Protein 7RT0 (pdb70)

Radius of gyration: 21.45 Å; Cα contacts (8 Å, |Δi|>4): 878; chains: 1; bounding box: 62×48×56 Å

InterPro domains:
  IPR002937 Amine oxidase [PF01593] (11-404)
  IPR036188 FAD/NAD(P)-binding domain superfamily [G3DSA:3.50.50.60] (3-414)
  IPR036188 FAD/NAD(P)-binding domain superfamily [SSF51905] (3-407)
  IPR050281 Flavin monoamine oxidase and related enzymes [PTHR10742] (3-412)

Sequence (385 aa):
GRIGILGAGLAGLAAATKLAEAGENVTVFEARNRPGGRVWSETLDTPKGSYVIERGAEFVLDGYTSMRRLLSQFGLSLVDTGMPGDTTGITCDDIIRTLQGTAEELLAKLPDEPELVDALRARIEISTAVSASSEVTARSLQHPSWRVAGGNQRLPDAMAAALGSAVRYGETVRAVENISDGGVLVTTDTDTSVFDTTVVVALPLAVIRDSQLNLPTTEARDAALKHVLQGHAAKLHLPLETQPATSAVMSVEGRYWWTWTATDESGAVAPVLNAFMGSPSAITRANLKQRPAEWVAKARALRTDLAIPQDAAALTTVWSEDQLAGGAYAAHAPGVTAAGTALLEKPVGDVFWAGEYSEPEFVVGLMEGAIRSGERAAGRVMQRLETKS

Solvent-accessible surface area: 16302 Å² total; per-residue (Å²): 66,101,0,0,0,0,7,0,17,9,7,0,0,1,0,0,29,82,0,42,151,46,65,56,82,11,17,0,6,14,29,42,135,40,14,2,15,52,6,56,22,65,88,25,112,18,84,110,34,74,41,64,1,6,29,9,31,9,54,0,61,100,22,5,73,16,1,127,97,5,4,88,122,56,65,20,68,54,24,86,1,38,85,144,67,87,49,32,35,104,8,42,58,66,0,67,93,95,98,97,22,18,0,42,100,26,4,80,146,15,102,137,64,82,142,59,12,40,17,5,51,0,47,11,16,2,73,19,0,2,40,0,65,91,2,8,5,92,28,18,113,126,125,12,76,27,6,13,31,2,0,19,110,0,1,57,30,0,5,77,81,23,44,112,24,13,116,83,52,32,31,11,96,22,3,91,47,69,124,149,34,8,0,49,0,44,9,88,115,85,66,29,89,4,48,0,0,0,0,12,22,22,2,31,16,18,99,56,103,131,26,98,17,19,91,54,157,55,9,75,45,15,15,132,51,8,28,31,0,38,3,0,9,0,0,0,18,0,83,66,77,21,80,46,22,57,50,43,5,52,120,11,12,2,89,0,12,0,1,22,35,120,88,56,42,21,9,0,2,0,5,0,40,1,0,3,55,66,3,19,109,149,21,72,10,86,77,39,60,75,71,8,10,59,54,0,76,74,58,3,116,106,14,43,10,24,173,104,21,83,20,52,43,9,28,12,38,131,35,110,61,2,16,0,18,46,7,9,38,12,45,33,24,80,88,78,17,12,52,56,3,6,104,42,29,48,14,0,3,2,0,5,16,4,2,2,86,124,27,40,11,75,14,0,0,12,0,57,0,0,26,76,0,0,31,54,0,67,64,64,21,99,108,84,128

B-factor: mean 23.17, std 11.64, range [8.95, 96.48]

Structure (mmCIF, N/CA/C/O backbone):
data_7RT0
#
_entry.id   7RT0
#
_cell.length_a   203.302
_cell.length_b   51.740
_cell.length_c   45.739
_cell.angle_alpha   90.000
_cell.angle_beta   92.570
_cell.angle_gamma   90.000
#
_symmetry.space_group_name_H-M   'C 1 2 1'
#
loop_
_entity.id
_entity.type
_entity.pdbx_description
1 polymer '4-methylaminobutanoate oxidase (methylamine-forming)'
2 non-polymer 'FLAVIN-ADENINE DINUCLEOTIDE'
3 non-polymer 'TETRAETHYLENE GLYCOL'
4 water water
#
loop_
_atom_site.group_PDB
_atom_site.id
_atom_site.type_symbol
_atom_site.label_atom_id
_atom_site.label_alt_id
_atom_site.label_comp_id
_atom_site.label_asym_id
_atom_site.label_entity_id
_atom_site.label_seq_id
_atom_site.pdbx_PDB_ins_code
_atom_site.Cartn_x
_atom_site.Cartn_y
_atom_site.Cartn_z
_atom_site.occupancy
_atom_site.B_iso_or_equiv
_atom_site.auth_seq_id
_atom_site.auth_comp_id
_atom_site.auth_asym_id
_atom_site.auth_atom_id
_atom_site.pdbx_PDB_model_num
ATOM 1 N N . GLY A 1 2 ? 51.722 -5.692 38.737 1.00 48.70 2 GLY A N 1
ATOM 2 C CA . GLY A 1 2 ? 52.579 -4.618 38.260 1.00 41.63 2 GLY A CA 1
A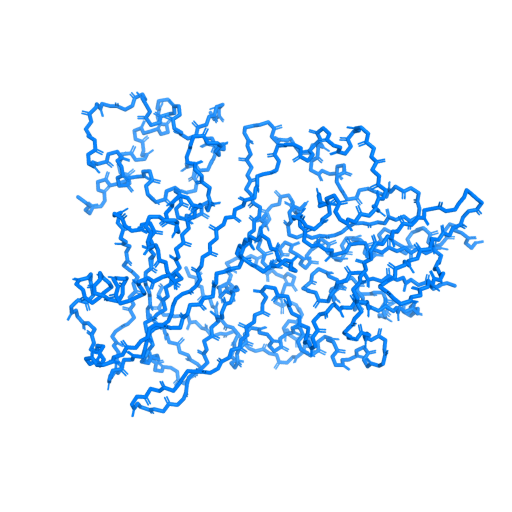TOM 3 C C . GLY A 1 2 ? 53.606 -5.107 37.262 1.00 34.85 2 GLY A C 1
ATOM 4 O O . GLY A 1 2 ? 54.675 -4.527 37.116 1.00 33.97 2 GLY A O 1
ATOM 5 N N . ARG A 1 3 ? 53.264 -6.176 36.548 1.00 30.09 3 ARG A N 1
ATOM 6 C CA . ARG A 1 3 ? 54.239 -6.899 35.748 1.00 18.57 3 ARG A CA 1
ATOM 7 C C . ARG A 1 3 ? 54.508 -6.142 34.442 1.00 20.38 3 ARG A C 1
ATOM 8 O O . ARG A 1 3 ? 53.583 -5.720 33.752 1.00 20.91 3 ARG A O 1
ATOM 16 N N . ILE A 1 4 ? 55.780 -5.939 34.130 1.00 15.35 4 ILE A N 1
ATOM 17 C CA . ILE A 1 4 ? 56.210 -5.270 32.912 1.00 14.32 4 ILE A CA 1
ATOM 18 C C . ILE A 1 4 ? 56.940 -6.294 32.064 1.00 16.75 4 ILE A C 1
ATOM 19 O O . ILE A 1 4 ? 57.834 -6.997 32.555 1.00 15.48 4 ILE A O 1
ATOM 24 N N . GLY A 1 5 ? 56.580 -6.357 30.789 1.00 13.35 5 GLY A N 1
ATOM 25 C CA . GLY A 1 5 ? 57.277 -7.179 29.817 1.00 15.43 5 GLY A CA 1
ATOM 26 C C . GLY A 1 5 ? 58.084 -6.295 28.881 1.00 15.20 5 GLY A C 1
ATOM 27 O O . GLY A 1 5 ? 57.573 -5.311 28.360 1.00 14.31 5 GLY A O 1
ATOM 28 N N . ILE A 1 6 ? 59.338 -6.671 28.662 1.00 13.65 6 ILE A N 1
ATOM 29 C CA . ILE A 1 6 ? 60.230 -5.923 27.792 1.00 14.00 6 ILE A CA 1
ATOM 30 C C . ILE A 1 6 ? 60.647 -6.859 26.665 1.00 14.30 6 ILE A C 1
ATOM 31 O O . ILE A 1 6 ? 61.133 -7.966 26.922 1.00 12.71 6 ILE A O 1
ATOM 36 N N . LEU A 1 7 ? 60.426 -6.438 25.430 1.00 11.19 7 LEU A N 1
ATOM 37 C CA . LEU A 1 7 ? 60.631 -7.295 24.258 1.00 12.87 7 LEU A CA 1
ATOM 38 C C . LEU A 1 7 ? 61.919 -6.867 23.559 1.00 14.49 7 LEU A C 1
ATOM 39 O O . LEU A 1 7 ? 61.981 -5.813 22.898 1.00 13.30 7 LEU A O 1
ATOM 44 N N . GLY A 1 8 ? 62.956 -7.693 23.718 1.00 10.48 8 GLY A N 1
ATOM 45 C CA . GLY A 1 8 ? 64.264 -7.429 23.162 1.00 11.37 8 GLY A CA 1
ATOM 46 C C . GLY A 1 8 ? 65.296 -7.064 24.198 1.00 14.24 8 GLY A C 1
ATOM 47 O O . GLY A 1 8 ? 65.074 -6.148 24.994 1.00 12.61 8 GLY A O 1
ATOM 48 N N . ALA A 1 9 ? 66.451 -7.727 24.182 1.00 12.91 9 ALA A N 1
ATOM 49 C CA . ALA A 1 9 ? 67.523 -7.416 25.111 1.00 12.03 9 ALA A CA 1
ATOM 50 C C . ALA A 1 9 ? 68.708 -6.761 24.416 1.00 11.26 9 ALA A C 1
ATOM 51 O O . ALA A 1 9 ? 69.861 -7.102 24.674 1.00 12.73 9 ALA A O 1
ATOM 53 N N . GLY A 1 10 ? 68.428 -5.825 23.512 1.00 12.13 10 GLY A N 1
ATOM 54 C CA . GLY A 1 10 ? 69.421 -4.889 23.027 1.00 11.10 10 GLY A CA 1
ATOM 55 C C . GLY A 1 10 ? 69.624 -3.798 24.058 1.00 11.84 10 GLY A C 1
ATOM 56 O O . GLY A 1 10 ? 69.059 -3.826 25.155 1.00 11.65 10 GLY A O 1
ATOM 57 N N . LEU A 1 11 ? 70.396 -2.781 23.664 1.00 11.92 11 LEU A N 1
ATOM 58 C CA . LEU A 1 11 ? 70.603 -1.617 24.519 1.00 10.54 11 LEU A CA 1
ATOM 59 C C . LEU A 1 11 ? 69.289 -0.940 24.885 1.00 11.08 11 LEU A C 1
ATOM 60 O O . LEU A 1 11 ? 69.113 -0.492 26.021 1.00 10.72 11 LEU A O 1
ATOM 65 N N . ALA A 1 12 ? 68.353 -0.833 23.950 1.00 10.39 12 ALA A N 1
ATOM 66 C CA . ALA A 1 12 ? 67.112 -0.161 24.299 1.00 10.13 12 ALA A CA 1
ATOM 67 C C . ALA A 1 12 ? 66.339 -0.941 25.349 1.00 12.20 12 ALA A C 1
ATOM 68 O O . ALA A 1 12 ? 65.910 -0.374 26.352 1.00 10.99 12 ALA A O 1
ATOM 70 N N . GLY A 1 13 ? 66.146 -2.246 25.127 1.00 9.35 13 GLY A N 1
ATOM 71 C CA . GLY A 1 13 ? 65.382 -3.040 26.077 1.00 13.28 13 GLY A CA 1
ATOM 72 C C . GLY A 1 13 ? 66.087 -3.179 27.420 1.00 12.08 13 GLY A C 1
ATOM 73 O O . GLY A 1 13 ? 65.452 -3.122 28.479 1.00 12.32 13 GLY A O 1
ATOM 74 N N . LEU A 1 14 ? 67.405 -3.392 27.397 1.00 11.92 14 LEU A N 1
ATOM 75 C CA . LEU A 1 14 ? 68.133 -3.502 28.652 1.00 11.35 14 LEU A CA 1
ATOM 76 C C . LEU A 1 14 ? 68.169 -2.178 29.400 1.00 15.11 14 LEU A C 1
ATOM 77 O O . LEU A 1 14 ? 68.092 -2.161 30.632 1.00 11.68 14 LEU A O 1
ATOM 82 N N . ALA A 1 15 ? 68.210 -1.057 28.694 1.00 11.48 15 ALA A N 1
ATOM 83 C CA . ALA A 1 15 ? 68.204 0.225 29.398 1.00 12.95 15 ALA A CA 1
ATOM 84 C C . ALA A 1 15 ? 66.850 0.473 30.051 1.00 12.87 15 ALA A C 1
ATOM 85 O O . ALA A 1 15 ? 66.777 0.936 31.192 1.00 11.93 15 ALA A O 1
ATOM 87 N N . ALA A 1 16 ? 65.776 0.120 29.354 1.00 13.12 16 ALA A N 1
ATOM 88 C CA . ALA A 1 16 ? 64.443 0.239 29.930 1.00 12.16 16 ALA A CA 1
ATOM 89 C C . ALA A 1 16 ? 64.312 -0.651 31.161 1.00 12.43 16 ALA A C 1
ATOM 90 O O . ALA A 1 16 ? 63.817 -0.229 32.210 1.00 11.37 16 ALA A O 1
ATOM 92 N N . ALA A 1 17 ? 64.753 -1.905 31.035 1.00 12.67 17 ALA A N 1
ATOM 93 C CA . ALA A 1 17 ? 64.604 -2.884 32.102 1.00 15.67 17 ALA A CA 1
ATOM 94 C C . ALA A 1 17 ? 65.425 -2.497 33.323 1.00 13.24 17 ALA A C 1
ATOM 95 O O . ALA A 1 17 ? 64.990 -2.669 34.468 1.00 14.08 17 ALA A O 1
ATOM 97 N N . THR A 1 18 ? 66.628 -1.986 33.097 1.00 13.17 18 THR A N 1
ATOM 98 C CA . THR A 1 18 ? 67.493 -1.597 34.200 1.00 13.43 18 THR A CA 1
ATOM 99 C C . THR A 1 18 ? 66.902 -0.435 34.989 1.00 19.31 18 THR A C 1
ATOM 100 O O . THR A 1 18 ? 66.928 -0.432 36.227 1.00 14.82 18 THR A O 1
ATOM 104 N N . LYS A 1 19 ? 66.377 0.570 34.297 1.00 14.61 19 LYS A N 1
ATOM 105 C CA . LYS A 1 19 ? 65.747 1.696 34.988 1.00 13.50 19 LYS A CA 1
ATOM 106 C C . LYS A 1 19 ? 64.493 1.252 35.743 1.00 13.11 19 LYS A C 1
ATOM 107 O O . LYS A 1 19 ? 64.272 1.664 36.894 1.00 16.06 19 LYS A O 1
ATOM 113 N N . LEU A 1 20 ? 63.698 0.358 35.150 1.00 12.03 20 LEU A N 1
ATOM 114 C CA . LEU A 1 20 ? 62.495 -0.111 35.838 1.00 11.25 20 LEU A CA 1
ATOM 115 C C . LEU A 1 20 ? 62.856 -0.965 37.052 1.00 16.00 20 LEU A C 1
ATOM 116 O O . LEU A 1 20 ? 62.241 -0.829 38.111 1.00 15.78 20 LEU A O 1
ATOM 121 N N . ALA A 1 21 ? 63.895 -1.797 36.926 1.00 15.17 21 ALA A N 1
ATOM 122 C CA . ALA A 1 21 ? 64.356 -2.608 38.046 1.00 16.90 21 ALA A CA 1
ATOM 123 C C . ALA A 1 21 ? 64.815 -1.718 39.180 1.00 17.94 21 ALA A C 1
ATOM 124 O O . ALA A 1 21 ? 64.494 -1.973 40.349 1.00 19.11 21 ALA A O 1
ATOM 126 N N . GLU A 1 22 ? 65.549 -0.648 38.852 1.00 16.51 22 GLU A N 1
ATOM 127 C CA . GLU A 1 22 ? 66.018 0.255 39.897 1.00 14.53 22 GLU A CA 1
ATOM 128 C C . GLU A 1 22 ? 64.858 0.939 40.595 1.00 18.68 22 GLU A C 1
ATOM 129 O O . GLU A 1 22 ? 64.940 1.233 41.799 1.00 20.14 22 GLU A O 1
ATOM 135 N N . ALA A 1 23 ? 63.773 1.200 39.868 1.00 15.09 23 ALA A N 1
ATOM 136 C CA . ALA A 1 23 ? 62.576 1.762 40.464 1.00 20.63 23 ALA A CA 1
ATOM 137 C C . ALA A 1 23 ? 61.804 0.744 41.282 1.00 20.01 23 ALA A C 1
ATOM 138 O O . ALA A 1 23 ? 60.740 1.076 41.808 1.00 22.47 23 ALA A O 1
ATOM 140 N N . GLY A 1 24 ? 62.308 -0.483 41.388 1.00 18.95 24 GLY A N 1
ATOM 141 C CA . GLY A 1 24 ? 61.638 -1.514 42.143 1.00 22.97 24 GLY A CA 1
ATOM 142 C C . GLY A 1 24 ? 60.528 -2.233 41.435 1.00 24.77 24 GLY A C 1
ATOM 143 O O . GLY A 1 24 ? 59.740 -2.916 42.089 1.00 22.93 24 GLY A O 1
ATOM 144 N N . GLU A 1 25 ? 60.446 -2.129 40.107 1.00 19.69 25 GLU A N 1
ATOM 145 C CA . GLU A 1 25 ? 59.399 -2.825 39.385 1.00 24.61 25 GLU A CA 1
ATOM 146 C C . GLU A 1 25 ? 59.842 -4.244 39.058 1.00 20.69 25 GLU A C 1
ATOM 147 O O . GLU A 1 25 ? 61.025 -4.562 39.047 1.00 26.20 25 GLU A O 1
ATOM 153 N N . ASN A 1 26 ? 58.858 -5.095 38.754 1.00 27.00 26 ASN A N 1
ATOM 154 C CA . ASN A 1 26 ? 59.108 -6.481 38.372 1.00 28.13 26 ASN A CA 1
ATOM 155 C C . ASN A 1 26 ? 59.089 -6.564 36.846 1.00 22.04 26 ASN A C 1
ATOM 156 O O . ASN A 1 26 ? 58.046 -6.325 36.223 1.00 25.50 26 ASN A O 1
ATOM 161 N N . VAL A 1 27 ? 60.248 -6.873 36.234 1.00 17.70 27 VAL A N 1
ATOM 162 C CA . VAL A 1 27 ? 60.343 -6.915 34.776 1.00 16.70 27 VAL A CA 1
ATOM 163 C C . VAL A 1 27 ? 60.665 -8.332 34.311 1.00 19.90 27 VAL A C 1
ATOM 164 O O . VAL A 1 27 ? 61.293 -9.130 35.019 1.00 19.52 27 VAL A O 1
ATOM 168 N N . THR A 1 28 ? 60.198 -8.640 33.110 1.00 15.42 28 THR A N 1
ATOM 169 C CA . THR A 1 28 ? 60.577 -9.818 32.340 1.00 18.72 28 THR A CA 1
ATOM 170 C C . THR A 1 28 ? 61.068 -9.335 30.982 1.00 16.30 28 THR A C 1
ATOM 171 O O . THR A 1 28 ? 60.377 -8.539 30.328 1.00 17.18 28 THR A O 1
ATOM 175 N N . VAL A 1 29 ? 62.232 -9.825 30.545 1.00 13.52 29 VAL A N 1
ATOM 176 C CA . VAL A 1 29 ? 62.829 -9.449 29.262 1.00 13.43 29 VAL A CA 1
ATOM 177 C C . VAL A 1 29 ? 62.830 -10.672 28.358 1.00 17.79 29 VAL A C 1
ATOM 178 O O . VAL A 1 29 ? 63.390 -11.708 28.714 1.00 18.87 29 VAL A O 1
ATOM 182 N N . PHE A 1 30 ? 62.226 -10.550 27.187 1.00 12.18 30 PHE A N 1
ATOM 183 C CA . PHE A 1 30 ? 62.163 -11.625 26.204 1.00 14.62 30 PHE A CA 1
ATOM 184 C C . PHE A 1 30 ? 63.227 -11.363 25.146 1.00 16.19 30 PHE A C 1
ATOM 185 O O . PHE A 1 30 ? 63.261 -10.277 24.570 1.00 14.23 30 PHE A O 1
ATOM 193 N N . GLU A 1 31 ? 64.098 -12.339 24.896 1.00 13.92 31 GLU A N 1
ATOM 194 C CA . GLU A 1 31 ? 65.139 -12.208 23.886 1.00 13.53 31 GLU A CA 1
ATOM 195 C C . GLU A 1 31 ? 65.213 -13.466 23.033 1.00 12.45 31 GLU A C 1
ATOM 196 O O . GLU A 1 31 ? 65.292 -14.578 23.568 1.00 16.03 31 GLU A O 1
ATOM 202 N N . ALA A 1 32 ? 65.202 -13.274 21.707 1.00 10.24 32 ALA A N 1
ATOM 203 C CA . ALA A 1 32 ? 65.177 -14.405 20.781 1.00 13.17 32 ALA A CA 1
ATOM 204 C C . ALA A 1 32 ? 66.523 -15.112 20.726 1.00 17.34 32 ALA A C 1
ATOM 205 O O . ALA A 1 32 ? 66.587 -16.332 20.504 1.00 15.67 32 ALA A O 1
ATOM 207 N N . ARG A 1 33 ? 67.607 -14.356 20.819 1.00 15.52 33 ARG A N 1
ATOM 208 C CA . ARG A 1 33 ? 68.943 -14.928 20.760 1.00 12.99 33 ARG A CA 1
ATOM 209 C C . ARG A 1 33 ? 69.278 -15.632 22.082 1.00 16.07 33 ARG A C 1
ATOM 210 O O . ARG A 1 33 ? 68.521 -15.588 23.057 1.00 15.58 33 ARG A O 1
ATOM 218 N N . ASN A 1 34 ? 70.457 -16.262 22.128 1.00 16.45 34 ASN A N 1
ATOM 219 C CA . ASN A 1 34 ? 71.001 -16.804 23.362 1.00 18.36 34 ASN A CA 1
ATOM 220 C C . ASN A 1 34 ? 72.022 -15.877 24.010 1.00 18.31 34 ASN A C 1
ATOM 221 O O . ASN A 1 34 ? 72.787 -16.314 24.869 1.00 18.52 34 ASN A O 1
ATOM 226 N N . ARG A 1 35 ? 72.053 -14.619 23.610 1.00 17.04 35 ARG A N 1
ATOM 227 C CA . ARG A 1 35 ? 72.936 -13.623 24.183 1.00 15.49 35 ARG A CA 1
ATOM 228 C C . ARG A 1 35 ? 72.193 -12.300 24.215 1.00 15.88 35 ARG A C 1
ATOM 229 O O . ARG A 1 35 ? 71.289 -12.065 23.400 1.00 14.70 35 ARG A O 1
ATOM 237 N N . PRO A 1 36 ? 72.588 -11.402 25.101 1.00 14.13 36 PRO A N 1
ATOM 238 C CA . PRO A 1 36 ? 72.092 -10.024 25.066 1.00 13.72 36 PRO A CA 1
ATOM 239 C C . PRO A 1 36 ? 72.938 -9.163 24.129 1.00 14.98 36 PRO A C 1
ATOM 240 O O . PRO A 1 36 ? 73.986 -9.580 23.642 1.00 15.89 36 PRO A O 1
ATOM 244 N N . GLY A 1 37 ? 72.492 -7.918 23.931 1.00 13.36 37 GLY A N 1
ATOM 245 C CA . GLY A 1 37 ? 73.259 -6.905 23.226 1.00 12.47 37 GLY A CA 1
ATOM 246 C C . GLY A 1 37 ? 72.785 -6.579 21.822 1.00 11.69 37 GLY A C 1
ATOM 247 O O . GLY A 1 37 ? 73.018 -5.457 21.345 1.00 12.86 37 GLY A O 1
ATOM 248 N N . GLY A 1 38 ? 72.130 -7.513 21.151 1.00 13.40 38 GLY A N 1
ATOM 249 C CA . GLY A 1 38 ? 71.578 -7.233 19.832 1.00 12.33 38 GLY A CA 1
ATOM 250 C C . GLY A 1 38 ? 72.655 -6.837 18.849 1.00 13.86 38 GLY A C 1
ATOM 251 O O . GLY A 1 38 ? 73.593 -7.588 18.589 1.00 12.73 38 GLY A O 1
ATOM 252 N N . ARG A 1 39 ? 72.539 -5.645 18.291 1.00 12.30 39 ARG A N 1
ATOM 253 C CA . ARG A 1 39 ? 73.539 -5.177 17.335 1.00 10.15 39 ARG A CA 1
ATOM 254 C C . ARG A 1 39 ? 74.817 -4.678 18.001 1.00 13.49 39 ARG A C 1
ATOM 255 O O . ARG A 1 39 ? 75.722 -4.232 17.281 1.00 13.33 39 ARG A O 1
ATOM 263 N N . VAL A 1 40 ? 74.937 -4.779 19.327 1.00 11.10 40 VAL A N 1
ATOM 264 C CA . VAL A 1 40 ? 76.235 -4.722 20.001 1.00 12.06 40 VAL A CA 1
ATOM 265 C C . VAL A 1 40 ? 76.687 -6.175 20.189 1.00 13.16 40 VAL A C 1
ATOM 266 O O . VAL A 1 40 ? 76.061 -6.940 20.920 1.00 13.28 40 VAL A O 1
ATOM 270 N N . TRP A 1 41 ? 77.753 -6.572 19.496 1.00 12.64 41 TRP A N 1
ATOM 271 C CA . TRP A 1 41 ? 78.162 -7.973 19.475 1.00 12.01 41 TRP A CA 1
ATOM 272 C C . TRP A 1 41 ? 79.677 -8.006 19.355 1.00 13.45 41 TRP A C 1
ATOM 273 O O . TRP A 1 41 ? 80.223 -7.618 18.324 1.00 15.23 41 TRP A O 1
ATOM 284 N N . SER A 1 42 ? 80.346 -8.430 20.422 1.00 16.06 42 SER A N 1
ATOM 285 C CA . SER A 1 42 ? 81.793 -8.404 20.511 1.00 16.28 42 SER A CA 1
ATOM 286 C C . SER A 1 42 ? 82.315 -9.830 20.527 1.00 16.76 42 SER A C 1
ATOM 287 O O . SER A 1 42 ? 81.802 -10.676 21.268 1.00 16.67 42 SER A O 1
ATOM 290 N N . GLU A 1 43 ? 83.358 -10.081 19.737 1.00 16.32 43 GLU A N 1
ATOM 291 C CA . GLU A 1 43 ? 84.004 -11.378 19.689 1.00 16.41 43 GLU A CA 1
ATOM 292 C C . GLU A 1 43 ? 85.514 -11.172 19.609 1.00 18.73 43 GLU A C 1
ATOM 293 O O . GLU A 1 43 ? 86.007 -10.051 19.698 1.00 19.23 43 GLU A O 1
ATOM 299 N N . THR A 1 44 ? 86.252 -12.262 19.472 1.00 26.15 44 THR A N 1
ATOM 300 C CA . THR A 1 44 ? 87.699 -12.195 19.314 1.00 26.85 44 THR A CA 1
ATOM 301 C C . THR A 1 44 ? 88.054 -12.771 17.956 1.00 21.10 44 THR A C 1
ATOM 302 O O . THR A 1 44 ? 87.355 -13.653 17.443 1.00 23.31 44 THR A O 1
ATOM 306 N N . LEU A 1 45 ? 89.136 -12.247 17.375 1.00 21.36 45 LEU A N 1
ATOM 307 C CA . LEU A 1 45 ? 89.657 -12.691 16.092 1.00 21.69 45 LEU A CA 1
ATOM 308 C C . LEU A 1 45 ? 91.070 -13.178 16.337 1.00 22.03 45 LEU A C 1
ATOM 309 O O . LEU A 1 45 ? 91.852 -12.468 16.974 1.00 24.09 45 LEU A O 1
ATOM 314 N N . ASP A 1 46 ? 91.392 -14.367 15.844 1.00 26.45 46 ASP A N 1
ATOM 315 C CA . ASP A 1 46 ? 92.767 -14.864 15.939 1.00 28.92 46 ASP A CA 1
ATOM 316 C C . ASP A 1 46 ? 93.616 -14.254 14.829 1.00 28.29 46 ASP A C 1
ATOM 317 O O . ASP A 1 46 ? 93.186 -14.162 13.678 1.00 28.39 46 ASP A O 1
ATOM 322 N N . THR A 1 47 ? 94.813 -13.803 15.195 1.00 24.75 47 THR A N 1
ATOM 323 C CA . THR A 1 47 ? 95.774 -13.189 14.289 1.00 24.56 47 THR A CA 1
ATOM 324 C C . THR A 1 47 ? 97.155 -13.784 14.569 1.00 24.06 47 THR A C 1
ATOM 325 O O . THR A 1 47 ? 97.340 -14.505 15.560 1.00 28.24 47 THR A O 1
ATOM 329 N N . PRO A 1 48 ? 98.139 -13.501 13.729 1.00 30.54 48 PRO A N 1
ATOM 330 C CA . PRO A 1 48 ? 99.491 -14.014 14.003 1.00 34.69 48 PRO A CA 1
ATOM 331 C C . PRO A 1 48 ? 100.108 -13.472 15.288 1.00 34.74 48 PRO A C 1
ATOM 332 O O . PRO A 1 48 ? 101.001 -14.120 15.843 1.00 32.52 48 PRO A O 1
ATOM 336 N N . LYS A 1 49 ? 99.670 -12.315 15.774 1.00 31.16 49 LYS A N 1
ATOM 337 C CA . LYS A 1 49 ? 100.148 -11.748 17.027 1.00 32.85 49 LYS A CA 1
ATOM 338 C C . LYS A 1 49 ? 99.345 -12.201 18.251 1.00 32.61 49 LYS A C 1
ATOM 339 O O . LYS A 1 49 ? 99.689 -11.813 19.373 1.00 31.36 49 LYS A O 1
ATOM 345 N N . GLY A 1 50 ? 98.298 -12.996 18.081 1.00 26.99 50 GLY A N 1
ATOM 346 C CA . GLY A 1 50 ? 97.425 -13.373 19.179 1.00 27.46 50 GLY A CA 1
ATOM 347 C C . GLY A 1 50 ? 95.985 -12.987 18.903 1.00 27.61 50 GLY A C 1
ATOM 348 O O . GLY A 1 50 ? 95.626 -12.569 17.798 1.00 26.05 50 GLY A O 1
ATOM 349 N N . SER A 1 51 ? 95.156 -13.120 19.941 1.00 24.98 51 SER A N 1
ATOM 350 C CA . SER A 1 51 ? 93.712 -12.879 19.842 1.00 25.30 51 SER A CA 1
ATOM 351 C C . SER A 1 51 ? 93.349 -11.456 20.234 1.00 27.70 51 SER A C 1
ATOM 352 O O . SER A 1 51 ? 93.860 -10.923 21.227 1.00 25.91 51 SER A O 1
ATOM 355 N N . TYR A 1 52 ? 92.426 -10.857 19.469 1.00 20.89 52 TYR A N 1
ATOM 356 C CA . TYR A 1 52 ? 92.026 -9.474 19.676 1.00 19.73 52 TYR A CA 1
ATOM 357 C C . TYR A 1 52 ? 90.510 -9.332 19.584 1.00 18.48 52 TYR A C 1
ATOM 358 O O . TYR A 1 52 ? 89.863 -9.998 18.766 1.00 22.17 52 TYR A O 1
ATOM 367 N N . VAL A 1 53 ? 89.962 -8.468 20.441 1.00 24.77 53 VAL A N 1
ATOM 368 C CA . VAL A 1 53 ? 88.528 -8.155 20.425 1.00 18.88 53 VAL A CA 1
ATOM 369 C C . VAL A 1 53 ? 88.167 -7.383 19.170 1.00 19.71 53 VAL A C 1
ATOM 370 O O . VAL A 1 53 ? 88.846 -6.427 18.778 1.00 19.32 53 VAL A O 1
ATOM 374 N N . ILE A 1 54 ? 87.059 -7.779 18.545 1.00 19.35 54 ILE A N 1
ATOM 375 C CA . ILE A 1 54 ? 86.535 -7.089 17.381 1.00 14.85 54 ILE A CA 1
ATOM 376 C C . ILE A 1 54 ? 85.070 -6.821 17.673 1.00 16.24 54 ILE A C 1
ATOM 377 O O . ILE A 1 54 ? 84.431 -7.556 18.435 1.00 14.91 54 ILE A O 1
ATOM 382 N N . GLU A 1 55 ? 84.544 -5.785 17.045 1.00 16.91 55 GLU A N 1
ATOM 383 C CA . GLU A 1 55 ? 83.129 -5.435 17.155 1.00 15.56 55 GLU A CA 1
ATOM 384 C C . GLU A 1 55 ? 82.446 -5.909 15.873 1.00 13.25 55 GLU A C 1
ATOM 385 O O . GLU A 1 55 ? 82.696 -5.365 14.792 1.00 17.18 55 GLU A O 1
ATOM 391 N N . ARG A 1 56 ? 81.571 -6.903 15.999 1.00 13.31 56 ARG A N 1
ATOM 392 C CA . ARG A 1 56 ? 80.833 -7.380 14.825 1.00 12.81 56 ARG A CA 1
ATOM 393 C C . ARG A 1 56 ? 79.657 -6.486 14.500 1.00 16.08 56 ARG A C 1
ATOM 394 O O . ARG A 1 56 ? 79.108 -6.562 13.387 1.00 14.51 56 ARG A O 1
ATOM 402 N N . GLY A 1 57 ? 79.258 -5.651 15.458 1.00 15.29 57 GLY A N 1
ATOM 403 C CA . GLY A 1 57 ? 78.254 -4.646 15.225 1.00 14.20 57 GLY A CA 1
ATOM 404 C C . GLY A 1 57 ? 78.756 -3.262 15.570 1.00 16.10 57 GLY A C 1
ATOM 405 O O . GLY A 1 57 ? 79.772 -2.795 15.042 1.00 14.40 57 GLY A O 1
ATOM 406 N N . ALA A 1 58 ? 78.047 -2.604 16.469 1.00 14.44 58 ALA A N 1
ATOM 407 C CA . ALA A 1 58 ? 78.377 -1.234 16.830 1.00 13.76 58 ALA A CA 1
ATOM 408 C C . ALA A 1 58 ? 79.780 -1.157 17.404 1.00 15.90 58 ALA A C 1
ATOM 409 O O . ALA A 1 58 ? 80.163 -1.966 18.245 1.00 13.91 58 ALA A O 1
ATOM 411 N N . GLU A 1 59 ? 80.531 -0.160 16.965 1.00 16.98 59 GLU A N 1
ATOM 412 C CA . GLU A 1 59 ? 81.940 -0.035 17.336 1.00 17.25 59 GLU A CA 1
ATOM 413 C C . GLU A 1 59 ? 82.265 1.215 18.135 1.00 16.08 59 GLU A C 1
ATOM 414 O O . GLU A 1 59 ? 82.888 1.109 19.199 1.00 16.66 59 GLU A O 1
ATOM 420 N N . PHE A 1 60 ? 81.899 2.404 17.653 1.00 13.51 60 PHE A N 1
ATOM 421 C CA . PHE A 1 60 ? 82.443 3.645 18.186 1.00 16.03 60 PHE A CA 1
ATOM 422 C C . PHE A 1 60 ? 81.500 4.313 19.180 1.00 19.70 60 PHE A C 1
ATOM 423 O O . PHE A 1 60 ? 80.303 4.459 18.914 1.00 15.84 60 PHE A O 1
ATOM 431 N N . VAL A 1 61 ? 82.065 4.743 20.308 1.00 15.24 61 VAL A N 1
ATOM 432 C CA . VAL A 1 61 ? 81.422 5.637 21.256 1.00 15.21 61 VAL A CA 1
ATOM 433 C C . VAL A 1 61 ? 81.944 7.014 20.930 1.00 20.11 61 VAL A C 1
ATOM 434 O O . VAL A 1 61 ? 83.166 7.220 20.812 1.00 19.28 61 VAL A O 1
ATOM 438 N N . LEU A 1 62 ? 81.041 7.934 20.731 1.00 17.57 62 LEU A N 1
ATOM 439 C CA . LEU A 1 62 ? 81.408 9.211 20.150 1.00 27.79 62 LEU A CA 1
ATOM 440 C C . LEU A 1 62 ? 81.144 10.309 21.153 1.00 26.82 62 LEU A C 1
ATOM 441 O O . LEU A 1 62 ? 80.820 10.069 22.334 1.00 23.78 62 LEU A O 1
ATOM 446 N N . ASP A 1 63 ? 81.308 11.538 20.686 1.00 32.04 63 ASP A N 1
ATOM 447 C CA . ASP A 1 63 ? 81.126 12.641 21.598 1.00 43.10 63 ASP A CA 1
ATOM 448 C C . ASP A 1 63 ? 79.653 12.741 21.943 1.00 32.89 63 ASP A C 1
ATOM 449 O O . ASP A 1 63 ? 78.770 12.516 21.104 1.00 30.19 63 ASP A O 1
ATOM 454 N N . GLY A 1 64 ? 79.394 13.036 23.193 1.00 20.78 64 GLY A N 1
ATOM 455 C CA . GLY A 1 64 ? 78.040 13.288 23.609 1.00 18.46 64 GLY A CA 1
ATOM 456 C C . GLY A 1 64 ? 77.276 12.070 24.042 1.00 12.72 64 GLY A C 1
ATOM 457 O O . GLY A 1 64 ? 76.092 12.200 24.367 1.00 16.06 64 GLY A O 1
ATOM 458 N N . TYR A 1 65 ? 77.912 10.895 24.093 1.00 14.02 65 TYR A N 1
ATOM 459 C CA . TYR A 1 65 ? 77.220 9.675 24.541 1.00 17.55 65 TYR A CA 1
ATOM 460 C C . TYR A 1 65 ? 77.155 9.643 26.077 1.00 12.84 65 TYR A C 1
ATOM 461 O O . TYR A 1 65 ? 77.733 8.781 26.752 1.00 12.45 65 TYR A O 1
ATOM 470 N N . THR A 1 66 ? 76.402 10.585 26.630 1.00 13.47 66 THR A N 1
ATOM 471 C CA . THR A 1 66 ? 76.504 10.803 28.069 1.00 17.35 66 THR A CA 1
ATOM 472 C C . THR A 1 66 ? 75.638 9.849 28.864 1.00 14.64 66 THR A C 1
ATOM 473 O O . THR A 1 66 ? 75.956 9.559 30.028 1.00 14.86 66 THR A O 1
ATOM 477 N N . SER A 1 67 ? 74.552 9.342 28.274 1.00 13.24 67 SER A N 1
ATOM 478 C CA . SER A 1 67 ? 73.825 8.281 28.959 1.00 16.99 67 SER A CA 1
ATOM 479 C C . SER A 1 67 ? 74.617 6.980 28.954 1.00 14.55 67 SER A C 1
ATOM 480 O O . SER A 1 67 ? 74.680 6.289 29.980 1.00 14.78 67 SER A O 1
ATOM 483 N N . MET A 1 68 ? 75.272 6.635 27.830 1.00 15.50 68 MET A N 1
ATOM 484 C CA . MET A 1 68 ? 76.075 5.418 27.853 1.00 14.52 68 MET A CA 1
ATOM 485 C C . MET A 1 68 ? 77.248 5.559 28.822 1.00 15.92 68 MET A C 1
ATOM 486 O O . MET A 1 68 ? 77.596 4.604 29.510 1.00 13.63 68 MET A O 1
ATOM 491 N N . ARG A 1 69 ? 77.840 6.754 28.915 1.00 14.71 69 ARG A N 1
ATOM 492 C CA . ARG A 1 69 ? 78.984 6.945 29.798 1.00 15.08 69 ARG A CA 1
ATOM 493 C C . ARG A 1 69 ? 78.580 6.783 31.255 1.00 13.81 69 ARG A C 1
ATOM 494 O O . ARG A 1 69 ? 79.354 6.237 32.060 1.00 13.77 69 ARG A O 1
ATOM 502 N N . ARG A 1 70 ? 77.378 7.252 31.607 1.00 15.16 70 ARG A N 1
ATOM 503 C CA . ARG A 1 70 ? 76.828 7.018 32.939 1.00 14.92 70 ARG A CA 1
ATOM 504 C C . ARG A 1 70 ? 76.711 5.524 33.229 1.00 15.47 70 ARG A C 1
ATOM 505 O O . ARG A 1 70 ? 77.138 5.046 34.297 1.00 16.19 70 ARG A O 1
ATOM 513 N N . LEU A 1 71 ? 76.158 4.758 32.288 1.00 13.92 71 LEU A N 1
ATOM 514 C CA . LEU A 1 71 ? 76.047 3.313 32.500 1.00 14.06 71 LEU A CA 1
ATOM 515 C C . LEU A 1 71 ? 77.412 2.627 32.573 1.00 14.74 71 LEU A C 1
ATOM 516 O O . LEU A 1 71 ? 77.603 1.694 33.367 1.00 15.16 71 LEU A O 1
ATOM 521 N N . LEU A 1 72 ? 78.371 3.050 31.751 1.00 14.01 72 LEU A N 1
ATOM 522 C CA . LEU A 1 72 ? 79.695 2.443 31.842 1.00 11.96 72 LEU A CA 1
ATOM 523 C C . LEU A 1 72 ? 80.303 2.696 33.212 1.00 13.91 72 LEU A C 1
ATOM 524 O O . LEU A 1 72 ? 80.974 1.825 33.779 1.00 15.62 72 LEU A O 1
ATOM 529 N N . SER A 1 73 ? 80.086 3.889 33.755 1.00 14.66 73 SER A N 1
ATOM 530 C CA . SER A 1 73 ? 80.607 4.192 35.095 1.00 13.66 73 SER A CA 1
ATOM 531 C C . SER A 1 73 ? 80.011 3.259 36.135 1.00 17.94 73 SER A C 1
ATOM 532 O O . SER A 1 73 ? 80.737 2.661 36.940 1.00 17.09 73 SER A O 1
ATOM 535 N N . GLN A 1 74 ? 78.692 3.070 36.088 1.00 15.17 74 GLN A N 1
ATOM 536 C CA . GLN A 1 74 ? 78.009 2.227 37.077 1.00 15.09 74 GLN A CA 1
ATOM 537 C C . GLN A 1 74 ? 78.353 0.749 36.950 1.00 19.00 74 GLN A C 1
ATOM 538 O O . GLN A 1 74 ? 78.303 0.020 37.954 1.00 18.09 74 GLN A O 1
ATOM 544 N N . PHE A 1 75 ? 78.716 0.282 35.750 1.00 17.36 75 PHE A N 1
ATOM 545 C CA . PHE A 1 75 ? 79.091 -1.113 35.549 1.00 16.97 75 PHE A CA 1
ATOM 546 C C . PHE A 1 75 ? 80.606 -1.310 35.502 1.00 16.45 75 PHE A C 1
ATOM 547 O O . PHE A 1 75 ? 81.075 -2.417 35.239 1.00 18.86 75 PHE A O 1
ATOM 555 N N . GLY A 1 76 ? 81.381 -0.284 35.820 1.00 16.26 76 GLY A N 1
ATOM 556 C CA . GLY A 1 76 ? 82.814 -0.451 35.987 1.00 20.00 76 GLY A CA 1
ATOM 557 C C . GLY A 1 76 ? 83.570 -0.686 34.699 1.00 19.56 76 GLY A C 1
ATOM 558 O O . GLY A 1 76 ? 84.581 -1.416 34.693 1.00 17.69 76 GLY A O 1
ATOM 559 N N . LEU A 1 77 ? 83.117 -0.084 33.601 1.00 17.30 77 LEU A N 1
ATOM 560 C CA . LEU A 1 77 ? 83.667 -0.341 32.272 1.00 17.38 77 LEU A CA 1
ATOM 561 C C . LEU A 1 77 ? 84.344 0.913 31.753 1.00 21.67 77 LEU A C 1
ATOM 562 O O . LEU A 1 77 ? 83.914 2.030 32.063 1.00 21.62 77 LEU A O 1
ATOM 567 N N . SER A 1 78 ? 85.436 0.731 31.016 1.00 18.88 78 SER A N 1
ATOM 568 C CA . SER A 1 78 ? 86.286 1.835 30.612 1.00 18.18 78 SER A CA 1
ATOM 569 C C . SER A 1 78 ? 86.266 2.074 29.109 1.00 17.41 78 SER A C 1
ATOM 570 O O . SER A 1 78 ? 86.207 1.131 28.315 1.00 19.71 78 SER A O 1
ATOM 573 N N . LEU A 1 79 ? 86.375 3.351 28.740 1.00 17.25 79 LEU A N 1
ATOM 574 C CA . LEU A 1 79 ? 86.494 3.783 27.347 1.00 14.17 79 LEU A CA 1
ATOM 575 C C . LEU A 1 79 ? 87.963 3.958 26.986 1.00 22.73 79 LEU A C 1
ATOM 576 O O . LEU A 1 79 ? 88.735 4.543 27.762 1.00 18.46 79 LEU A O 1
ATOM 581 N N . VAL A 1 80 ? 88.327 3.457 25.805 1.00 16.92 80 VAL A N 1
ATOM 582 C CA . VAL A 1 80 ? 89.692 3.465 25.286 1.00 15.82 80 VAL A CA 1
ATOM 583 C C . VAL A 1 80 ? 89.724 4.292 24.003 1.00 22.64 80 VAL A C 1
ATOM 584 O O . VAL A 1 80 ? 89.023 3.976 23.028 1.00 16.92 80 VAL A O 1
ATOM 588 N N . ASP A 1 81 ? 90.582 5.312 23.977 1.00 17.97 81 ASP A N 1
ATOM 589 C CA . ASP A 1 81 ? 90.770 6.129 22.775 1.00 18.57 81 ASP A CA 1
ATOM 590 C C . ASP A 1 81 ? 91.161 5.250 21.592 1.00 21.82 81 ASP A C 1
ATOM 591 O O . ASP A 1 81 ? 91.984 4.342 21.720 1.00 18.62 81 ASP A O 1
ATOM 596 N N . THR A 1 82 ? 90.536 5.499 20.425 1.00 19.54 82 THR A N 1
ATOM 597 C CA . THR A 1 82 ? 90.856 4.718 19.239 1.00 21.03 82 THR A CA 1
ATOM 598 C C . THR A 1 82 ? 92.150 5.160 18.577 1.00 21.44 82 THR A C 1
ATOM 599 O O . THR A 1 82 ? 92.682 4.427 17.738 1.00 22.92 82 THR A O 1
ATOM 603 N N . GLY A 1 83 ? 92.643 6.346 18.909 1.00 21.02 83 GLY A N 1
ATOM 604 C CA . GLY A 1 83 ? 93.870 6.821 18.300 1.00 23.72 83 GLY A CA 1
ATOM 605 C C . GLY A 1 83 ? 93.685 7.284 16.876 1.00 33.03 83 GLY A C 1
ATOM 606 O O . GLY A 1 83 ? 94.677 7.542 16.183 1.00 31.04 83 GLY A O 1
ATOM 607 N N . MET A 1 84 ? 92.444 7.392 16.424 1.00 30.93 84 MET A N 1
ATOM 608 C CA . MET A 1 84 ? 92.125 7.831 15.076 1.00 34.88 84 MET A CA 1
ATOM 609 C C . MET A 1 84 ? 91.176 9.024 15.137 1.00 39.38 84 MET A C 1
ATOM 610 O O . MET A 1 84 ? 91.616 10.177 15.180 1.00 50.48 84 MET A O 1
ATOM 615 N N . PRO A 1 91 ? 90.844 14.066 -5.207 1.00 68.35 91 PRO A N 1
ATOM 616 C CA . PRO A 1 91 ? 90.405 13.305 -4.036 1.00 72.28 91 PRO A CA 1
ATOM 617 C C . PRO A 1 91 ? 90.640 13.952 -2.659 1.00 67.77 91 PRO A C 1
ATOM 618 O O . PRO A 1 91 ? 89.681 14.072 -1.892 1.00 62.65 91 PRO A O 1
ATOM 622 N N . GLY A 1 92 ? 91.856 14.369 -2.335 1.00 70.73 92 GLY A N 1
ATOM 623 C CA . GLY A 1 92 ? 92.082 14.952 -1.025 1.00 72.37 92 GLY A CA 1
ATOM 624 C C . GLY A 1 92 ? 91.424 16.306 -0.847 1.00 71.67 92 GLY A C 1
ATOM 625 O O . GLY A 1 92 ? 91.803 17.273 -1.517 1.00 68.00 92 GLY A O 1
ATOM 626 N N . ASP A 1 93 ? 90.421 16.387 0.033 1.00 71.90 93 ASP A N 1
ATOM 627 C CA . ASP A 1 93 ? 89.733 17.641 0.324 1.00 67.77 93 ASP A CA 1
ATOM 628 C C . ASP A 1 93 ? 88.800 18.062 -0.806 1.00 67.80 93 ASP A C 1
ATOM 629 O O . ASP A 1 93 ? 87.869 18.845 -0.585 1.00 69.74 93 ASP A O 1
ATOM 631 N N . THR A 1 94 ? 89.043 17.563 -2.022 1.00 71.15 94 THR A N 1
ATOM 632 C CA . THR A 1 94 ? 88.127 17.848 -3.125 1.00 65.22 94 THR A CA 1
ATOM 633 C C . THR A 1 94 ? 86.707 17.385 -2.798 1.00 59.13 94 THR A C 1
ATOM 634 O O . THR A 1 94 ? 85.732 18.005 -3.241 1.00 50.76 94 THR A O 1
ATOM 638 N N . THR A 1 95 ? 86.565 16.328 -1.996 1.00 56.26 95 THR A N 1
ATOM 639 C CA . THR A 1 95 ? 85.233 15.910 -1.570 1.00 55.42 95 THR A CA 1
ATOM 640 C C . THR A 1 95 ? 84.605 16.941 -0.638 1.00 57.26 95 THR A C 1
ATOM 641 O O . THR A 1 95 ? 83.402 17.221 -0.732 1.00 47.55 95 THR A O 1
ATOM 645 N N . GLY A 1 96 ? 85.403 17.515 0.266 1.00 59.79 96 GLY A N 1
ATOM 646 C CA . GLY A 1 96 ? 84.884 18.548 1.148 1.00 59.79 96 GLY A CA 1
ATOM 647 C C . GLY A 1 96 ? 84.403 19.768 0.388 1.00 61.92 96 GLY A C 1
ATOM 648 O O . GLY A 1 96 ? 83.287 20.246 0.596 1.00 63.14 96 GLY A O 1
ATOM 649 N N . ILE A 1 97 ? 85.240 20.294 -0.509 1.00 57.32 97 ILE A N 1
ATOM 650 C CA . ILE A 1 97 ? 84.812 21.426 -1.330 1.00 61.27 97 ILE A CA 1
ATOM 651 C C . ILE A 1 97 ? 83.536 21.070 -2.091 1.00 58.99 97 ILE A C 1
ATOM 652 O O . ILE A 1 97 ? 82.553 21.820 -2.077 1.00 53.24 97 ILE A O 1
ATOM 657 N N . THR A 1 98 ? 83.522 19.903 -2.741 1.00 56.56 98 THR A N 1
ATOM 658 C CA . THR A 1 98 ? 82.337 19.496 -3.489 1.00 48.57 98 THR A CA 1
ATOM 659 C C . THR A 1 98 ? 81.112 19.428 -2.583 1.00 49.98 98 THR A C 1
ATOM 660 O O . THR A 1 98 ? 80.004 19.789 -2.997 1.00 50.68 98 THR A O 1
ATOM 664 N N . CYS A 1 99 ? 81.281 18.974 -1.341 1.00 50.35 99 CYS A N 1
ATOM 665 C CA . CYS A 1 99 ? 80.147 19.020 -0.421 1.00 61.93 99 CYS A CA 1
ATOM 666 C C . CYS A 1 99 ? 79.808 20.460 -0.033 1.00 57.43 99 CYS A C 1
ATOM 667 O O . CYS A 1 99 ? 78.633 20.776 0.193 1.00 53.54 99 CYS A O 1
ATOM 670 N N . ASP A 1 100 ? 80.798 21.355 -0.019 1.00 56.39 100 ASP A N 1
ATOM 671 C CA . ASP A 1 100 ? 80.515 22.762 0.256 1.00 54.50 100 ASP A CA 1
ATOM 672 C C . ASP A 1 100 ? 79.696 23.383 -0.869 1.00 57.95 100 ASP A C 1
ATOM 673 O O . ASP A 1 100 ? 78.664 24.019 -0.620 1.00 56.53 100 ASP A O 1
ATOM 675 N N . ASP A 1 101 ? 80.147 23.215 -2.119 1.00 55.76 101 ASP A N 1
ATOM 676 C CA . ASP A 1 101 ? 79.338 23.631 -3.260 1.00 53.73 101 ASP A CA 1
ATOM 677 C C . ASP A 1 101 ? 77.956 22.998 -3.190 1.00 55.43 101 ASP A C 1
ATOM 678 O O . ASP A 1 101 ? 76.942 23.649 -3.470 1.00 53.92 101 ASP A O 1
ATOM 683 N N . ILE A 1 102 ? 77.903 21.717 -2.818 1.00 57.06 102 ILE A N 1
ATOM 684 C CA . ILE A 1 102 ? 76.633 21.006 -2.698 1.00 55.03 102 ILE A CA 1
ATOM 685 C C . ILE A 1 102 ? 75.675 21.785 -1.800 1.00 50.94 102 ILE A C 1
ATOM 686 O O . ILE A 1 102 ? 74.586 22.193 -2.221 1.00 54.94 102 ILE A O 1
ATOM 688 N N . ILE A 1 103 ? 76.081 22.017 -0.550 1.00 56.46 103 ILE A N 1
ATOM 689 C CA . ILE A 1 103 ? 75.243 22.769 0.386 1.00 63.42 103 ILE A CA 1
ATOM 690 C C . ILE A 1 103 ? 74.883 24.133 -0.199 1.00 63.90 103 ILE A C 1
ATOM 691 O O . ILE A 1 103 ? 73.701 24.492 -0.297 1.00 64.00 103 ILE A O 1
ATOM 693 N N . ARG A 1 104 ? 75.898 24.905 -0.608 1.00 61.70 104 ARG A N 1
ATOM 694 C CA . ARG A 1 104 ? 75.676 26.206 -1.238 1.00 60.74 104 ARG A CA 1
ATOM 695 C C . ARG A 1 104 ? 74.467 26.219 -2.174 1.00 59.57 104 ARG A C 1
ATOM 696 O O . ARG A 1 104 ? 73.656 27.150 -2.145 1.00 66.97 104 ARG A O 1
ATOM 698 N N . THR A 1 105 ? 74.321 25.199 -3.008 1.00 56.26 105 THR A N 1
ATOM 699 C CA . THR A 1 105 ? 73.199 25.165 -3.944 1.00 60.55 105 THR A CA 1
ATOM 700 C C . THR A 1 105 ? 71.868 25.014 -3.201 1.00 59.45 105 THR A C 1
ATOM 701 O O . THR A 1 105 ? 71.840 24.757 -1.996 1.00 55.30 105 THR A O 1
ATOM 705 N N . LEU A 1 118 ? 67.666 22.506 2.296 1.00 52.76 118 LEU A N 1
ATOM 706 C CA . LEU A 1 118 ? 67.656 21.222 2.984 1.00 38.03 118 LEU A CA 1
ATOM 707 C C . LEU A 1 118 ? 66.441 20.381 2.598 1.00 44.69 118 LEU A C 1
ATOM 708 O O . LEU A 1 118 ? 66.212 19.314 3.163 1.00 51.65 118 LEU A O 1
ATOM 710 N N . GLN A 1 119 ? 65.638 20.862 1.660 1.00 45.75 119 GLN A N 1
ATOM 711 C CA . GLN A 1 119 ? 64.547 20.040 1.159 1.00 45.20 119 GLN A CA 1
ATOM 712 C C . GLN A 1 119 ? 65.097 18.932 0.252 1.00 38.79 119 GLN A C 1
ATOM 713 O O . GLN A 1 119 ? 66.249 18.966 -0.196 1.00 39.08 119 GLN A O 1
ATOM 715 N N . GLY A 1 120 ? 64.262 17.934 -0.001 1.00 31.71 120 GLY A N 1
ATOM 716 C CA . GLY A 1 120 ? 64.616 16.892 -0.942 1.00 24.13 120 GLY A CA 1
ATOM 717 C C . GLY A 1 120 ? 65.685 15.925 -0.445 1.00 23.99 120 GLY A C 1
ATOM 718 O O . GLY A 1 120 ? 66.124 15.948 0.701 1.00 25.23 120 GLY A O 1
ATOM 719 N N . THR A 1 121 ? 66.121 15.079 -1.379 1.00 24.77 121 THR A N 1
ATOM 720 C CA . THR A 1 121 ? 67.082 14.014 -1.137 1.00 22.30 121 THR A CA 1
ATOM 721 C C . THR A 1 121 ? 68.500 14.463 -1.469 1.00 26.48 121 THR A C 1
ATOM 722 O O . THR A 1 121 ? 68.722 15.419 -2.215 1.00 25.29 121 THR A O 1
ATOM 726 N N . ALA A 1 122 ? 69.472 13.758 -0.884 1.00 18.60 122 ALA A N 1
ATOM 727 C CA . ALA A 1 122 ? 70.866 14.031 -1.206 1.00 19.21 122 ALA A CA 1
ATOM 728 C C . ALA A 1 122 ? 71.122 13.953 -2.711 1.00 22.67 122 ALA A C 1
ATOM 729 O O . ALA A 1 122 ? 71.846 14.781 -3.269 1.00 26.07 122 ALA A O 1
ATOM 731 N N . GLU A 1 123 ? 70.553 12.954 -3.380 1.00 20.70 123 GLU A N 1
ATOM 732 C CA . GLU A 1 123 ? 70.805 12.788 -4.810 1.00 19.07 123 GLU A CA 1
ATOM 733 C C . GLU A 1 123 ? 70.249 13.961 -5.611 1.00 21.37 123 GLU A C 1
ATOM 734 O O . GLU A 1 123 ? 70.866 14.394 -6.595 1.00 22.46 123 GLU A O 1
ATOM 740 N N . GLU A 1 124 ? 69.090 14.492 -5.202 1.00 24.67 124 GLU A N 1
ATOM 741 C CA . GLU A 1 124 ? 68.533 15.665 -5.879 1.00 25.73 124 GLU A CA 1
ATOM 742 C C . GLU A 1 124 ? 69.485 16.843 -5.789 1.00 24.72 124 GLU A C 1
ATOM 743 O O . GLU A 1 124 ? 69.517 17.687 -6.679 1.00 26.89 124 GLU A O 1
ATOM 749 N N . LEU A 1 125 ? 70.249 16.926 -4.720 1.00 23.70 125 LEU A N 1
ATOM 750 C CA . LEU A 1 125 ? 71.230 17.989 -4.604 1.00 26.06 125 LEU A CA 1
ATOM 751 C C . LEU A 1 125 ? 72.483 17.646 -5.402 1.00 33.03 125 LEU A C 1
ATOM 752 O O . LEU A 1 125 ? 73.013 18.508 -6.107 1.00 31.61 125 LEU A O 1
ATOM 757 N N . LEU A 1 126 ? 72.932 16.381 -5.358 1.00 28.21 126 LEU A N 1
ATOM 758 C CA . LEU A 1 126 ? 74.089 15.979 -6.153 1.00 25.47 126 LEU A CA 1
ATOM 759 C C . LEU A 1 126 ? 73.849 16.195 -7.640 1.00 25.63 126 LEU A C 1
ATOM 760 O O . LEU A 1 126 ? 74.799 16.440 -8.392 1.00 27.21 126 LEU A O 1
ATOM 765 N N . ALA A 1 127 ? 72.597 16.082 -8.077 1.00 22.40 127 ALA A N 1
ATOM 766 C CA . ALA A 1 127 ? 72.249 16.295 -9.473 1.00 31.52 127 ALA A CA 1
ATOM 767 C C . ALA A 1 127 ? 72.408 17.746 -9.903 1.00 34.78 127 ALA A C 1
ATOM 768 O O . ALA A 1 127 ? 72.408 18.019 -11.108 1.00 35.98 127 ALA A O 1
ATOM 770 N N . LYS A 1 128 ? 72.510 18.676 -8.955 1.00 33.94 128 LYS A N 1
ATOM 771 C CA . LYS A 1 128 ? 72.671 20.092 -9.260 1.00 38.92 128 LYS A CA 1
ATOM 772 C C . LYS A 1 128 ? 74.129 20.508 -9.411 1.00 39.42 128 LYS A C 1
ATOM 773 O O . LYS A 1 128 ? 74.394 21.623 -9.875 1.00 40.37 128 LYS A O 1
ATOM 779 N N . LEU A 1 129 ? 75.077 19.645 -9.032 1.00 31.20 129 LEU A N 1
ATOM 780 C CA . LEU A 1 129 ? 76.494 19.937 -9.143 1.00 31.93 129 LEU A CA 1
ATOM 781 C C . LEU A 1 129 ? 76.946 19.830 -10.600 1.00 39.68 129 LEU A C 1
ATOM 782 O O . LEU A 1 129 ? 76.380 19.056 -11.376 1.00 36.41 129 LEU A O 1
ATOM 787 N N . PRO A 1 130 ? 77.982 20.576 -10.985 1.00 34.43 130 PRO A N 1
ATOM 788 C CA . PRO A 1 130 ? 78.575 20.371 -12.312 1.00 36.76 130 PRO A CA 1
ATOM 789 C C . PRO A 1 130 ? 78.815 18.885 -12.539 1.00 42.76 130 PRO A C 1
ATOM 790 O O . PRO A 1 130 ? 79.236 18.161 -11.631 1.00 38.88 130 PRO A O 1
ATOM 794 N N . ASP A 1 131 ? 78.533 18.433 -13.764 1.00 40.02 131 ASP A N 1
ATOM 795 C CA . ASP A 1 131 ? 78.457 17.004 -14.084 1.00 41.00 131 ASP A CA 1
ATOM 796 C C . ASP A 1 131 ? 79.871 16.443 -14.224 1.00 37.37 131 ASP A C 1
ATOM 797 O O . ASP A 1 131 ? 80.362 16.198 -15.329 1.00 34.86 131 ASP A O 1
ATOM 802 N N . GLU A 1 132 ? 80.520 16.224 -13.062 1.00 25.19 132 GLU A N 1
ATOM 803 C CA . GLU A 1 132 ? 81.863 15.643 -12.939 1.00 31.11 132 GLU A CA 1
ATOM 804 C C . GLU A 1 132 ? 81.763 14.307 -12.205 1.00 25.07 132 GLU A C 1
ATOM 805 O O . GLU A 1 132 ? 81.921 14.236 -10.967 1.00 21.87 132 GLU A O 1
ATOM 808 N N . PRO A 1 133 ? 81.523 13.212 -12.928 1.00 20.73 133 PRO A N 1
ATOM 809 C CA . PRO A 1 133 ? 80.884 12.057 -12.275 1.00 18.97 133 PRO A CA 1
ATOM 810 C C . PRO A 1 133 ? 81.744 11.324 -11.269 1.00 18.22 133 PRO A C 1
ATOM 811 O O . PRO A 1 133 ? 81.190 10.795 -10.300 1.00 17.59 133 PRO A O 1
ATOM 815 N N . GLU A 1 134 ? 83.051 11.195 -11.485 1.00 16.37 134 GLU A N 1
ATOM 816 C CA . GLU A 1 134 ? 83.861 10.453 -10.529 1.00 18.56 134 GLU A CA 1
ATOM 817 C C . GLU A 1 134 ? 83.932 11.197 -9.199 1.00 17.84 134 GLU A C 1
ATOM 818 O O . GLU A 1 134 ? 83.867 10.580 -8.123 1.00 20.35 134 GLU A O 1
ATOM 824 N N . LEU A 1 135 ? 84.059 12.525 -9.265 1.00 21.33 135 LEU A N 1
ATOM 825 C CA . LEU A 1 135 ? 84.087 13.347 -8.057 1.00 23.58 135 LEU A CA 1
ATOM 826 C C . LEU A 1 135 ? 82.729 13.365 -7.365 1.00 24.86 135 LEU A C 1
ATOM 827 O O . LEU A 1 135 ? 82.649 13.242 -6.142 1.00 19.41 135 LEU A O 1
ATOM 832 N N . VAL A 1 136 ? 81.648 13.526 -8.126 1.00 17.40 136 VAL A N 1
ATOM 833 C CA . VAL A 1 136 ? 80.319 13.464 -7.514 1.00 20.69 136 VAL A CA 1
ATOM 834 C C . VAL A 1 136 ? 80.089 12.094 -6.876 1.00 20.07 136 VAL A C 1
ATOM 835 O O . VAL A 1 136 ? 79.520 11.997 -5.780 1.00 18.09 136 VAL A O 1
ATOM 839 N N . ASP A 1 137 ? 80.520 11.017 -7.545 1.00 19.53 137 ASP A N 1
ATOM 840 C CA . ASP A 1 137 ? 80.312 9.694 -6.968 1.00 14.14 137 ASP A CA 1
ATOM 841 C C . ASP A 1 137 ? 81.167 9.467 -5.721 1.00 23.12 137 ASP A C 1
ATOM 842 O O . ASP A 1 137 ? 80.804 8.648 -4.869 1.00 16.51 137 ASP A O 1
ATOM 847 N N . ALA A 1 138 ? 82.312 10.140 -5.609 1.00 20.49 138 ALA A N 1
ATOM 848 C CA . ALA A 1 138 ? 83.098 10.046 -4.382 1.00 18.92 138 ALA A CA 1
ATOM 849 C C . ALA A 1 138 ? 82.345 10.662 -3.209 1.00 20.02 138 ALA A C 1
ATOM 850 O O . ALA A 1 138 ? 82.341 10.109 -2.103 1.00 20.13 138 ALA A O 1
ATOM 852 N N . LEU A 1 139 ? 81.689 11.800 -3.435 1.00 18.93 139 LEU A N 1
ATOM 853 C CA . LEU A 1 139 ? 80.840 12.378 -2.404 1.00 18.42 139 LEU A CA 1
ATOM 854 C C . LEU A 1 139 ? 79.609 11.503 -2.144 1.00 19.41 139 LEU A C 1
ATOM 855 O O . LEU A 1 139 ? 79.268 11.232 -0.984 1.00 20.18 139 LEU A O 1
ATOM 860 N N . ARG A 1 140 ? 78.965 10.997 -3.207 1.00 18.47 140 ARG A N 1
ATOM 861 C CA . ARG A 1 140 ? 77.846 10.063 -3.035 1.00 16.57 140 ARG A CA 1
ATOM 862 C C . ARG A 1 140 ? 78.235 8.878 -2.154 1.00 14.75 140 ARG A C 1
ATOM 863 O O . ARG A 1 140 ? 77.452 8.437 -1.298 1.00 17.06 140 ARG A O 1
ATOM 871 N N . ALA A 1 141 ? 79.438 8.340 -2.355 1.00 15.32 141 ALA A N 1
ATOM 872 C CA . ALA A 1 141 ? 79.872 7.176 -1.596 1.00 13.62 141 ALA A CA 1
ATOM 873 C C . ALA A 1 141 ? 80.018 7.521 -0.129 1.00 18.87 141 ALA A C 1
ATOM 874 O O . ALA A 1 141 ? 79.659 6.722 0.730 1.00 17.86 141 ALA A O 1
ATOM 876 N N . ARG A 1 142 ? 80.502 8.733 0.166 1.00 18.64 142 ARG A N 1
ATOM 877 C CA . ARG A 1 142 ? 80.673 9.155 1.561 1.00 18.85 142 ARG A CA 1
ATOM 878 C C . ARG A 1 142 ? 79.313 9.245 2.243 1.00 19.61 142 ARG A C 1
ATOM 879 O O . ARG A 1 142 ? 79.144 8.788 3.388 1.00 19.76 142 ARG A O 1
ATOM 882 N N . ILE A 1 143 ? 78.314 9.747 1.511 1.00 19.46 143 ILE A N 1
ATOM 883 C CA . ILE A 1 143 ? 76.951 9.833 2.018 1.00 20.76 143 ILE A CA 1
ATOM 884 C C . ILE A 1 143 ? 76.351 8.444 2.223 1.00 17.85 143 ILE A C 1
ATOM 885 O O . ILE A 1 143 ? 75.694 8.175 3.242 1.00 17.93 143 ILE A O 1
ATOM 890 N N . GLU A 1 144 ? 76.524 7.559 1.241 1.00 14.80 144 GLU A N 1
ATOM 891 C CA . GLU A 1 144 ? 75.909 6.242 1.296 1.00 16.95 144 GLU A CA 1
ATOM 892 C C . GLU A 1 144 ? 76.549 5.358 2.355 1.00 17.03 144 GLU A C 1
ATOM 893 O O . GLU A 1 144 ? 75.860 4.525 2.956 1.00 14.79 144 GLU A O 1
ATOM 899 N N . ILE A 1 145 ? 77.854 5.484 2.592 1.00 17.75 145 ILE A N 1
ATOM 900 C CA . ILE A 1 145 ? 78.450 4.667 3.649 1.00 16.45 145 ILE A CA 1
ATOM 901 C C . ILE A 1 145 ? 77.862 5.052 4.998 1.00 17.00 145 ILE A C 1
ATOM 902 O O . ILE A 1 145 ? 77.421 4.198 5.786 1.00 17.98 145 ILE A O 1
ATOM 907 N N . SER A 1 146 ? 77.844 6.343 5.286 1.00 17.26 146 SER A N 1
ATOM 908 C CA . SER A 1 146 ? 77.501 6.755 6.636 1.00 16.56 146 SER A CA 1
ATOM 909 C C . SER A 1 146 ? 76.000 6.684 6.908 1.00 16.42 146 SER A C 1
ATOM 910 O O . SER A 1 146 ? 75.605 6.284 8.007 1.00 17.19 146 SER A O 1
ATOM 913 N N . THR A 1 147 ? 75.154 7.046 5.941 1.00 15.83 147 THR A N 1
ATOM 914 C CA . THR A 1 147 ? 73.708 6.946 6.144 1.00 14.68 147 THR A CA 1
ATOM 915 C C . THR A 1 147 ? 73.209 5.520 5.975 1.00 12.85 147 THR A C 1
ATOM 916 O O . THR A 1 147 ? 72.117 5.200 6.465 1.00 16.02 147 THR A O 1
ATOM 920 N N . ALA A 1 148 ? 73.996 4.668 5.308 1.00 15.71 148 ALA A N 1
ATOM 921 C CA . ALA A 1 148 ? 73.691 3.263 5.031 1.00 13.92 148 ALA A CA 1
ATOM 922 C C . ALA A 1 148 ? 72.443 3.080 4.168 1.00 14.49 148 ALA A C 1
ATOM 923 O O . ALA A 1 148 ? 71.831 2.000 4.149 1.00 15.45 148 ALA A O 1
ATOM 925 N N . VAL A 1 149 ? 72.112 4.091 3.369 1.00 14.26 149 VAL A N 1
ATOM 926 C CA . VAL A 1 149 ? 71.014 4.010 2.422 1.00 15.05 149 VAL A CA 1
ATOM 927 C C . VAL A 1 149 ? 71.427 4.698 1.132 1.00 14.94 149 VAL A C 1
ATOM 928 O O . VAL A 1 149 ? 72.416 5.430 1.066 1.00 15.76 149 VAL A O 1
ATOM 932 N N . SER A 1 150 ? 70.637 4.450 0.103 1.00 15.75 150 SER A N 1
ATOM 933 C CA . SER A 1 150 ? 70.833 5.140 -1.166 1.00 15.14 150 SER A CA 1
ATOM 934 C C . SER A 1 150 ? 70.717 6.655 -0.991 1.00 16.30 150 SER A C 1
ATOM 935 O O . SER A 1 150 ? 69.805 7.166 -0.335 1.00 15.45 150 SER A O 1
ATOM 938 N N . ALA A 1 151 ? 71.630 7.383 -1.624 1.00 14.19 151 ALA A N 1
ATOM 939 C CA . ALA A 1 151 ? 71.506 8.832 -1.671 1.00 15.18 151 ALA A CA 1
ATOM 940 C C . ALA A 1 151 ? 70.201 9.290 -2.307 1.00 17.87 151 ALA A C 1
ATOM 941 O O . ALA A 1 151 ? 69.758 10.414 -2.046 1.00 17.47 151 ALA A O 1
ATOM 943 N N . SER A 1 152 ? 69.569 8.456 -3.132 1.00 14.98 152 SER A N 1
ATOM 944 C CA A SER A 1 152 ? 68.309 8.828 -3.761 0.50 19.68 152 SER A CA 1
ATOM 945 C CA B SER A 1 152 ? 68.313 8.840 -3.760 0.50 19.68 152 SER A CA 1
ATOM 946 C C . SER A 1 152 ? 67.128 8.787 -2.806 1.00 18.44 152 SER A C 1
ATOM 947 O O . SER A 1 152 ? 66.040 9.249 -3.174 1.00 17.33 152 SER A O 1
ATOM 952 N N . GLU A 1 153 ? 67.305 8.241 -1.606 1.00 16.52 153 GLU A N 1
ATOM 953 C CA . GLU A 1 153 ? 66.240 8.188 -0.619 1.00 18.52 153 GLU A CA 1
ATOM 954 C C . GLU A 1 153 ? 66.463 9.044 0.613 1.00 16.42 153 GLU A C 1
ATOM 955 O O . GLU A 1 153 ? 65.478 9.501 1.197 1.00 18.13 153 GLU A O 1
ATOM 961 N N . VAL A 1 154 ? 67.713 9.268 1.025 1.00 17.16 154 VAL A N 1
ATOM 962 C CA . VAL A 1 154 ? 68.001 9.945 2.282 1.00 18.64 154 VAL A CA 1
ATOM 963 C C . VAL A 1 154 ? 67.793 11.448 2.135 1.00 18.71 154 VAL A C 1
ATOM 964 O O . VAL A 1 154 ? 67.961 12.026 1.050 1.00 19.57 154 VAL A O 1
ATOM 968 N N . THR A 1 155 ? 67.419 12.080 3.252 1.00 17.85 155 THR A N 1
ATOM 969 C CA . THR A 1 155 ? 67.269 13.527 3.297 1.00 20.39 155 THR A CA 1
ATOM 970 C C . THR A 1 155 ? 68.579 14.227 2.954 1.00 17.18 155 THR A C 1
ATOM 971 O O . THR A 1 155 ? 69.663 13.832 3.405 1.00 19.21 155 THR A O 1
ATOM 975 N N . ALA A 1 156 ? 68.461 15.295 2.171 1.00 22.39 156 ALA A N 1
ATOM 976 C CA . ALA A 1 156 ? 69.571 16.212 1.958 1.00 22.48 156 ALA A CA 1
ATOM 977 C C . ALA A 1 156 ? 70.164 16.753 3.248 1.00 32.49 156 ALA A C 1
ATOM 978 O O . ALA A 1 156 ? 71.330 17.160 3.247 1.00 30.42 156 ALA A O 1
ATOM 980 N N . ARG A 1 157 ? 69.409 16.760 4.356 1.00 26.78 157 ARG A N 1
ATOM 981 C CA . ARG A 1 157 ? 69.962 17.291 5.599 1.00 27.98 157 ARG A CA 1
ATOM 982 C C . ARG A 1 157 ? 71.181 16.498 6.047 1.00 37.49 157 ARG A C 1
ATOM 983 O O . ARG A 1 157 ? 71.968 17.002 6.852 1.00 37.13 157 ARG A O 1
ATOM 991 N N . SER A 1 158 ? 71.375 15.283 5.515 1.00 30.89 158 SER A N 1
ATOM 992 C CA . SER A 1 158 ? 72.553 14.495 5.857 1.00 33.56 158 SER A CA 1
ATOM 993 C C . SER A 1 158 ? 73.841 15.053 5.264 1.00 40.40 158 SER A C 1
ATOM 994 O O . SER A 1 158 ? 74.922 14.709 5.750 1.00 43.88 158 SER A O 1
ATOM 997 N N . LEU A 1 159 ? 73.761 15.887 4.219 1.00 37.31 159 LEU A N 1
ATOM 998 C CA . LEU A 1 159 ? 74.963 16.543 3.708 1.00 37.79 159 LEU A CA 1
ATOM 999 C C . LEU A 1 159 ? 75.593 17.446 4.766 1.00 44.83 159 LEU A C 1
ATOM 1000 O O . LEU A 1 159 ? 76.822 17.587 4.814 1.00 47.65 159 LEU A O 1
ATOM 1005 N N . GLN A 1 160 ? 74.772 18.067 5.615 1.00 43.75 160 GLN A N 1
ATOM 1006 C CA . GLN A 1 160 ? 75.304 18.906 6.685 1.00 52.10 160 GLN A CA 1
ATOM 1007 C C . GLN A 1 160 ? 76.416 18.181 7.444 1.00 53.16 160 GLN A C 1
ATOM 1008 O O . GLN A 1 160 ? 77.500 18.733 7.667 1.00 56.96 160 GLN A O 1
ATOM 1011 N N . HIS A 1 161 ? 76.174 16.931 7.822 1.00 56.58 161 HIS A N 1
ATOM 1012 C CA . HIS A 1 161 ? 77.186 16.124 8.497 1.00 60.29 161 HIS A CA 1
ATOM 1013 C C . HIS A 1 161 ? 78.273 15.681 7.520 1.00 56.97 161 HIS A C 1
ATOM 1014 O O . HIS A 1 161 ? 79.019 16.509 6.983 1.00 64.88 161 HIS A O 1
ATOM 1016 N N . PRO A 1 169 ? 87.149 12.432 17.154 1.00 44.61 169 PRO A N 1
ATOM 1017 C CA . PRO A 1 169 ? 87.555 11.727 18.385 1.00 41.48 169 PRO A CA 1
ATOM 1018 C C . PRO A 1 169 ? 86.548 10.656 18.802 1.00 27.86 169 PRO A C 1
ATOM 1019 O O . PRO A 1 169 ? 85.350 10.890 18.759 1.00 27.98 169 PRO A O 1
ATOM 1023 N N . SER A 1 170 ? 87.042 9.492 19.203 1.00 21.29 170 SER A N 1
ATOM 1024 C CA . SER A 1 170 ? 86.195 8.317 19.342 1.00 24.14 170 SER A CA 1
ATOM 1025 C C . SER A 1 170 ? 86.846 7.351 20.312 1.00 19.55 170 SER A C 1
ATOM 1026 O O . SER A 1 170 ? 88.062 7.361 20.510 1.00 19.51 170 SER A O 1
ATOM 1029 N N . TRP A 1 171 ? 86.011 6.481 20.878 1.00 15.54 171 TRP A N 1
ATOM 1030 C CA . TRP A 1 171 ? 86.414 5.508 21.856 1.00 17.02 171 TRP A CA 1
ATOM 1031 C C . TRP A 1 171 ? 85.704 4.189 21.600 1.00 14.67 171 TRP A C 1
ATOM 1032 O O . TRP A 1 171 ? 84.703 4.119 20.876 1.00 15.36 171 TRP A O 1
ATOM 1043 N N . ARG A 1 172 ? 86.214 3.153 22.263 1.00 16.10 172 ARG A N 1
ATOM 1044 C CA . ARG A 1 172 ? 85.608 1.839 22.304 1.00 13.96 172 ARG A CA 1
ATOM 1045 C C . ARG A 1 172 ? 85.694 1.364 23.739 1.00 19.07 172 ARG A C 1
ATOM 1046 O O . ARG A 1 172 ? 86.547 1.818 24.500 1.00 15.16 172 ARG A O 1
ATOM 1054 N N . VAL A 1 173 ? 84.795 0.451 24.108 1.00 17.58 173 VAL A N 1
ATOM 1055 C CA . VAL A 1 173 ? 84.809 -0.112 25.453 1.00 14.17 173 VAL A CA 1
ATOM 1056 C C . VAL A 1 173 ? 85.934 -1.130 25.584 1.00 14.43 173 VAL A C 1
ATOM 1057 O O . VAL A 1 173 ? 86.026 -2.088 24.809 1.00 16.49 173 VAL A O 1
ATOM 1061 N N . ALA A 1 174 ? 86.770 -0.960 26.616 1.00 17.01 174 ALA A N 1
ATOM 1062 C CA . ALA A 1 174 ? 87.831 -1.924 26.854 1.00 17.95 174 ALA A CA 1
ATOM 1063 C C . ALA A 1 174 ? 87.246 -3.308 27.059 1.00 16.87 174 ALA A C 1
ATOM 1064 O O . ALA A 1 174 ? 86.448 -3.520 27.980 1.00 18.98 174 ALA A O 1
ATOM 1066 N N . GLY A 1 175 ? 87.714 -4.265 26.257 1.00 17.17 175 GLY A N 1
ATOM 1067 C CA . GLY A 1 175 ? 87.281 -5.638 26.375 1.00 21.07 175 GLY A CA 1
ATOM 1068 C C . GLY A 1 175 ? 86.065 -5.999 25.559 1.00 19.20 175 GLY A C 1
ATOM 1069 O O . GLY A 1 175 ? 85.631 -7.153 25.612 1.00 17.57 175 GLY A O 1
ATOM 1070 N N . GLY A 1 176 ? 85.492 -5.047 24.829 1.00 17.77 176 GLY A N 1
ATOM 1071 C CA . GLY A 1 176 ? 84.331 -5.289 23.980 1.00 16.10 176 GLY A CA 1
ATOM 1072 C C . GLY A 1 176 ? 83.130 -4.481 24.433 1.00 14.61 176 GLY A C 1
ATOM 1073 O O . GLY A 1 176 ? 82.745 -4.496 25.590 1.00 14.10 176 GLY A O 1
ATOM 1074 N N . ASN A 1 177 ? 82.516 -3.773 23.470 1.00 15.14 177 ASN A N 1
ATOM 1075 C CA . ASN A 1 177 ? 81.303 -3.000 23.740 1.00 14.39 177 ASN A CA 1
ATOM 1076 C C . ASN A 1 177 ? 80.177 -3.852 24.330 1.00 12.89 177 ASN A C 1
ATOM 1077 O O . ASN A 1 177 ? 79.371 -3.352 25.126 1.00 13.56 177 ASN A O 1
ATOM 1082 N N . GLN A 1 178 ? 80.096 -5.123 23.949 1.00 11.90 178 GLN A N 1
ATOM 1083 C CA . GLN A 1 178 ? 79.064 -6.007 24.460 1.00 15.54 178 GLN A CA 1
ATOM 1084 C C . GLN A 1 178 ? 79.198 -6.247 25.959 1.00 13.12 178 GLN A C 1
ATOM 1085 O O . GLN A 1 178 ? 78.246 -6.727 26.579 1.00 13.99 178 GLN A O 1
ATOM 1091 N N . ARG A 1 179 ? 80.339 -5.915 26.561 1.00 13.27 179 ARG A N 1
ATOM 1092 C CA . ARG A 1 179 ? 80.450 -6.056 28.017 1.00 14.53 179 ARG A CA 1
ATOM 1093 C C . ARG A 1 179 ? 79.383 -5.239 28.727 1.00 12.83 179 ARG A C 1
ATOM 1094 O O . ARG A 1 179 ? 78.920 -5.640 29.801 1.00 15.77 179 ARG A O 1
ATOM 1102 N N . LEU A 1 180 ? 78.939 -4.116 28.120 1.00 15.04 180 LEU A N 1
ATOM 1103 C CA . LEU A 1 180 ? 77.897 -3.310 28.752 1.00 13.52 180 LEU A CA 1
ATOM 1104 C C . LEU A 1 180 ? 76.562 -4.034 28.729 1.00 14.11 180 LEU A C 1
ATOM 1105 O O . LEU A 1 180 ? 76.015 -4.318 29.801 1.00 16.48 180 LEU A O 1
ATOM 1110 N N . PRO A 1 181 ? 76.011 -4.419 27.588 1.00 13.35 181 PRO A N 1
ATOM 1111 C CA . PRO A 1 181 ? 74.748 -5.174 27.669 1.00 11.16 181 PRO A CA 1
ATOM 1112 C C . PRO A 1 181 ? 74.900 -6.497 28.418 1.00 12.80 181 PRO A C 1
ATOM 1113 O O . PRO A 1 181 ? 73.956 -6.921 29.102 1.00 13.33 181 PRO A O 1
ATOM 1117 N N . ASP A 1 182 ? 76.066 -7.150 28.337 1.00 13.88 182 ASP A N 1
ATOM 1118 C CA . ASP A 1 182 ? 76.282 -8.371 29.107 1.00 14.44 182 ASP A CA 1
ATOM 1119 C C . ASP A 1 182 ? 76.070 -8.117 30.603 1.00 13.83 182 ASP A C 1
ATOM 1120 O O . ASP A 1 182 ? 75.405 -8.899 31.288 1.00 15.99 182 ASP A O 1
ATOM 1125 N N . ALA A 1 183 ? 76.649 -7.024 31.121 1.00 13.74 183 ALA A N 1
ATOM 1126 C CA . ALA A 1 183 ? 76.580 -6.721 32.551 1.00 15.53 183 ALA A CA 1
ATOM 1127 C C . ALA A 1 183 ? 75.178 -6.276 32.951 1.00 16.25 183 ALA A C 1
ATOM 1128 O O . ALA A 1 183 ? 74.672 -6.665 34.003 1.00 15.03 183 ALA A O 1
ATOM 1130 N N . MET A 1 184 ? 74.522 -5.485 32.104 1.00 14.75 184 MET A N 1
ATOM 1131 C CA . MET A 1 184 ? 73.131 -5.112 32.352 1.00 11.72 184 MET A CA 1
ATOM 1132 C C . MET A 1 184 ? 72.238 -6.345 32.425 1.00 12.34 184 MET A C 1
ATOM 1133 O O . MET A 1 184 ? 71.399 -6.461 33.316 1.00 16.08 184 MET A O 1
ATOM 1138 N N . ALA A 1 185 ? 72.404 -7.284 31.485 1.00 12.41 185 ALA A N 1
ATOM 1139 C CA . ALA A 1 185 ? 71.580 -8.481 31.494 1.00 15.30 185 ALA A CA 1
ATOM 1140 C C . ALA A 1 185 ? 71.889 -9.365 32.693 1.00 15.17 185 ALA A C 1
ATOM 1141 O O . ALA A 1 185 ? 70.979 -9.913 33.321 1.00 16.33 185 ALA A O 1
ATOM 1143 N N . ALA A 1 186 ? 73.169 -9.530 33.002 1.00 17.88 186 ALA A N 1
ATOM 1144 C CA . ALA A 1 186 ? 73.552 -10.347 34.151 1.00 16.04 186 ALA A CA 1
ATOM 1145 C C . ALA A 1 186 ? 72.921 -9.824 35.435 1.00 15.37 186 ALA A C 1
ATOM 1146 O O . ALA A 1 186 ? 72.485 -10.613 36.279 1.00 16.60 186 ALA A O 1
ATOM 1148 N N . ALA A 1 187 ? 72.835 -8.498 35.592 1.00 14.94 187 ALA A N 1
ATOM 1149 C CA . ALA A 1 187 ? 72.263 -7.938 36.813 1.00 14.84 187 ALA A CA 1
ATOM 1150 C C . ALA A 1 187 ? 70.763 -8.178 36.913 1.00 21.10 187 ALA A C 1
ATOM 1151 O O . ALA A 1 187 ? 70.206 -8.134 38.019 1.00 17.48 187 ALA A O 1
ATOM 1153 N N . LEU A 1 188 ? 70.092 -8.401 35.786 1.00 16.85 188 LEU A N 1
ATOM 1154 C CA . LEU A 1 188 ? 68.672 -8.704 35.815 1.00 17.27 188 LEU A CA 1
ATOM 1155 C C . LEU A 1 188 ? 68.408 -10.176 36.098 1.00 18.63 188 LEU A C 1
ATOM 1156 O O . LEU A 1 188 ? 67.262 -10.532 36.391 1.00 20.19 188 LEU A O 1
ATOM 1161 N N . GLY A 1 189 ? 69.440 -11.017 36.012 1.00 17.16 189 GLY A N 1
ATOM 1162 C CA . GLY A 1 189 ? 69.338 -12.410 36.420 1.00 17.55 189 GLY A CA 1
ATOM 1163 C C . GLY A 1 189 ? 68.287 -13.162 35.633 1.00 19.61 189 GLY A C 1
ATOM 1164 O O . GLY A 1 189 ? 68.222 -13.086 34.396 1.00 20.68 189 GLY A O 1
ATOM 1165 N N . SER A 1 190 ? 67.441 -13.883 36.368 1.00 19.63 190 SER A N 1
ATOM 1166 C CA . SER A 1 190 ? 66.453 -14.754 35.749 1.00 25.97 190 SER A CA 1
ATOM 1167 C C . SER A 1 190 ? 65.318 -13.981 35.088 1.00 22.24 190 SER A C 1
ATOM 1168 O O . SER A 1 190 ? 64.516 -14.595 34.384 1.00 21.33 190 SER A O 1
ATOM 1171 N N . ALA A 1 191 ? 65.250 -12.662 35.265 1.00 21.20 191 ALA A N 1
ATOM 1172 C CA . ALA A 1 191 ? 64.294 -11.857 34.505 1.00 19.14 191 ALA A CA 1
ATOM 1173 C C . ALA A 1 191 ? 64.531 -11.908 32.990 1.00 18.66 191 ALA A C 1
ATOM 1174 O O . ALA A 1 191 ? 63.592 -11.639 32.225 1.00 17.00 191 ALA A O 1
ATOM 1176 N N . VAL A 1 192 ? 65.751 -12.220 32.534 1.00 17.00 192 VAL A N 1
ATOM 1177 C CA . VAL A 1 192 ? 66.045 -12.271 31.110 1.00 14.82 192 VAL A CA 1
ATOM 1178 C C . VAL A 1 192 ? 65.812 -13.688 30.611 1.00 22.44 192 VAL A C 1
ATOM 1179 O O . VAL A 1 192 ? 66.472 -14.636 31.071 1.00 19.37 192 VAL A O 1
ATOM 1183 N N . ARG A 1 193 ? 64.915 -13.808 29.645 1.00 16.08 193 ARG A N 1
ATOM 1184 C CA . ARG A 1 193 ? 64.425 -15.082 29.127 1.00 17.58 193 ARG A CA 1
ATOM 1185 C C . ARG A 1 193 ? 64.964 -15.205 27.712 1.00 18.78 193 ARG A C 1
ATOM 1186 O O . ARG A 1 193 ? 64.431 -14.607 26.770 1.00 18.13 193 ARG A O 1
ATOM 1194 N N . TYR A 1 194 ? 66.007 -16.007 27.557 1.00 19.19 194 TYR A N 1
ATOM 1195 C CA . TYR A 1 194 ? 66.616 -16.197 26.250 1.00 15.29 194 TYR A CA 1
ATOM 1196 C C . TYR A 1 194 ? 65.912 -17.293 25.446 1.00 16.79 194 TYR A C 1
ATOM 1197 O O . TYR A 1 194 ? 65.212 -18.147 25.983 1.00 15.63 194 TYR A O 1
ATOM 1206 N N . GLY A 1 195 ? 66.126 -17.257 24.136 1.00 17.76 195 GLY A N 1
ATOM 1207 C CA . GLY A 1 195 ? 65.508 -18.221 23.251 1.00 18.14 195 GLY A CA 1
ATOM 1208 C C . GLY A 1 195 ? 64.023 -18.046 23.064 1.00 19.33 195 GLY A C 1
ATOM 1209 O O . GLY A 1 195 ? 63.357 -18.996 22.647 1.00 21.23 195 GLY A O 1
ATOM 1210 N N . GLU A 1 196 ? 63.485 -16.856 23.366 1.00 15.86 196 GLU A N 1
ATOM 1211 C CA . GLU A 1 196 ? 62.060 -16.545 23.285 1.00 12.53 196 GLU A CA 1
ATOM 1212 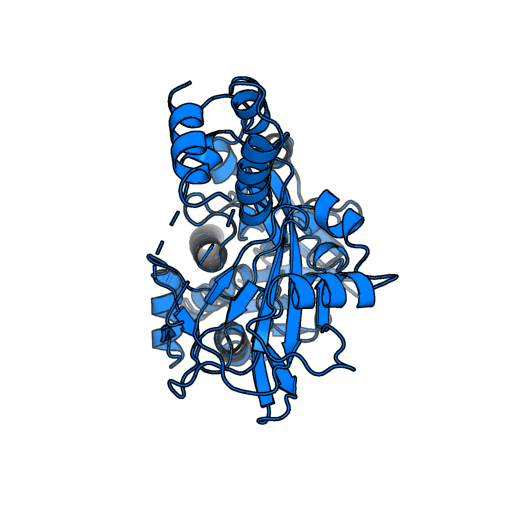C C . GLU A 1 196 ? 61.816 -15.609 22.103 1.00 15.53 196 GLU A C 1
ATOM 1213 O O . GLU A 1 196 ? 62.237 -14.445 22.126 1.00 16.01 196 GLU A O 1
ATOM 1219 N N . THR A 1 197 ? 61.113 -16.099 21.103 1.00 12.86 197 THR A N 1
ATOM 1220 C CA . THR A 1 197 ? 60.823 -15.335 19.905 1.00 11.53 197 THR A CA 1
ATOM 1221 C C . THR A 1 197 ? 59.396 -14.814 20.005 1.00 15.82 197 THR A C 1
ATOM 1222 O O . THR A 1 197 ? 58.439 -15.587 19.917 1.00 15.39 197 THR A O 1
ATOM 1226 N N . VAL A 1 198 ? 59.261 -13.499 20.185 1.00 14.75 198 VAL A N 1
ATOM 1227 C CA . VAL A 1 198 ? 57.943 -12.872 20.185 1.00 11.67 198 VAL A CA 1
ATOM 1228 C C . VAL A 1 198 ? 57.331 -12.992 18.795 1.00 12.88 198 VAL A C 1
ATOM 1229 O O . VAL A 1 198 ? 57.991 -12.717 17.785 1.00 13.94 198 VAL A O 1
ATOM 1233 N N . ARG A 1 199 ? 56.047 -13.375 18.739 1.00 14.71 199 ARG A N 1
ATOM 1234 C CA . ARG A 1 199 ? 55.289 -13.440 17.498 1.00 15.60 199 ARG A CA 1
ATOM 1235 C C . ARG A 1 199 ? 54.078 -12.519 17.472 1.00 16.42 199 ARG A C 1
ATOM 1236 O O . ARG A 1 199 ? 53.664 -12.092 16.388 1.00 17.54 199 ARG A O 1
ATOM 1244 N N . ALA A 1 200 ? 53.521 -12.182 18.622 1.00 13.62 200 ALA A N 1
ATOM 1245 C CA . ALA A 1 200 ? 52.365 -11.304 18.682 1.00 14.80 200 ALA A CA 1
ATOM 1246 C C . ALA A 1 200 ? 52.337 -10.580 20.019 1.00 15.20 200 ALA A C 1
ATOM 1247 O O . ALA A 1 200 ? 52.759 -11.109 21.057 1.00 13.77 200 ALA A O 1
ATOM 1249 N N . VAL A 1 201 ? 51.758 -9.380 19.978 1.00 13.60 201 VAL A N 1
ATOM 1250 C CA . VAL A 1 201 ? 51.514 -8.541 21.138 1.00 13.49 201 VAL A CA 1
ATOM 1251 C C . VAL A 1 201 ? 50.120 -7.964 20.967 1.00 15.39 201 VAL A C 1
ATOM 1252 O O . VAL A 1 201 ? 49.832 -7.350 19.936 1.00 16.94 201 VAL A O 1
ATOM 1256 N N . GLU A 1 202 ? 49.251 -8.183 21.948 1.00 13.19 202 GLU A N 1
ATOM 1257 C CA . GLU A 1 202 ? 47.841 -7.801 21.863 1.00 15.31 202 GLU A CA 1
ATOM 1258 C C . GLU A 1 202 ? 47.390 -7.032 23.099 1.00 16.95 202 GLU A C 1
ATOM 1259 O O . GLU A 1 202 ? 47.538 -7.504 24.236 1.00 18.40 202 GLU A O 1
ATOM 1265 N N . ASN A 1 203 ? 46.807 -5.854 22.869 1.00 14.72 203 ASN A N 1
ATOM 1266 C CA . ASN A 1 203 ? 46.181 -5.095 23.927 1.00 16.72 203 ASN A CA 1
ATOM 1267 C C . ASN A 1 203 ? 44.822 -5.680 24.254 1.00 14.87 203 ASN A C 1
ATOM 1268 O O . ASN A 1 203 ? 44.061 -6.061 23.358 1.00 17.50 203 ASN A O 1
ATOM 1273 N N . ILE A 1 204 ? 44.515 -5.697 25.525 1.00 15.33 204 ILE A N 1
ATOM 1274 C CA . ILE A 1 204 ? 43.204 -6.108 26.016 1.00 18.57 204 ILE A CA 1
ATOM 1275 C C . ILE A 1 204 ? 42.424 -4.871 26.443 1.00 19.12 204 ILE A C 1
ATOM 1276 O O . ILE A 1 204 ? 42.931 -4.035 27.196 1.00 21.24 204 ILE A O 1
ATOM 1281 N N . SER A 1 205 ? 41.139 -4.830 26.067 1.00 22.56 205 SER A N 1
ATOM 1282 C CA . SER A 1 205 ? 40.343 -3.603 26.186 1.00 24.77 205 SER A CA 1
ATOM 1283 C C . SER A 1 205 ? 40.303 -3.060 27.611 1.00 28.82 205 SER A C 1
ATOM 1284 O O . SER A 1 205 ? 40.507 -1.858 27.828 1.00 34.06 205 SER A O 1
ATOM 1287 N N . ASP A 1 206 ? 40.013 -3.912 28.591 1.00 22.53 206 ASP A N 1
ATOM 1288 C CA . ASP A 1 206 ? 39.939 -3.512 29.995 1.00 36.52 206 ASP A CA 1
ATOM 1289 C C . ASP A 1 206 ? 41.300 -3.349 30.643 1.00 34.09 206 ASP A C 1
ATOM 1290 O O . ASP A 1 206 ? 41.359 -3.198 31.868 1.00 35.04 206 ASP A O 1
ATOM 1295 N N . GLY A 1 207 ? 42.370 -3.433 29.874 1.00 22.83 207 GLY A N 1
ATOM 1296 C CA . GLY A 1 207 ? 43.706 -3.226 30.390 1.00 23.42 207 GLY A CA 1
ATOM 1297 C C . GLY A 1 207 ? 44.541 -4.486 30.318 1.00 25.12 207 GLY A C 1
ATOM 1298 O O . GLY A 1 207 ? 44.038 -5.613 30.425 1.00 21.75 207 GLY A O 1
ATOM 1299 N N . GLY A 1 208 ? 45.837 -4.296 30.115 1.00 19.94 208 GLY A N 1
ATOM 1300 C CA . GLY A 1 208 ? 46.775 -5.393 30.067 1.00 22.50 208 GLY A CA 1
ATOM 1301 C C . GLY A 1 208 ? 47.172 -5.765 28.645 1.00 20.02 208 GLY A C 1
ATOM 1302 O O . GLY A 1 208 ? 46.562 -5.355 27.646 1.00 17.44 208 GLY A O 1
ATOM 1303 N N . VAL A 1 209 ? 48.234 -6.561 28.575 1.00 15.43 209 VAL A N 1
ATOM 1304 C CA . VAL A 1 209 ? 48.825 -6.958 27.313 1.00 11.76 209 VAL A CA 1
ATOM 1305 C C . VAL A 1 209 ? 49.122 -8.449 27.326 1.00 13.40 209 VAL A C 1
ATOM 1306 O O . VAL A 1 209 ? 49.650 -8.979 28.308 1.00 15.11 209 VAL A O 1
ATOM 1310 N N . LEU A 1 210 ? 48.842 -9.104 26.206 1.00 13.57 210 LEU A N 1
ATOM 1311 C CA . LEU A 1 210 ? 49.260 -10.480 25.969 1.00 15.17 210 LEU A CA 1
ATOM 1312 C C . LEU A 1 210 ? 50.474 -10.515 25.034 1.00 12.61 210 LEU A C 1
ATOM 1313 O O . LEU A 1 210 ? 50.450 -9.945 23.942 1.00 14.08 210 LEU A O 1
ATOM 1318 N N . VAL A 1 211 ? 51.530 -11.193 25.470 1.00 13.30 211 VAL A N 1
ATOM 1319 C CA . VAL A 1 211 ? 52.736 -11.394 24.703 1.00 12.20 211 VAL A CA 1
ATOM 1320 C C . VAL A 1 211 ? 52.773 -12.861 24.316 1.00 12.16 211 VAL A C 1
ATOM 1321 O O . VAL A 1 211 ? 52.824 -13.734 25.196 1.00 12.77 211 VAL A O 1
ATOM 1325 N N . THR A 1 212 ? 52.782 -13.123 23.017 1.00 15.49 212 THR A N 1
ATOM 1326 C CA . THR A 1 212 ? 52.786 -14.477 22.475 1.00 14.36 212 THR A CA 1
ATOM 1327 C C . THR A 1 212 ? 54.121 -14.747 21.800 1.00 16.29 212 THR A C 1
ATOM 1328 O O . THR A 1 212 ? 54.520 -14.007 20.904 1.00 15.30 212 THR A O 1
ATOM 1332 N N . THR A 1 213 ? 54.801 -15.813 22.227 1.00 14.44 213 THR A N 1
ATOM 1333 C CA . THR A 1 213 ? 55.999 -16.303 21.589 1.00 14.43 213 THR A CA 1
ATOM 1334 C C . THR A 1 213 ? 55.647 -17.477 20.674 1.00 19.84 213 THR A C 1
ATOM 1335 O O . THR A 1 213 ? 54.480 -17.829 20.491 1.00 19.52 213 THR A O 1
ATOM 1339 N N . ASP A 1 214 ? 56.669 -18.129 20.134 1.00 15.17 214 ASP A N 1
ATOM 1340 C CA . ASP A 1 214 ? 56.425 -19.325 19.337 1.00 19.93 214 ASP A CA 1
ATOM 1341 C C . ASP A 1 214 ? 55.869 -20.474 20.176 1.00 18.93 214 ASP A C 1
ATOM 1342 O O . ASP A 1 214 ? 55.407 -21.458 19.594 1.00 25.50 214 ASP A O 1
ATOM 1347 N N . THR A 1 215 ? 55.929 -20.403 21.503 1.00 17.33 215 THR A N 1
ATOM 1348 C CA . THR A 1 215 ? 55.462 -21.510 22.341 1.00 17.34 215 THR A CA 1
ATOM 1349 C C . THR A 1 215 ? 54.208 -21.217 23.152 1.00 18.76 215 THR A C 1
ATOM 1350 O O . THR A 1 215 ? 53.381 -22.121 23.322 1.00 17.81 215 THR A O 1
ATOM 1354 N N . ASP A 1 216 ? 54.032 -20.005 23.684 1.00 14.42 216 ASP A N 1
ATOM 1355 C CA . ASP A 1 216 ? 52.931 -19.757 24.611 1.00 14.50 216 ASP A CA 1
ATOM 1356 C C . ASP A 1 216 ? 52.789 -18.262 24.868 1.00 17.61 216 ASP A C 1
ATOM 1357 O O . ASP A 1 216 ? 53.593 -17.452 24.398 1.00 16.89 216 ASP A O 1
ATOM 1362 N N . THR A 1 217 ? 51.735 -17.913 25.600 1.00 13.95 217 THR A N 1
ATOM 1363 C CA . THR A 1 217 ? 51.383 -16.520 25.877 1.00 14.56 217 THR A CA 1
ATOM 1364 C C . THR A 1 217 ? 51.492 -16.181 27.369 1.00 15.73 217 THR A C 1
ATOM 1365 O O . THR A 1 217 ? 51.147 -16.970 28.255 1.00 13.80 217 THR A O 1
ATOM 1369 N N . SER A 1 218 ? 52.033 -14.992 27.639 1.00 15.51 218 SER A N 1
ATOM 1370 C CA . SER A 1 218 ? 52.162 -14.411 28.956 1.00 13.88 218 SER A CA 1
ATOM 1371 C C . SER A 1 218 ? 51.380 -13.111 29.000 1.00 16.36 218 SER A C 1
ATOM 1372 O O . SER A 1 218 ? 51.147 -12.470 27.968 1.00 13.62 218 SER A O 1
ATOM 1375 N N . VAL A 1 219 ? 51.048 -12.700 30.222 1.00 16.72 219 VAL A N 1
ATOM 1376 C CA . VAL A 1 219 ? 50.202 -11.538 30.477 1.00 12.44 219 VAL A CA 1
ATOM 1377 C C . VAL A 1 219 ? 50.968 -10.525 31.311 1.00 12.78 219 VAL A C 1
ATOM 1378 O O . VAL A 1 219 ? 51.591 -10.880 32.324 1.00 14.62 219 VAL A O 1
ATOM 1382 N N . PHE A 1 220 ? 50.891 -9.256 30.904 1.00 13.91 220 PHE A N 1
ATOM 1383 C CA . PHE A 1 220 ? 51.560 -8.159 31.597 1.00 14.46 220 PHE A CA 1
ATOM 1384 C C . PHE A 1 220 ? 50.599 -6.984 31.728 1.00 13.19 220 PHE A C 1
ATOM 1385 O O . PHE A 1 220 ? 49.667 -6.837 30.946 1.00 14.44 220 PHE A O 1
ATOM 1393 N N . ASP A 1 221 ? 50.849 -6.128 32.714 1.00 13.30 221 ASP A N 1
ATOM 1394 C CA . ASP A 1 221 ? 50.086 -4.880 32.782 1.00 14.70 221 ASP A CA 1
ATOM 1395 C C . ASP A 1 221 ? 50.521 -3.903 31.699 1.00 15.86 221 ASP A C 1
ATOM 1396 O O . ASP A 1 221 ? 49.697 -3.171 31.140 1.00 13.84 221 ASP A O 1
ATOM 1401 N N . THR A 1 222 ? 51.821 -3.842 31.444 1.00 13.90 222 THR A N 1
ATOM 1402 C CA A THR A 1 222 ? 52.379 -2.986 30.414 0.50 13.60 222 THR A CA 1
ATOM 1403 C CA B THR A 1 222 ? 52.419 -2.960 30.463 0.50 13.62 222 THR A CA 1
ATOM 1404 C C . THR A 1 222 ? 53.533 -3.713 29.742 1.00 12.30 222 THR A C 1
ATOM 1405 O O . THR A 1 222 ? 54.176 -4.589 30.333 1.00 12.71 222 THR A O 1
ATOM 1412 N N . VAL A 1 223 ? 53.812 -3.314 28.501 1.00 11.99 223 VAL A N 1
ATOM 1413 C CA . VAL A 1 223 ? 54.912 -3.873 27.721 1.00 10.39 223 VAL A CA 1
ATOM 1414 C C . VAL A 1 223 ? 55.709 -2.757 27.052 1.00 11.62 223 VAL A C 1
ATOM 1415 O O . VAL A 1 223 ? 55.141 -1.755 26.617 1.00 13.79 223 VAL A O 1
ATOM 1419 N N . VAL A 1 224 ? 57.031 -2.927 26.966 1.00 11.73 224 VAL A N 1
ATOM 1420 C CA . VAL A 1 224 ? 57.884 -2.074 26.143 1.00 11.77 224 VAL A CA 1
ATOM 1421 C C . VAL A 1 224 ? 58.382 -2.917 24.982 1.00 14.18 224 VAL A C 1
ATOM 1422 O O . VAL A 1 224 ? 59.109 -3.892 25.192 1.00 12.81 224 VAL A O 1
ATOM 1426 N N . VAL A 1 225 ? 57.985 -2.564 23.771 1.00 11.96 225 VAL A N 1
ATOM 1427 C CA . VAL A 1 225 ? 58.539 -3.197 22.575 1.00 13.73 225 VAL A CA 1
ATOM 1428 C C . VAL A 1 225 ? 59.865 -2.520 22.277 1.00 10.95 225 VAL A C 1
ATOM 1429 O O . VAL A 1 225 ? 59.883 -1.360 21.862 1.00 12.61 225 VAL A O 1
ATOM 1433 N N . ALA A 1 226 ? 60.968 -3.257 22.436 1.00 10.74 226 ALA A N 1
ATOM 1434 C CA . ALA A 1 226 ? 62.313 -2.757 22.187 1.00 11.15 226 ALA A CA 1
ATOM 1435 C C . ALA A 1 226 ? 62.957 -3.568 21.067 1.00 10.31 226 ALA A C 1
ATOM 1436 O O . ALA A 1 226 ? 64.160 -3.858 21.076 1.00 13.76 226 ALA A O 1
ATOM 1438 N N . LEU A 1 227 ? 62.149 -3.951 20.084 1.00 12.42 227 LEU A N 1
ATOM 1439 C CA . LEU A 1 227 ? 62.551 -4.730 18.929 1.00 9.03 227 LEU A CA 1
ATOM 1440 C C . LEU A 1 227 ? 63.076 -3.829 17.809 1.00 10.14 227 LEU A C 1
ATOM 1441 O O . LEU A 1 227 ? 62.821 -2.613 17.794 1.00 11.20 227 LEU A O 1
ATOM 1446 N N . PRO A 1 228 ? 63.817 -4.396 16.850 1.00 11.78 228 PRO A N 1
ATOM 1447 C CA . PRO A 1 228 ? 64.296 -3.608 15.701 1.00 15.18 228 PRO A CA 1
ATOM 1448 C C . PRO A 1 228 ? 63.186 -3.033 14.834 1.00 12.09 228 PRO A C 1
ATOM 1449 O O . PRO A 1 228 ? 62.087 -3.586 14.732 1.00 11.34 228 PRO A O 1
ATOM 1453 N N . LEU A 1 229 ? 63.519 -1.913 14.192 1.00 10.88 229 LEU A N 1
ATOM 1454 C CA . LEU A 1 229 ? 62.655 -1.283 13.200 1.00 11.88 229 LEU A CA 1
ATOM 1455 C C . LEU A 1 229 ? 62.101 -2.299 12.205 1.00 13.56 229 LEU A C 1
ATOM 1456 O O . LEU A 1 229 ? 60.904 -2.300 11.903 1.00 13.14 229 LEU A O 1
ATOM 1461 N N . ALA A 1 230 ? 62.973 -3.153 11.658 1.00 10.90 230 ALA A N 1
ATOM 1462 C CA . ALA A 1 230 ? 62.536 -4.081 10.622 1.00 12.42 230 ALA A CA 1
ATOM 1463 C C . ALA A 1 230 ? 61.625 -5.154 11.189 1.00 14.24 230 ALA A C 1
ATOM 1464 O O . ALA A 1 230 ? 60.814 -5.738 10.448 1.00 14.13 230 ALA A O 1
ATOM 1466 N N . VAL A 1 231 ? 61.796 -5.471 12.470 1.00 13.40 231 VAL A N 1
ATOM 1467 C CA . VAL A 1 231 ? 60.946 -6.449 13.129 1.00 13.89 231 VAL A CA 1
ATOM 1468 C C . VAL A 1 231 ? 59.573 -5.869 13.401 1.00 15.85 231 VAL A C 1
ATOM 1469 O O . VAL A 1 231 ? 58.553 -6.543 13.196 1.00 16.55 231 VAL A O 1
ATOM 1473 N N . ILE A 1 232 ? 59.497 -4.611 13.840 1.00 12.49 232 ILE A N 1
ATOM 1474 C CA . ILE A 1 232 ? 58.178 -4.106 14.183 1.00 12.98 232 ILE A CA 1
ATOM 1475 C C . ILE A 1 232 ? 57.373 -3.843 12.919 1.00 15.79 232 ILE A C 1
ATOM 1476 O O . ILE A 1 232 ? 56.154 -3.762 12.986 1.00 17.64 232 ILE A O 1
ATOM 1481 N N . ARG A 1 233 ? 58.027 -3.738 11.764 1.00 15.43 233 ARG A N 1
ATOM 1482 C CA . ARG A 1 233 ? 57.337 -3.603 10.480 1.00 21.72 233 ARG A CA 1
ATOM 1483 C C . ARG A 1 233 ? 57.159 -4.934 9.747 1.00 23.75 233 ARG A C 1
ATOM 1484 O O . ARG A 1 233 ? 56.637 -4.934 8.628 1.00 25.00 233 ARG A O 1
ATOM 1492 N N . ASP A 1 234 ? 57.570 -6.064 10.338 1.00 22.03 234 ASP A N 1
ATOM 1493 C CA . ASP A 1 234 ? 57.501 -7.374 9.677 1.00 23.32 234 ASP A CA 1
ATOM 1494 C C . ASP A 1 234 ? 56.090 -7.971 9.721 1.00 29.48 234 ASP A C 1
ATOM 1495 O O . ASP A 1 234 ? 55.438 -7.999 10.766 1.00 26.92 234 ASP A O 1
ATOM 1500 N N . SER A 1 235 ? 55.645 -8.505 8.581 1.00 27.74 235 SER A N 1
ATOM 1501 C CA . SER A 1 235 ? 54.321 -9.119 8.512 1.00 30.98 235 SER A CA 1
ATOM 1502 C C . SER A 1 235 ? 54.247 -10.443 9.259 1.00 28.39 235 SER A C 1
ATOM 1503 O O . SER A 1 235 ? 53.143 -10.938 9.510 1.00 35.11 235 SER A O 1
ATOM 1506 N N . GLN A 1 236 ? 55.383 -11.041 9.600 1.00 24.86 236 GLN A N 1
ATOM 1507 C CA . GLN A 1 236 ? 55.385 -12.289 10.350 1.00 26.03 236 GLN A CA 1
ATOM 1508 C C . GLN A 1 236 ? 55.140 -12.065 11.841 1.00 34.39 236 GLN A C 1
ATOM 1509 O O . GLN A 1 236 ? 55.126 -13.048 12.599 1.00 31.81 236 GLN A O 1
ATOM 1515 N N . LEU A 1 237 ? 54.949 -10.808 12.269 1.00 22.18 237 LEU A N 1
ATOM 1516 C CA . LEU A 1 237 ? 54.598 -10.478 13.647 1.00 22.72 237 LEU A CA 1
ATOM 1517 C C . LEU A 1 237 ? 53.307 -9.667 13.640 1.00 23.90 237 LEU A C 1
ATOM 1518 O O . LEU A 1 237 ? 53.028 -8.910 12.699 1.00 25.32 237 LEU A O 1
ATOM 1523 N N . ASN A 1 238 ? 52.513 -9.860 14.672 1.00 16.71 238 ASN A N 1
ATOM 1524 C CA . ASN A 1 238 ? 51.251 -9.141 14.861 1.00 18.60 238 ASN A CA 1
ATOM 1525 C C . ASN A 1 238 ? 51.393 -8.237 16.089 1.00 19.35 238 ASN A C 1
ATOM 1526 O O . ASN A 1 238 ? 51.128 -8.663 17.221 1.00 19.26 238 ASN A O 1
ATOM 1531 N N . LEU A 1 239 ? 51.769 -6.970 15.848 1.00 18.00 239 LEU A N 1
ATOM 1532 C CA . LEU A 1 239 ? 51.934 -5.950 16.886 1.00 15.96 239 LEU A CA 1
ATOM 1533 C C . LEU A 1 239 ? 50.875 -4.865 16.728 1.00 17.36 239 LEU A C 1
ATOM 1534 O O . LEU A 1 239 ? 50.320 -4.680 15.642 1.00 20.96 239 LEU A O 1
ATOM 1539 N N . PRO A 1 240 ? 50.576 -4.124 17.783 1.00 16.16 240 PRO A N 1
ATOM 1540 C CA . PRO A 1 240 ? 49.617 -3.020 17.649 1.00 18.01 240 PRO A CA 1
ATOM 1541 C C . PRO A 1 240 ? 50.122 -1.975 16.670 1.00 15.68 240 PRO A C 1
ATOM 1542 O O . PRO A 1 240 ? 51.315 -1.663 16.631 1.00 18.77 240 PRO A O 1
ATOM 1546 N N . THR A 1 241 ? 49.202 -1.474 15.838 1.00 15.34 241 THR A N 1
ATOM 1547 C CA . THR A 1 241 ? 49.514 -0.468 14.840 1.00 16.48 241 THR A CA 1
ATOM 1548 C C . THR A 1 241 ? 48.404 0.579 14.850 1.00 18.86 241 THR A C 1
ATOM 1549 O O . THR A 1 241 ? 47.285 0.333 15.318 1.00 18.13 241 THR A O 1
ATOM 1553 N N . THR A 1 242 ? 48.723 1.743 14.299 1.00 17.62 242 THR A N 1
ATOM 1554 C CA . THR A 1 242 ? 47.726 2.771 14.029 1.00 12.79 242 THR A CA 1
ATOM 1555 C C . THR A 1 242 ? 48.075 3.431 12.703 1.00 15.08 242 THR A C 1
ATOM 1556 O O . THR A 1 242 ? 49.225 3.407 12.268 1.00 15.44 242 THR A O 1
ATOM 1560 N N . GLU A 1 243 ? 47.081 4.068 12.076 1.00 18.18 243 GLU A N 1
ATOM 1561 C CA . GLU A 1 243 ? 47.380 4.792 10.846 1.00 16.27 243 GLU A CA 1
ATOM 1562 C C . GLU A 1 243 ? 48.379 5.920 11.084 1.00 13.18 243 GLU A C 1
ATOM 1563 O O . GLU A 1 243 ? 49.213 6.183 10.215 1.00 17.68 243 GLU A O 1
ATOM 1569 N N . ALA A 1 244 ? 48.316 6.592 12.239 1.00 13.97 244 ALA A N 1
ATOM 1570 C CA . ALA A 1 244 ? 49.279 7.661 12.500 1.00 11.66 244 ALA A CA 1
ATOM 1571 C C . ALA A 1 244 ? 50.693 7.116 12.602 1.00 15.24 244 ALA A C 1
ATOM 1572 O O . ALA A 1 244 ? 51.655 7.724 12.101 1.00 15.08 244 ALA A O 1
ATOM 1574 N N . ARG A 1 245 ? 50.852 5.979 13.280 1.00 14.11 245 ARG A N 1
ATOM 1575 C CA . ARG A 1 245 ? 52.189 5.405 13.364 1.00 14.61 245 ARG A CA 1
ATOM 1576 C C . ARG A 1 245 ? 52.683 4.984 11.996 1.00 15.20 245 ARG A C 1
ATOM 1577 O O . ARG A 1 245 ? 53.855 5.190 11.662 1.00 13.04 245 ARG A O 1
ATOM 1585 N N . ASP A 1 246 ? 51.811 4.358 11.205 1.00 15.91 246 ASP A N 1
ATOM 1586 C CA . ASP A 1 246 ? 52.229 3.890 9.892 1.00 18.22 246 ASP A CA 1
ATOM 1587 C C . ASP A 1 246 ? 52.659 5.067 9.041 1.00 18.73 246 ASP A C 1
ATOM 1588 O O . ASP A 1 246 ? 53.633 4.966 8.282 1.00 17.96 246 ASP A O 1
ATOM 1593 N N . ALA A 1 247 ? 51.992 6.212 9.213 1.00 17.41 247 ALA A N 1
ATOM 1594 C CA . ALA A 1 247 ? 52.329 7.386 8.421 1.00 17.83 247 ALA A CA 1
ATOM 1595 C C . ALA A 1 247 ? 53.697 7.939 8.799 1.00 16.32 247 ALA A C 1
ATOM 1596 O O . ALA A 1 247 ? 54.434 8.423 7.928 1.00 20.16 247 ALA A O 1
ATOM 1598 N N . ALA A 1 248 ? 54.042 7.899 10.097 1.00 14.76 248 ALA A N 1
ATOM 1599 C CA . ALA A 1 248 ? 55.351 8.355 10.536 1.00 14.54 248 ALA A CA 1
ATOM 1600 C C . ALA A 1 248 ? 56.440 7.353 10.172 1.00 15.15 248 ALA A C 1
ATOM 1601 O O . ALA A 1 248 ? 57.543 7.741 9.759 1.00 15.54 248 ALA A O 1
ATOM 1603 N N . LEU A 1 249 ? 56.152 6.063 10.308 1.00 14.28 249 LEU A N 1
ATOM 1604 C CA . LEU A 1 249 ? 57.153 5.050 10.009 1.00 17.36 249 LEU A CA 1
ATOM 1605 C C . LEU A 1 249 ? 57.534 5.056 8.539 1.00 18.20 249 LEU A C 1
ATOM 1606 O O . LEU A 1 249 ? 58.665 4.692 8.197 1.00 18.34 249 LEU A O 1
ATOM 1611 N N . LYS A 1 250 ? 56.629 5.457 7.643 1.00 16.13 250 LYS A N 1
ATOM 1612 C CA . LYS A 1 250 ? 57.007 5.337 6.240 1.00 20.73 250 LYS A CA 1
ATOM 1613 C C . LYS A 1 250 ? 58.192 6.232 5.875 1.00 20.39 250 LYS A C 1
ATOM 1614 O O . LYS A 1 250 ? 58.849 5.972 4.864 1.00 22.38 250 LYS A O 1
ATOM 1620 N N . HIS A 1 251 ? 58.509 7.247 6.673 1.00 17.95 251 HIS A N 1
ATOM 1621 C CA . HIS A 1 251 ? 59.649 8.111 6.375 1.00 16.48 251 HIS A CA 1
ATOM 1622 C C . HIS A 1 251 ? 60.942 7.656 7.036 1.00 16.93 251 HIS A C 1
ATOM 1623 O O . HIS A 1 251 ? 61.996 8.284 6.830 1.00 18.77 251 HIS A O 1
ATOM 1630 N N . VAL A 1 252 ? 60.889 6.590 7.828 1.00 17.11 252 VAL A N 1
ATOM 1631 C CA . VAL A 1 252 ? 62.057 6.059 8.511 1.00 13.79 252 VAL A CA 1
ATOM 1632 C C . VAL A 1 252 ? 62.621 4.954 7.625 1.00 16.92 252 VAL A C 1
ATOM 1633 O O . VAL A 1 252 ? 61.971 3.933 7.377 1.00 16.80 252 VAL A O 1
ATOM 1637 N N . LEU A 1 253 ? 63.807 5.191 7.091 1.00 14.05 253 LEU A N 1
ATOM 1638 C CA . LEU A 1 253 ? 64.435 4.262 6.164 1.00 13.10 253 LEU A CA 1
ATOM 1639 C C . LEU A 1 253 ? 65.238 3.238 6.935 1.00 13.92 253 LEU A C 1
ATOM 1640 O O . LEU A 1 253 ? 65.778 3.535 7.997 1.00 14.46 253 LEU A O 1
ATOM 1645 N N . GLN A 1 254 ? 65.362 2.048 6.365 1.00 14.51 254 GLN A N 1
ATOM 1646 C CA . GLN A 1 254 ? 66.220 1.021 6.938 1.00 13.64 254 GLN A CA 1
ATOM 1647 C C . GLN A 1 254 ? 67.622 1.158 6.350 1.00 14.60 254 GLN A C 1
ATOM 1648 O O . GLN A 1 254 ? 67.831 0.864 5.169 1.00 14.91 254 GLN A O 1
ATOM 1654 N N . GLY A 1 255 ? 68.575 1.553 7.187 1.00 10.98 255 GLY A N 1
ATOM 1655 C CA . GLY A 1 255 ? 69.970 1.484 6.806 1.00 11.63 255 GLY A CA 1
ATOM 1656 C C . GLY A 1 255 ? 70.463 0.052 6.820 1.00 15.13 255 GLY A C 1
ATOM 1657 O O . GLY A 1 255 ? 70.068 -0.753 7.663 1.00 14.43 255 GLY A O 1
ATOM 1658 N N . HIS A 1 256 ? 71.345 -0.266 5.869 1.00 15.17 256 HIS A N 1
ATOM 1659 C CA . HIS A 1 256 ? 71.922 -1.592 5.739 1.00 14.87 256 HIS A CA 1
ATOM 1660 C C . HIS A 1 256 ? 73.433 -1.476 5.761 1.00 15.40 256 HIS A C 1
ATOM 1661 O O . HIS A 1 256 ? 74.003 -0.601 5.099 1.00 16.24 256 HIS A O 1
ATOM 1668 N N . ALA A 1 257 ? 74.077 -2.364 6.519 1.00 14.87 257 ALA A N 1
ATOM 1669 C CA . ALA A 1 257 ? 75.535 -2.347 6.610 1.00 16.34 257 ALA A CA 1
ATOM 1670 C C . ALA A 1 257 ? 76.038 -3.724 6.995 1.00 20.62 257 ALA A C 1
ATOM 1671 O O . ALA A 1 257 ? 75.313 -4.551 7.560 1.00 19.74 257 ALA A O 1
ATOM 1673 N N . ALA A 1 258 ? 77.308 -3.955 6.670 1.00 18.63 258 ALA A N 1
ATOM 1674 C CA . ALA A 1 258 ? 78.012 -5.175 7.005 1.00 18.25 258 ALA A CA 1
ATOM 1675 C C . ALA A 1 258 ? 79.333 -4.782 7.640 1.00 16.57 258 ALA A C 1
ATOM 1676 O O . ALA A 1 258 ? 79.951 -3.792 7.230 1.00 17.45 258 ALA A O 1
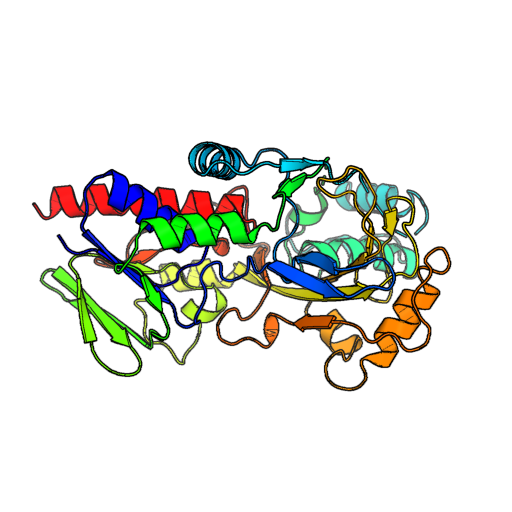ATOM 1678 N N . LYS A 1 259 ? 79.734 -5.526 8.663 1.00 15.49 259 LYS A N 1
ATOM 1679 C CA . LYS A 1 259 ? 81.061 -5.393 9.251 1.00 16.12 259 LYS A CA 1
ATOM 1680 C C . LYS A 1 259 ? 81.943 -6.472 8.649 1.00 16.65 259 LYS A C 1
ATOM 1681 O O . LYS A 1 259 ? 81.493 -7.598 8.431 1.00 17.25 259 LYS A O 1
ATOM 1687 N N . LEU A 1 260 ? 83.208 -6.134 8.423 1.00 16.95 260 LEU A N 1
ATOM 1688 C CA . LEU A 1 260 ? 84.171 -7.051 7.835 1.00 17.83 260 LEU A CA 1
ATOM 1689 C C . LEU A 1 260 ? 85.463 -6.932 8.635 1.00 17.41 260 LEU A C 1
ATOM 1690 O O . LEU A 1 260 ? 85.822 -5.836 9.054 1.00 16.16 260 LEU A O 1
ATOM 1695 N N . HIS A 1 261 ? 86.120 -8.058 8.903 1.00 19.38 261 HIS A N 1
ATOM 1696 C CA . HIS A 1 261 ? 87.385 -8.033 9.628 1.00 19.74 261 HIS A CA 1
ATOM 1697 C C . HIS A 1 261 ? 88.395 -8.968 8.975 1.00 14.78 261 HIS A C 1
ATOM 1698 O O . HIS A 1 261 ? 88.066 -10.104 8.631 1.00 19.75 261 HIS A O 1
ATOM 1705 N N . LEU A 1 262 ? 89.633 -8.500 8.890 1.00 16.39 262 LEU A N 1
ATOM 1706 C CA . LEU A 1 262 ? 90.765 -9.302 8.448 1.00 19.63 262 LEU A CA 1
ATOM 1707 C C . LEU A 1 262 ? 91.876 -9.258 9.484 1.00 22.88 262 LEU A C 1
ATOM 1708 O O . LEU A 1 262 ? 92.116 -8.200 10.079 1.00 18.19 262 LEU A O 1
ATOM 1713 N N . PRO A 1 263 ? 92.589 -10.368 9.688 1.00 22.63 263 PRO A N 1
ATOM 1714 C CA . PRO A 1 263 ? 93.773 -10.345 10.557 1.00 21.52 263 PRO A CA 1
ATOM 1715 C C . PRO A 1 263 ? 94.953 -9.685 9.856 1.00 26.57 263 PRO A C 1
ATOM 1716 O O . PRO A 1 263 ? 95.034 -9.642 8.626 1.00 23.70 263 PRO A O 1
ATOM 1720 N N . LEU A 1 264 ? 95.862 -9.127 10.661 1.00 25.14 264 LEU A N 1
ATOM 1721 C CA . LEU A 1 264 ? 97.088 -8.535 10.153 1.00 18.34 264 LEU A CA 1
ATOM 1722 C C . LEU A 1 264 ? 98.287 -9.243 10.772 1.00 28.53 264 LEU A C 1
ATOM 1723 O O . LEU A 1 264 ? 98.210 -9.768 11.890 1.00 23.67 264 LEU A O 1
ATOM 1728 N N . GLU A 1 265 ? 99.400 -9.252 10.030 1.00 30.49 265 GLU A N 1
ATOM 1729 C CA . GLU A 1 265 ? 100.600 -9.936 10.503 1.00 30.63 265 GLU A CA 1
ATOM 1730 C C . GLU A 1 265 ? 101.439 -9.091 11.452 1.00 32.71 265 GLU A C 1
ATOM 1731 O O . GLU A 1 265 ? 102.322 -9.641 12.112 1.00 38.09 265 GLU A O 1
ATOM 1737 N N . THR A 1 266 ? 101.174 -7.793 11.566 1.00 33.23 266 THR A N 1
ATOM 1738 C CA . THR A 1 266 ? 101.879 -6.964 12.531 1.00 37.33 266 THR A CA 1
ATOM 1739 C C . THR A 1 266 ? 101.046 -5.734 12.828 1.00 36.69 266 THR A C 1
ATOM 1740 O O . THR A 1 266 ? 100.138 -5.381 12.067 1.00 34.85 266 THR A O 1
ATOM 1744 N N . GLN A 1 267 ? 101.397 -5.076 13.936 1.00 30.50 267 GLN A N 1
ATOM 1745 C CA . GLN A 1 267 ? 100.742 -3.858 14.372 1.00 33.62 267 GLN A CA 1
ATOM 1746 C C . GLN A 1 267 ? 100.953 -2.790 13.311 1.00 35.69 267 GLN A C 1
ATOM 1747 O O . GLN A 1 267 ? 102.104 -2.481 12.968 1.00 26.22 267 GLN A O 1
ATOM 1753 N N . PRO A 1 268 ? 99.914 -2.232 12.770 1.00 24.16 268 PRO A N 1
ATOM 1754 C CA . PRO A 1 268 ? 100.078 -1.091 11.878 1.00 23.46 268 PRO A CA 1
ATOM 1755 C C . PRO A 1 268 ? 99.991 0.224 12.615 1.00 25.11 268 PRO A C 1
ATOM 1756 O O . PRO A 1 268 ? 99.770 0.258 13.832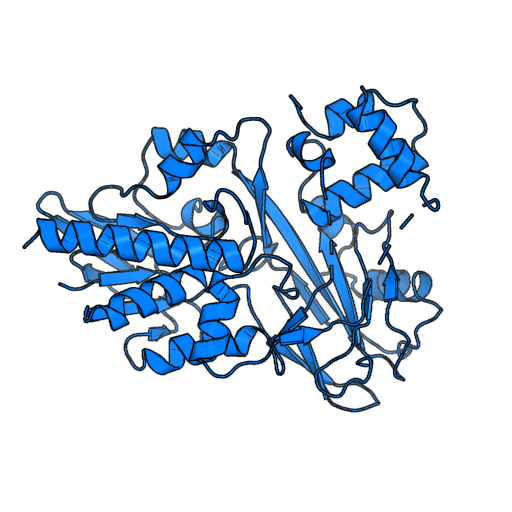 1.00 27.88 268 PRO A O 1
ATOM 1760 N N . ALA A 1 269 ? 100.178 1.312 11.882 1.00 24.67 269 ALA A N 1
ATOM 1761 C CA . ALA A 1 269 ? 99.733 2.607 12.341 1.00 21.97 269 ALA A CA 1
ATOM 1762 C C . ALA A 1 269 ? 98.207 2.639 12.429 1.00 26.08 269 ALA A C 1
ATOM 1763 O O . ALA A 1 269 ? 97.506 1.892 11.737 1.00 22.26 269 ALA A O 1
ATOM 1765 N N . THR A 1 270 ? 97.691 3.548 13.250 1.00 23.97 270 THR A N 1
ATOM 1766 C CA . THR A 1 270 ? 96.260 3.846 13.184 1.00 25.25 270 THR A CA 1
ATOM 1767 C C . THR A 1 270 ? 95.937 4.462 11.827 1.00 26.15 270 THR A C 1
ATOM 1768 O O . THR A 1 270 ? 96.786 5.077 11.179 1.00 23.46 270 THR A O 1
ATOM 1772 N N . SER A 1 271 ? 94.706 4.283 11.381 1.00 21.57 271 SER A N 1
ATOM 1773 C CA . SER A 1 271 ? 94.375 4.686 10.025 1.00 18.94 271 SER A CA 1
ATOM 1774 C C . SER A 1 271 ? 92.868 4.739 9.874 1.00 22.61 271 SER A C 1
ATOM 1775 O O . SER A 1 271 ? 92.135 4.090 10.622 1.00 17.74 271 SER A O 1
ATOM 1778 N N . ALA A 1 272 ? 92.427 5.504 8.869 1.00 21.22 272 ALA A N 1
ATOM 1779 C CA . ALA A 1 272 ? 91.044 5.446 8.393 1.00 19.87 272 ALA A CA 1
ATOM 1780 C C . ALA A 1 272 ? 91.067 5.736 6.897 1.00 19.55 272 ALA A C 1
ATOM 1781 O O . ALA A 1 272 ? 91.413 6.848 6.495 1.00 24.00 272 ALA A O 1
ATOM 1783 N N . VAL A 1 273 ? 90.693 4.751 6.087 1.00 20.24 273 VAL A N 1
ATOM 1784 C CA . VAL A 1 273 ? 90.780 4.819 4.628 1.00 15.99 273 VAL A CA 1
ATOM 1785 C C . VAL A 1 273 ? 89.470 4.308 4.015 1.00 16.89 273 VAL A C 1
ATOM 1786 O O . VAL A 1 273 ? 89.062 3.170 4.279 1.00 18.44 273 VAL A O 1
ATOM 1790 N N . MET A 1 274 ? 88.868 5.123 3.145 1.00 21.99 274 MET A N 1
ATOM 1791 C CA . MET A 1 274 ? 87.592 4.852 2.492 1.00 21.14 274 MET A CA 1
ATOM 1792 C C . MET A 1 274 ? 87.797 4.322 1.079 1.00 24.23 274 MET A C 1
ATOM 1793 O O . MET A 1 274 ? 88.784 4.656 0.414 1.00 20.32 274 MET A O 1
ATOM 1798 N N . SER A 1 275 ? 86.858 3.479 0.625 1.00 17.24 275 SER A N 1
ATOM 1799 C CA . SER A 1 275 ? 86.787 3.029 -0.770 1.00 19.37 275 SER A CA 1
ATOM 1800 C C . SER A 1 275 ? 85.530 3.573 -1.435 1.00 20.91 275 SER A C 1
ATOM 1801 O O . SER A 1 275 ? 84.415 3.191 -1.056 1.00 18.97 275 SER A O 1
ATOM 1804 N N . VAL A 1 276 ? 85.706 4.409 -2.468 1.00 19.43 276 VAL A N 1
ATOM 1805 C CA . VAL A 1 276 ? 84.543 4.926 -3.202 1.00 19.61 276 VAL A CA 1
ATOM 1806 C C . VAL A 1 276 ? 83.810 3.799 -3.913 1.00 18.17 276 VAL A C 1
ATOM 1807 O O . VAL A 1 276 ? 82.573 3.675 -3.834 1.00 21.84 276 VAL A O 1
ATOM 1811 N N . GLU A 1 277 ? 84.548 2.992 -4.673 1.00 19.55 277 GLU A N 1
ATOM 1812 C CA . GLU A 1 277 ? 83.890 1.981 -5.494 1.00 20.17 277 GLU A CA 1
ATOM 1813 C C . GLU A 1 277 ? 83.202 0.938 -4.632 1.00 21.47 277 GLU A C 1
ATOM 1814 O O . GLU A 1 277 ? 82.163 0.405 -5.022 1.00 22.93 277 GLU A O 1
ATOM 1820 N N . GLY A 1 278 ? 83.725 0.676 -3.429 1.00 19.54 278 GLY A N 1
ATOM 1821 C CA . GLY A 1 278 ? 83.180 -0.391 -2.612 1.00 20.69 278 GLY A CA 1
ATOM 1822 C C . GLY A 1 278 ? 82.185 0.045 -1.549 1.00 16.97 278 GLY A C 1
ATOM 1823 O O . GLY A 1 278 ? 81.550 -0.795 -0.913 1.00 18.53 278 GLY A O 1
ATOM 1824 N N . ARG A 1 279 ? 82.036 1.345 -1.353 1.00 14.09 279 ARG A N 1
ATOM 1825 C CA . ARG A 1 279 ? 81.164 1.894 -0.333 1.00 18.80 279 ARG A CA 1
ATOM 1826 C C . ARG A 1 279 ? 81.502 1.278 1.023 1.00 14.37 279 ARG A C 1
ATOM 1827 O O . ARG A 1 279 ? 80.628 0.838 1.772 1.00 13.57 279 ARG A O 1
ATOM 1835 N N . TYR A 1 280 ? 82.792 1.215 1.328 1.00 14.45 280 TYR A N 1
ATOM 1836 C CA . TYR A 1 280 ? 83.213 0.769 2.658 1.00 13.61 280 TYR A CA 1
ATOM 1837 C C . TYR A 1 280 ? 84.384 1.608 3.149 1.00 18.07 280 TYR A C 1
ATOM 1838 O O . TYR A 1 280 ? 85.083 2.279 2.387 1.00 17.40 280 TYR A O 1
ATOM 1847 N N . TRP A 1 281 ? 84.574 1.585 4.462 1.00 16.17 281 TRP A N 1
ATOM 1848 C CA A TRP A 1 281 ? 85.626 2.269 5.213 0.50 17.96 281 TRP A CA 1
ATOM 1849 C CA B TRP A 1 281 ? 85.792 2.172 4.963 0.50 18.43 281 TRP A CA 1
ATOM 1850 C C . TRP A 1 281 ? 86.473 1.198 5.902 1.00 19.45 281 TRP A C 1
ATOM 1851 O O . TRP A 1 281 ? 85.931 0.171 6.319 1.00 16.54 281 TRP A O 1
ATOM 1872 N N . THR A 1 282 ? 87.765 1.449 6.075 1.00 17.19 282 THR A N 1
ATOM 1873 C CA . THR A 1 282 ? 88.637 0.556 6.826 1.00 18.38 282 THR A CA 1
ATOM 1874 C C . THR A 1 282 ? 89.357 1.367 7.892 1.00 15.13 282 THR A C 1
ATOM 1875 O O . THR A 1 282 ? 89.571 2.571 7.734 1.00 17.35 282 THR A O 1
ATOM 1879 N N . TRP A 1 283 ? 89.673 0.724 9.012 1.00 13.98 283 TRP A N 1
ATOM 1880 C CA . TRP A 1 283 ? 90.411 1.445 10.042 1.00 13.34 283 TRP A CA 1
ATOM 1881 C C . TRP A 1 283 ? 91.186 0.471 10.904 1.00 15.21 283 TRP A C 1
ATOM 1882 O O . TRP A 1 283 ? 90.875 -0.721 10.981 1.00 15.28 283 TRP A O 1
ATOM 1893 N N . THR A 1 284 ? 92.222 1.015 11.537 1.00 18.31 284 THR A N 1
ATOM 1894 C CA . THR A 1 284 ? 93.067 0.307 12.482 1.00 17.51 284 THR A CA 1
ATOM 1895 C C . THR A 1 284 ? 93.166 1.233 13.692 1.00 16.15 284 THR A C 1
ATOM 1896 O O . THR A 1 284 ? 93.276 2.460 13.534 1.00 19.61 284 THR A O 1
ATOM 1900 N N . ALA A 1 285 ? 93.047 0.663 14.891 1.00 17.38 285 ALA A N 1
ATOM 1901 C CA . ALA A 1 285 ? 92.826 1.471 16.082 1.00 18.06 285 ALA A CA 1
ATOM 1902 C C . ALA A 1 285 ? 93.508 0.838 17.297 1.00 14.39 285 ALA A C 1
ATOM 1903 O O . ALA A 1 285 ? 93.700 -0.376 17.362 1.00 16.42 285 ALA A O 1
ATOM 1905 N N . THR A 1 286 ? 93.868 1.694 18.250 1.00 20.97 286 THR A N 1
ATOM 1906 C CA . THR A 1 286 ? 94.473 1.252 19.496 1.00 16.19 286 THR A CA 1
ATOM 1907 C C . THR A 1 286 ? 93.431 0.630 20.419 1.00 22.44 286 THR A C 1
ATOM 1908 O O . THR A 1 286 ? 92.274 1.053 20.446 1.00 19.73 286 THR A O 1
ATOM 1912 N N . ASP A 1 287 ? 93.860 -0.386 21.185 1.00 21.02 287 ASP A N 1
ATOM 1913 C CA . ASP A 1 287 ? 93.065 -0.979 22.244 1.00 19.79 287 ASP A CA 1
ATOM 1914 C C . ASP A 1 287 ? 93.630 -0.590 23.615 1.00 19.14 287 ASP A C 1
ATOM 1915 O O . ASP A 1 287 ? 94.460 0.324 23.727 1.00 21.22 287 ASP A O 1
ATOM 1920 N N . GLU A 1 288 ? 93.097 -1.243 24.657 1.00 19.35 288 GLU A N 1
ATOM 1921 C CA . GLU A 1 288 ? 93.407 -0.892 26.036 1.00 22.99 288 GLU A CA 1
ATOM 1922 C C . GLU A 1 288 ? 94.893 -0.990 26.310 1.00 23.37 288 GLU A C 1
ATOM 1923 O O . GLU A 1 288 ? 95.399 -0.323 27.216 1.00 22.76 288 GLU A O 1
ATOM 1929 N N . SER A 1 289 ? 95.604 -1.829 25.554 1.00 22.79 289 SER A N 1
ATOM 1930 C CA . SER A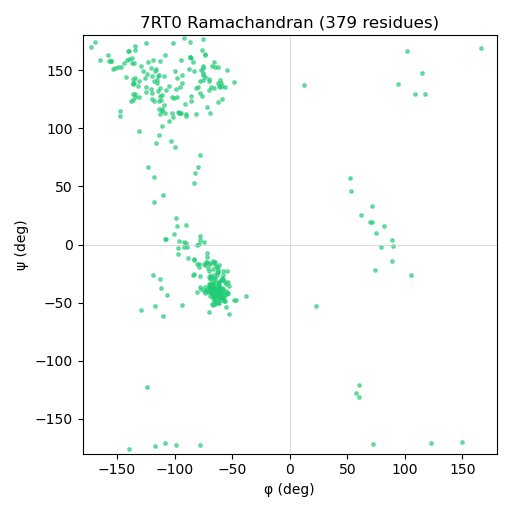 1 289 ? 97.052 -1.946 25.752 1.00 21.44 289 SER A CA 1
ATOM 1931 C C . SER A 1 289 ? 97.807 -0.707 25.303 1.00 28.14 289 SER A C 1
ATOM 1932 O O . SER A 1 289 ? 98.961 -0.531 25.697 1.00 23.46 289 SER A O 1
ATOM 1935 N N . GLY A 1 290 ? 97.191 0.170 24.507 1.00 20.20 290 GLY A N 1
ATOM 1936 C CA . GLY A 1 290 ? 97.894 1.269 23.895 1.00 25.44 290 GLY A CA 1
ATOM 1937 C C . GLY A 1 290 ? 98.514 0.937 22.553 1.00 21.30 290 GLY A C 1
ATOM 1938 O O . GLY A 1 290 ? 98.900 1.855 21.820 1.00 26.19 290 GLY A O 1
ATOM 1939 N N . ALA A 1 291 ? 98.614 -0.341 22.214 1.00 19.48 291 ALA A N 1
ATOM 1940 C CA . ALA A 1 291 ? 99.072 -0.758 20.896 1.00 21.61 291 ALA A CA 1
ATOM 1941 C C . ALA A 1 291 ? 97.923 -0.733 19.900 1.00 20.86 291 ALA A C 1
ATOM 1942 O O . ALA A 1 291 ? 96.765 -0.947 20.261 1.00 20.47 291 ALA A O 1
ATOM 1944 N N . VAL A 1 292 ? 98.254 -0.466 18.639 1.00 19.93 292 VAL A N 1
ATOM 1945 C CA . VAL A 1 292 ? 97.296 -0.632 17.539 1.00 22.27 292 VAL A CA 1
ATOM 1946 C C . VAL A 1 292 ? 97.076 -2.123 17.299 1.00 19.78 292 VAL A C 1
ATOM 1947 O O . VAL A 1 292 ? 98.013 -2.881 17.029 1.00 24.63 292 VAL A O 1
ATOM 1951 N N . ALA A 1 293 ? 95.839 -2.578 17.471 1.00 18.27 293 ALA A N 1
ATOM 1952 C CA . ALA A 1 293 ? 95.541 -3.980 17.241 1.00 15.83 293 ALA A CA 1
ATOM 1953 C C . ALA A 1 293 ? 95.838 -4.361 15.789 1.00 20.77 293 ALA A C 1
ATOM 1954 O O . ALA A 1 293 ? 95.588 -3.560 14.869 1.00 20.54 293 ALA A O 1
ATOM 1956 N N . PRO A 1 294 ? 96.394 -5.579 15.544 1.00 20.54 294 PRO A N 1
ATOM 1957 C CA . PRO A 1 294 ? 96.688 -6.062 14.185 1.00 26.40 294 PRO A CA 1
ATOM 1958 C C . PRO A 1 294 ? 95.440 -6.643 13.540 1.00 22.62 294 PRO A C 1
ATOM 1959 O O . PRO A 1 294 ? 95.346 -7.843 13.274 1.00 18.81 294 PRO A O 1
ATOM 1963 N N . VAL A 1 295 ? 94.440 -5.782 13.384 1.00 21.25 295 VAL A N 1
ATOM 1964 C CA . VAL A 1 295 ? 93.147 -6.134 12.819 1.00 19.25 295 VAL A CA 1
ATOM 1965 C C . VAL A 1 295 ? 92.772 -5.034 11.849 1.00 13.95 295 VAL A C 1
ATOM 1966 O O . VAL A 1 295 ? 92.790 -3.852 12.210 1.00 19.15 295 VAL A O 1
ATOM 1970 N N . LEU A 1 296 ? 92.401 -5.419 10.636 1.00 18.45 296 LEU A N 1
ATOM 1971 C CA . LEU A 1 296 ? 91.804 -4.503 9.680 1.00 16.70 296 LEU A CA 1
ATOM 1972 C C . LEU A 1 296 ? 90.295 -4.569 9.907 1.00 15.01 296 LEU A C 1
ATOM 1973 O O . LEU A 1 296 ? 89.680 -5.606 9.648 1.00 16.03 296 LEU A O 1
ATOM 1978 N N . ASN A 1 297 ? 89.728 -3.495 10.430 1.00 15.79 297 ASN A N 1
ATOM 1979 C CA . ASN A 1 297 ? 88.298 -3.393 10.677 1.00 14.89 297 ASN A CA 1
ATOM 1980 C C . ASN A 1 297 ? 87.636 -2.738 9.467 1.00 16.65 297 ASN A C 1
ATOM 1981 O O . ASN A 1 297 ? 88.193 -1.821 8.878 1.00 17.92 297 ASN A O 1
ATOM 1986 N N . ALA A 1 298 ? 86.409 -3.143 9.141 1.00 15.18 298 ALA A N 1
ATOM 1987 C CA . ALA A 1 298 ? 85.797 -2.509 7.978 1.00 16.78 298 ALA A CA 1
ATOM 1988 C C . ALA A 1 298 ? 84.281 -2.491 8.107 1.00 15.77 298 ALA A C 1
ATOM 1989 O O . ALA A 1 298 ? 83.697 -3.358 8.760 1.00 14.48 298 ALA A O 1
ATOM 1991 N N . PHE A 1 299 ? 83.675 -1.482 7.471 1.00 17.12 299 PHE A N 1
ATOM 1992 C CA . PHE A 1 299 ? 82.227 -1.239 7.470 1.00 15.42 299 PHE A CA 1
ATOM 1993 C C . PHE A 1 299 ? 81.804 -0.896 6.043 1.00 15.10 299 PHE A C 1
ATOM 1994 O O . PHE A 1 299 ? 82.349 0.031 5.450 1.00 14.24 299 PHE A O 1
ATOM 2002 N N . MET A 1 300 ? 80.844 -1.649 5.509 1.00 15.01 300 MET A N 1
ATOM 2003 C CA . MET A 1 300 ? 80.238 -1.401 4.200 1.00 14.52 300 MET A CA 1
ATOM 2004 C C . MET A 1 300 ? 78.800 -0.950 4.410 1.00 14.87 300 MET A C 1
ATOM 2005 O O . MET A 1 300 ? 78.049 -1.610 5.136 1.00 14.78 300 MET A O 1
ATOM 2010 N N . GLY A 1 301 ? 78.431 0.166 3.794 1.00 13.07 301 GLY A N 1
ATOM 2011 C CA . GLY A 1 301 ? 77.108 0.759 3.978 1.00 13.88 301 GLY A CA 1
ATOM 2012 C C . GLY A 1 301 ? 76.310 0.863 2.687 1.00 18.53 301 GLY A C 1
ATOM 2013 O O . GLY A 1 301 ? 76.870 1.112 1.625 1.00 16.07 301 GLY A O 1
ATOM 2014 N N . SER A 1 302 ? 74.988 0.676 2.803 1.00 15.39 302 SER A N 1
ATOM 2015 C CA . SER A 1 302 ? 73.950 0.847 1.784 1.00 15.43 302 SER A CA 1
ATOM 2016 C C . SER A 1 302 ? 73.685 -0.492 1.114 1.00 14.59 302 SER A C 1
ATOM 2017 O O . SER A 1 302 ? 74.606 -1.287 0.886 1.00 16.93 302 SER A O 1
ATOM 2020 N N . PRO A 1 303 ? 72.420 -0.814 0.869 1.00 13.04 303 PRO A N 1
ATOM 2021 C CA . PRO A 1 303 ? 72.119 -2.183 0.430 1.00 18.08 303 PRO A CA 1
ATOM 2022 C C . PRO A 1 303 ? 72.679 -2.505 -0.944 1.00 16.57 303 PRO A C 1
ATOM 2023 O O . PRO A 1 303 ? 73.106 -3.650 -1.180 1.00 18.31 303 PRO A O 1
ATOM 2027 N N . SER A 1 304 ? 72.695 -1.536 -1.870 1.00 16.03 304 SER A N 1
ATOM 2028 C CA . SER A 1 304 ? 73.180 -1.828 -3.212 1.00 21.72 304 SER A CA 1
ATOM 2029 C C . SER A 1 304 ? 74.669 -2.121 -3.200 1.00 20.13 304 SER A C 1
ATOM 2030 O O . SER A 1 304 ? 75.140 -2.992 -3.941 1.00 18.61 304 SER A O 1
ATOM 2033 N N . ALA A 1 305 ? 75.409 -1.450 -2.324 1.00 19.88 305 ALA A N 1
ATOM 2034 C CA . ALA A 1 305 ? 76.830 -1.743 -2.170 1.00 18.34 305 ALA A CA 1
ATOM 2035 C C . ALA A 1 305 ? 77.050 -3.168 -1.693 1.00 20.85 305 ALA A C 1
ATOM 2036 O O . ALA A 1 305 ? 77.954 -3.864 -2.172 1.00 21.31 305 ALA A O 1
ATOM 2038 N N . ILE A 1 306 ? 76.262 -3.609 -0.720 1.00 18.92 306 ILE A N 1
ATOM 2039 C CA . ILE A 1 306 ? 76.465 -4.941 -0.183 1.00 22.33 306 ILE A CA 1
ATOM 2040 C C . ILE A 1 306 ? 76.182 -5.965 -1.271 1.00 27.42 306 ILE A C 1
ATOM 2041 O O . ILE A 1 306 ? 76.912 -6.954 -1.429 1.00 22.19 306 ILE A O 1
ATOM 2046 N N . THR A 1 307 ? 75.173 -5.694 -2.099 1.00 24.13 307 THR A N 1
ATOM 2047 C CA . THR A 1 307 ? 74.861 -6.594 -3.210 1.00 21.89 307 THR A CA 1
ATOM 2048 C C . THR A 1 307 ? 75.954 -6.577 -4.271 1.00 20.57 307 THR A C 1
ATOM 2049 O O . THR A 1 307 ? 76.303 -7.630 -4.813 1.00 29.01 307 THR A O 1
ATOM 2053 N N . ARG A 1 308 ? 76.509 -5.403 -4.589 1.00 23.94 308 ARG A N 1
ATOM 2054 C CA . ARG A 1 308 ? 77.589 -5.345 -5.567 1.00 20.87 308 ARG A CA 1
ATOM 2055 C C . ARG A 1 308 ? 78.836 -6.055 -5.059 1.00 31.14 308 ARG A C 1
ATOM 2056 O O . ARG A 1 308 ? 79.645 -6.532 -5.864 1.00 27.40 308 ARG A O 1
ATOM 2064 N N . ALA A 1 309 ? 79.013 -6.133 -3.732 1.00 24.95 309 ALA A N 1
ATOM 2065 C CA . ALA A 1 309 ? 80.202 -6.772 -3.170 1.00 27.27 309 ALA A CA 1
ATOM 2066 C C . ALA A 1 309 ? 80.117 -8.293 -3.189 1.00 28.37 309 ALA A C 1
ATOM 2067 O O . ALA A 1 309 ? 81.154 -8.962 -3.180 1.00 42.36 309 ALA A O 1
ATOM 2069 N N . ASN A 1 310 ? 78.909 -8.846 -3.153 1.00 35.52 310 ASN A N 1
ATOM 2070 C CA . ASN A 1 310 ? 78.663 -10.292 -3.149 1.00 41.71 310 ASN A CA 1
ATOM 2071 C C . ASN A 1 310 ? 79.461 -11.001 -2.055 1.00 38.99 310 ASN A C 1
ATOM 2072 O O . ASN A 1 310 ? 80.219 -11.945 -2.302 1.00 42.23 310 ASN A O 1
ATOM 2077 N N . LEU A 1 311 ? 79.235 -10.549 -0.821 1.00 41.91 311 LEU A N 1
ATOM 2078 C CA . LEU A 1 311 ? 79.980 -11.067 0.320 1.00 43.35 311 LEU A CA 1
ATOM 2079 C C . LEU A 1 311 ? 79.628 -12.517 0.629 1.00 49.53 311 LEU A C 1
ATOM 2080 O O . LEU A 1 311 ? 80.478 -13.261 1.133 1.00 44.19 311 LEU A O 1
ATOM 2085 N N . LYS A 1 312 ? 78.400 -12.945 0.322 1.00 59.34 312 LYS A N 1
ATOM 2086 C CA . LYS A 1 312 ? 77.979 -14.300 0.665 1.00 53.01 312 LYS A CA 1
ATOM 2087 C C . LYS A 1 312 ? 78.536 -15.331 -0.305 1.00 55.25 312 LYS A C 1
ATOM 2088 O O . LYS A 1 312 ? 78.895 -16.438 0.105 1.00 63.56 312 LYS A O 1
ATOM 2090 N N . GLN A 1 313 ? 78.628 -14.987 -1.588 1.00 51.45 313 GLN A N 1
ATOM 2091 C CA . GLN A 1 313 ? 78.977 -15.966 -2.610 1.00 55.00 313 GLN A CA 1
ATOM 2092 C C . GLN A 1 313 ? 80.475 -16.008 -2.917 1.00 57.52 313 GLN A C 1
ATOM 2093 O O . GLN A 1 313 ? 81.074 -17.086 -2.899 1.00 61.08 313 GLN A O 1
ATOM 2095 N N . ARG A 1 314 ? 81.092 -14.862 -3.216 1.00 55.50 314 ARG A N 1
ATOM 2096 C CA . ARG A 1 314 ? 82.486 -14.795 -3.653 1.00 54.85 314 ARG A CA 1
ATOM 2097 C C . ARG A 1 314 ? 83.281 -13.882 -2.721 1.00 48.22 314 ARG A C 1
ATOM 2098 O O . ARG A 1 314 ? 83.798 -12.839 -3.142 1.00 41.07 314 ARG A O 1
ATOM 2100 N N . PRO A 1 315 ? 83.457 -14.274 -1.457 1.00 55.02 315 PRO A N 1
ATOM 2101 C CA . PRO A 1 315 ? 84.026 -13.331 -0.488 1.00 44.60 315 PRO A CA 1
ATOM 2102 C C . PRO A 1 315 ? 85.509 -13.078 -0.685 1.00 32.87 315 PRO A C 1
ATOM 2103 O O . PRO A 1 315 ? 86.008 -12.069 -0.172 1.00 33.44 315 PRO A O 1
ATOM 2107 N N . ALA A 1 316 ? 86.223 -13.906 -1.459 1.00 36.10 316 ALA A N 1
ATOM 2108 C CA . ALA A 1 316 ? 87.601 -13.558 -1.797 1.00 31.34 316 ALA A CA 1
ATOM 2109 C C . ALA A 1 316 ? 87.684 -12.271 -2.597 1.00 29.30 316 ALA A C 1
ATOM 2110 O O . ALA A 1 316 ? 88.753 -11.652 -2.650 1.00 30.32 316 ALA A O 1
ATOM 2112 N N . GLU A 1 317 ? 86.591 -11.862 -3.245 1.00 31.24 317 GLU A N 1
ATOM 2113 C CA . GLU A 1 317 ? 86.645 -10.662 -4.073 1.00 30.32 317 GLU A CA 1
ATOM 2114 C C . GLU A 1 317 ? 86.885 -9.429 -3.210 1.00 27.14 317 GLU A C 1
ATOM 2115 O O . GLU A 1 317 ? 87.746 -8.595 -3.531 1.00 24.02 317 GLU A O 1
ATOM 2118 N N . TRP A 1 318 ? 86.137 -9.303 -2.102 1.00 28.18 318 TRP A N 1
ATOM 2119 C CA . TRP A 1 318 ? 86.301 -8.144 -1.223 1.00 25.89 318 TRP A CA 1
ATOM 2120 C C . TRP A 1 318 ? 87.692 -8.129 -0.578 1.00 22.82 318 TRP A C 1
ATOM 2121 O O . TRP A 1 318 ? 88.321 -7.069 -0.458 1.00 23.71 318 TRP A O 1
ATOM 2132 N N . VAL A 1 319 ? 88.193 -9.296 -0.164 1.00 25.97 319 VAL A N 1
ATOM 2133 C CA . VAL A 1 319 ? 89.541 -9.357 0.409 1.00 23.91 319 VAL A CA 1
ATOM 2134 C C . VAL A 1 319 ? 90.551 -8.814 -0.593 1.00 26.71 319 VAL A C 1
ATOM 2135 O O . VAL A 1 319 ? 91.401 -7.977 -0.263 1.00 26.15 319 VAL A O 1
ATOM 2139 N N . ALA A 1 320 ? 90.432 -9.245 -1.853 1.00 26.92 320 ALA A N 1
ATOM 2140 C CA . ALA A 1 320 ? 91.291 -8.719 -2.905 1.00 27.15 320 ALA A CA 1
ATOM 2141 C C . ALA A 1 320 ? 91.177 -7.208 -3.026 1.00 23.43 320 ALA A C 1
ATOM 2142 O O . ALA A 1 320 ? 92.183 -6.515 -3.202 1.00 25.76 320 ALA A O 1
ATOM 2144 N N . LYS A 1 321 ? 89.954 -6.675 -2.970 1.00 21.92 321 LYS A N 1
ATOM 2145 C CA . LYS A 1 321 ? 89.792 -5.230 -3.026 1.00 23.76 321 LYS A CA 1
ATOM 2146 C C . LYS A 1 321 ? 90.391 -4.563 -1.789 1.00 20.89 321 LYS A C 1
ATOM 2147 O O . LYS A 1 321 ? 91.082 -3.544 -1.902 1.00 26.45 321 LYS A O 1
ATOM 2150 N N . ALA A 1 322 ? 90.138 -5.126 -0.607 1.00 23.26 322 ALA A N 1
ATOM 2151 C CA . ALA A 1 322 ? 90.677 -4.545 0.620 1.00 24.13 322 ALA A CA 1
ATOM 2152 C C . ALA A 1 322 ? 92.204 -4.563 0.604 1.00 23.26 322 ALA A C 1
ATOM 2153 O O . ALA A 1 322 ? 92.854 -3.590 1.004 1.00 23.99 322 ALA A O 1
ATOM 2155 N N . ARG A 1 323 ? 92.781 -5.665 0.128 1.00 24.11 323 ARG A N 1
ATOM 2156 C CA . ARG A 1 323 ? 94.234 -5.791 0.027 1.00 25.46 323 ARG A CA 1
ATOM 2157 C C . ARG A 1 323 ? 94.819 -4.742 -0.908 1.00 28.26 323 ARG A C 1
ATOM 2158 O O . ARG A 1 323 ? 95.865 -4.136 -0.611 1.00 27.23 323 ARG A O 1
ATOM 2166 N N . ALA A 1 324 ? 94.139 -4.482 -2.029 1.00 26.40 324 ALA A N 1
ATOM 2167 C CA . ALA A 1 324 ? 94.594 -3.458 -2.962 1.00 27.29 324 ALA A CA 1
ATOM 2168 C C . ALA A 1 324 ? 94.433 -2.059 -2.382 1.00 27.65 324 ALA A C 1
ATOM 2169 O O . ALA A 1 324 ? 95.270 -1.174 -2.625 1.00 26.85 324 ALA A O 1
ATOM 2171 N N . LEU A 1 325 ? 93.361 -1.839 -1.618 1.00 21.62 325 LEU A N 1
ATOM 2172 C CA . LEU A 1 325 ? 93.133 -0.532 -1.011 1.00 24.43 325 LEU A CA 1
ATOM 2173 C C . LEU A 1 325 ? 94.179 -0.247 0.049 1.00 19.83 325 LEU A C 1
ATOM 2174 O O . LEU A 1 325 ? 94.616 0.902 0.216 1.00 23.41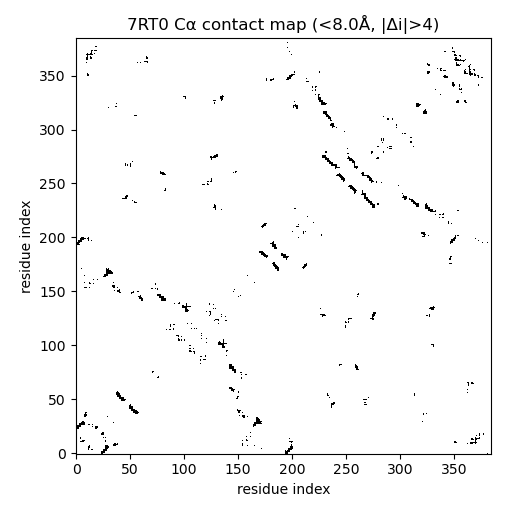 325 LEU A O 1
ATOM 2179 N N . ARG A 1 326 ? 94.567 -1.282 0.781 1.00 22.06 326 ARG A N 1
ATOM 2180 C CA . ARG A 1 326 ? 95.417 -1.134 1.956 1.00 22.27 326 ARG A CA 1
ATOM 2181 C C . ARG A 1 326 ? 96.746 -1.866 1.768 1.00 22.52 326 ARG A C 1
ATOM 2182 O O . ARG A 1 326 ? 97.093 -2.750 2.557 1.00 23.64 326 ARG A O 1
ATOM 2190 N N . THR A 1 327 ? 97.498 -1.503 0.723 1.00 24.17 327 THR A N 1
ATOM 2191 C CA . THR A 1 327 ? 98.802 -2.130 0.512 1.00 28.77 327 THR A CA 1
ATOM 2192 C C . THR A 1 327 ? 99.768 -1.830 1.654 1.00 30.44 327 THR A C 1
ATOM 2193 O O . THR A 1 327 ? 100.774 -2.540 1.813 1.00 32.79 327 THR A O 1
ATOM 2197 N N . ASP A 1 328 ? 99.495 -0.790 2.442 1.00 25.23 328 ASP A N 1
ATOM 2198 C CA . ASP A 1 328 ? 100.296 -0.491 3.619 1.00 28.98 328 ASP A CA 1
ATOM 2199 C C . ASP A 1 328 ? 100.104 -1.474 4.768 1.00 34.53 328 ASP A C 1
ATOM 2200 O O . ASP A 1 328 ? 100.882 -1.421 5.732 1.00 36.16 328 ASP A O 1
ATOM 2205 N N . LEU A 1 329 ? 99.107 -2.353 4.700 1.00 29.62 329 LEU A N 1
ATOM 2206 C CA . LEU A 1 329 ? 98.791 -3.293 5.764 1.00 27.78 329 LEU A CA 1
ATOM 2207 C C . LEU A 1 329 ? 99.156 -4.698 5.325 1.00 34.72 329 LEU A C 1
ATOM 2208 O O . LEU A 1 329 ? 99.007 -5.055 4.152 1.00 29.08 329 LEU A O 1
ATOM 2213 N N . ALA A 1 330 ? 99.611 -5.500 6.291 1.00 30.29 330 ALA A N 1
ATOM 2214 C CA . ALA A 1 330 ? 100.160 -6.827 6.026 1.00 32.50 330 ALA A CA 1
ATOM 2215 C C . ALA A 1 330 ? 99.112 -7.901 6.304 1.00 27.65 330 ALA A C 1
ATOM 2216 O O . ALA A 1 330 ? 99.081 -8.538 7.355 1.00 28.83 330 ALA A O 1
ATOM 2218 N N . ILE A 1 331 ? 98.263 -8.132 5.313 1.00 34.79 331 ILE A N 1
ATOM 2219 C CA . ILE A 1 331 ? 97.200 -9.126 5.427 1.00 33.96 331 ILE A CA 1
ATOM 2220 C C . ILE A 1 331 ? 97.788 -10.473 5.031 1.00 30.20 331 ILE A C 1
ATOM 2221 O O . ILE A 1 331 ? 98.370 -10.575 3.949 1.00 30.73 331 ILE A O 1
ATOM 2226 N N . PRO A 1 332 ? 97.659 -11.528 5.834 1.00 35.97 332 PRO A N 1
ATOM 2227 C CA . PRO A 1 332 ? 98.171 -12.840 5.403 1.00 34.23 332 PRO A CA 1
ATOM 2228 C C . PRO A 1 332 ? 97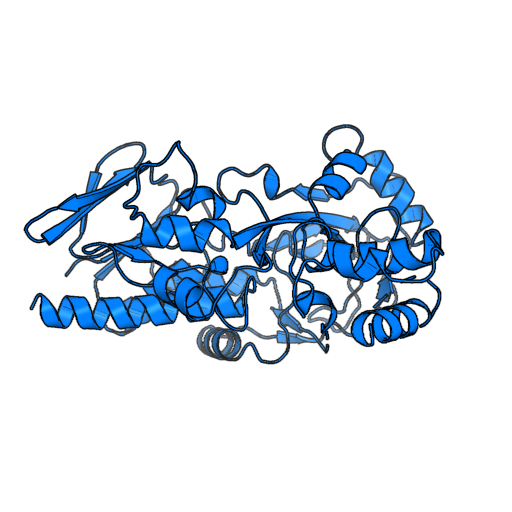.603 -13.240 4.045 1.00 42.94 332 PRO A C 1
ATOM 2229 O O . PRO A 1 332 ? 96.475 -12.886 3.698 1.00 32.83 332 PRO A O 1
ATOM 2233 N N . GLN A 1 333 ? 98.381 -14.017 3.273 1.00 34.75 333 GLN A N 1
ATOM 2234 C CA . GLN A 1 333 ? 97.954 -14.273 1.899 1.00 41.98 333 GLN A CA 1
ATOM 2235 C C . GLN A 1 333 ? 96.725 -15.170 1.848 1.00 36.67 333 GLN A C 1
ATOM 2236 O O . GLN A 1 333 ? 95.876 -15.005 0.968 1.00 50.01 333 GLN A O 1
ATOM 2242 N N . ASP A 1 334 ? 96.628 -16.150 2.747 1.00 39.73 334 ASP A N 1
ATOM 2243 C CA . ASP A 1 334 ? 95.499 -17.072 2.755 1.00 43.48 334 ASP A CA 1
ATOM 2244 C C . ASP A 1 334 ? 94.347 -16.584 3.638 1.00 44.01 334 ASP A C 1
ATOM 2245 O O . ASP A 1 334 ? 93.469 -17.380 3.996 1.00 40.83 334 ASP A O 1
ATOM 2247 N N . ALA A 1 335 ? 94.337 -15.300 3.990 1.00 36.50 335 ALA A N 1
ATOM 2248 C CA . ALA A 1 335 ? 93.360 -14.781 4.938 1.00 33.13 335 ALA A CA 1
ATOM 2249 C C . ALA A 1 335 ? 91.968 -14.752 4.328 1.00 28.55 335 ALA A C 1
ATOM 2250 O O . ALA A 1 335 ? 91.795 -14.436 3.148 1.00 33.13 335 ALA A O 1
ATOM 2252 N N . ALA A 1 336 ? 90.975 -15.060 5.157 1.00 30.08 336 ALA A N 1
ATOM 2253 C CA . ALA A 1 336 ? 89.569 -14.968 4.803 1.00 25.66 336 ALA A CA 1
ATOM 2254 C C . ALA A 1 336 ? 88.888 -13.952 5.715 1.00 29.67 336 ALA A C 1
ATOM 2255 O O . ALA A 1 336 ? 89.170 -13.878 6.917 1.00 26.45 336 ALA A O 1
ATOM 2257 N N . ALA A 1 337 ? 87.992 -13.167 5.139 1.00 26.50 337 ALA A N 1
ATOM 2258 C CA . ALA A 1 337 ? 87.298 -12.141 5.900 1.00 31.17 337 ALA A CA 1
ATOM 2259 C C . ALA A 1 337 ? 86.235 -12.765 6.787 1.00 27.81 337 ALA A C 1
ATOM 2260 O O . ALA A 1 337 ? 85.564 -13.726 6.399 1.00 29.76 337 ALA A O 1
ATOM 2262 N N . LEU A 1 338 ? 86.104 -12.225 7.996 1.00 22.84 338 LEU A N 1
ATOM 2263 C CA . LEU A 1 338 ? 84.948 -12.480 8.836 1.00 23.81 338 LEU A CA 1
ATOM 2264 C C . LEU A 1 338 ? 83.903 -11.464 8.408 1.00 18.22 338 LEU A C 1
ATOM 2265 O O . LEU A 1 338 ? 84.192 -10.268 8.368 1.00 18.79 338 LEU A O 1
ATOM 2270 N N . THR A 1 339 ? 82.724 -11.931 8.018 1.00 21.38 339 THR A N 1
ATOM 2271 C CA . THR A 1 339 ? 81.684 -11.029 7.567 1.00 20.44 339 THR A CA 1
ATOM 2272 C C . THR A 1 339 ? 80.506 -11.099 8.525 1.00 19.59 339 THR A C 1
ATOM 2273 O O . THR A 1 339 ? 80.168 -12.169 9.038 1.00 20.77 339 THR A O 1
ATOM 2277 N N . THR A 1 340 ? 79.900 -9.944 8.787 1.00 18.46 340 THR A N 1
ATOM 2278 C CA . THR A 1 340 ? 78.692 -9.855 9.598 1.00 16.18 340 THR A CA 1
ATOM 2279 C C . THR A 1 340 ? 77.691 -9.005 8.821 1.00 14.15 340 THR A C 1
ATOM 2280 O O . THR A 1 340 ? 77.751 -7.776 8.857 1.00 17.68 340 THR A O 1
ATOM 2284 N N . VAL A 1 341 ? 76.779 -9.674 8.119 1.00 18.28 341 VAL A N 1
ATOM 2285 C CA . VAL A 1 341 ? 75.826 -9.021 7.215 1.00 14.58 341 VAL A CA 1
ATOM 2286 C C . VAL A 1 341 ? 74.494 -8.996 7.967 1.00 15.97 341 VAL A C 1
ATOM 2287 O O . VAL A 1 341 ? 73.672 -9.898 7.858 1.00 18.48 341 VAL A O 1
ATOM 2291 N N . TRP A 1 342 ? 74.291 -7.923 8.732 1.00 16.93 342 TRP A N 1
ATOM 2292 C CA . TRP A 1 342 ? 73.131 -7.801 9.605 1.00 15.83 342 TRP A CA 1
ATOM 2293 C C . TRP A 1 342 ? 71.817 -7.804 8.849 1.00 12.02 342 TRP A C 1
ATOM 2294 O O . TRP A 1 342 ? 70.784 -8.157 9.443 1.00 17.38 342 TRP A O 1
ATOM 2305 N N . SER A 1 343 ? 71.837 -7.425 7.567 1.00 15.61 343 SER A N 1
ATOM 2306 C CA . SER A 1 343 ? 70.624 -7.413 6.753 1.00 19.52 343 SER A CA 1
ATOM 2307 C C . SER A 1 343 ? 70.031 -8.800 6.581 1.00 19.52 343 SER A C 1
ATOM 2308 O O . SER A 1 343 ? 68.816 -8.938 6.399 1.00 22.52 343 SER A O 1
ATOM 2311 N N . GLU A 1 344 ? 70.844 -9.830 6.669 1.00 20.73 344 GLU A N 1
ATOM 2312 C CA . GLU A 1 344 ? 70.363 -11.191 6.487 1.00 21.62 344 GLU A CA 1
ATOM 2313 C C . GLU A 1 344 ? 69.954 -11.850 7.791 1.00 23.69 344 GLU A C 1
ATOM 2314 O O . GLU A 1 344 ? 69.527 -13.005 7.784 1.00 23.05 344 GLU A O 1
ATOM 2320 N N . ASP A 1 345 ? 70.029 -11.130 8.896 1.00 15.56 345 ASP A N 1
ATOM 2321 C CA . ASP A 1 345 ? 69.644 -11.624 10.204 1.00 16.92 345 ASP A CA 1
ATOM 2322 C C . ASP A 1 345 ? 68.217 -11.187 10.488 1.00 18.46 345 ASP A C 1
ATOM 2323 O O . ASP A 1 345 ? 67.956 -10.000 10.653 1.00 18.55 345 ASP A O 1
ATOM 2328 N N . GLN A 1 346 ? 67.290 -12.150 10.562 1.00 17.54 346 GLN A N 1
ATOM 2329 C CA . GLN A 1 346 ? 65.890 -11.806 10.741 1.00 17.60 346 GLN A CA 1
ATOM 2330 C C . GLN A 1 346 ? 65.631 -11.156 12.097 1.00 12.69 346 GLN A C 1
ATOM 2331 O O . GLN A 1 346 ? 64.547 -10.605 12.306 1.00 17.44 346 GLN A O 1
ATOM 2334 N N . LEU A 1 347 ? 66.563 -11.267 13.027 1.00 16.59 347 LEU A N 1
ATOM 2335 C CA . LEU A 1 347 ? 66.426 -10.623 14.322 1.00 14.99 347 LEU A CA 1
ATOM 2336 C C . LEU A 1 347 ? 67.006 -9.211 14.338 1.00 15.78 347 LEU A C 1
ATOM 2337 O O . LEU A 1 347 ? 66.975 -8.561 15.388 1.00 13.21 347 LEU A O 1
ATOM 2342 N N . ALA A 1 348 ? 67.532 -8.723 13.204 1.00 14.51 348 ALA A N 1
ATOM 2343 C CA . ALA A 1 348 ? 68.042 -7.361 13.077 1.00 13.26 348 ALA A CA 1
ATOM 2344 C C . ALA A 1 348 ? 67.445 -6.679 11.842 1.00 12.18 348 ALA A C 1
ATOM 2345 O O . ALA A 1 348 ? 66.797 -5.631 11.959 1.00 15.84 348 ALA A O 1
ATOM 2347 N N . GLY A 1 349 ? 67.618 -7.286 10.665 1.00 14.51 349 GLY A N 1
ATOM 2348 C CA . GLY A 1 349 ? 67.056 -6.759 9.433 1.00 18.34 349 GLY A CA 1
ATOM 2349 C C . GLY A 1 349 ? 67.680 -5.489 8.916 1.00 16.13 349 GLY A C 1
ATOM 2350 O O . GLY A 1 349 ? 67.068 -4.789 8.089 1.00 14.74 349 GLY A O 1
ATOM 2351 N N . GLY A 1 350 ? 68.883 -5.178 9.354 1.00 14.27 350 GLY A N 1
ATOM 2352 C CA . GLY A 1 350 ? 69.600 -4.008 8.904 1.00 15.15 350 GLY A CA 1
ATOM 2353 C C . GLY A 1 350 ? 70.496 -3.529 10.028 1.00 15.44 350 GLY A C 1
ATOM 2354 O O . GLY A 1 350 ? 70.669 -4.210 11.038 1.00 14.54 350 GLY A O 1
ATOM 2355 N N . ALA A 1 351 ? 71.059 -2.342 9.845 1.00 12.12 351 ALA A N 1
ATOM 2356 C CA . ALA A 1 351 ? 72.050 -1.831 10.790 1.00 14.16 351 ALA A CA 1
ATOM 2357 C C . ALA A 1 351 ? 71.540 -0.716 11.687 1.00 14.88 351 ALA A C 1
ATOM 2358 O O . ALA A 1 351 ? 71.794 -0.730 12.903 1.00 14.40 351 ALA A O 1
ATOM 2360 N N . TYR A 1 352 ? 70.807 0.242 11.145 1.00 11.88 352 TYR A N 1
ATOM 2361 C CA . TYR A 1 352 ? 70.261 1.358 11.895 1.00 12.34 352 TYR A CA 1
ATOM 2362 C C . TYR A 1 352 ? 69.346 2.132 10.973 1.00 16.61 352 TYR A C 1
ATOM 2363 O O . TYR A 1 352 ? 69.300 1.880 9.768 1.00 13.63 352 TYR A O 1
ATOM 2372 N N . ALA A 1 353 ? 68.605 3.074 11.556 1.00 11.86 353 ALA A N 1
ATOM 2373 C CA . ALA A 1 353 ? 67.637 3.850 10.796 1.00 13.65 353 ALA A CA 1
ATOM 2374 C C . ALA A 1 353 ? 68.303 5.027 10.097 1.00 13.49 353 ALA A C 1
ATOM 2375 O O . ALA A 1 353 ? 69.339 5.527 10.529 1.00 14.00 353 ALA A O 1
ATOM 2377 N N . ALA A 1 354 ? 67.658 5.501 9.032 1.00 14.03 354 ALA A N 1
ATOM 2378 C CA . ALA A 1 354 ? 67.996 6.741 8.347 1.00 17.89 354 ALA A CA 1
ATOM 2379 C C . ALA A 1 354 ? 66.701 7.491 8.089 1.00 15.84 354 ALA A C 1
ATOM 2380 O O . ALA A 1 354 ? 65.607 6.939 8.231 1.00 15.81 354 ALA A O 1
ATOM 2382 N N . HIS A 1 355 ? 66.814 8.761 7.706 1.00 17.67 355 HIS A N 1
ATOM 2383 C CA . HIS A 1 355 ? 65.649 9.620 7.545 1.00 15.49 355 HIS A CA 1
ATOM 2384 C C . HIS A 1 355 ? 65.437 9.995 6.092 1.00 15.75 355 HIS A C 1
ATOM 2385 O O . HIS A 1 355 ? 66.357 10.516 5.451 1.00 18.13 355 HIS A O 1
ATOM 2392 N N . ALA A 1 356 ? 64.227 9.769 5.602 1.00 16.04 356 ALA A N 1
ATOM 2393 C CA . ALA A 1 356 ? 63.772 10.318 4.332 1.00 13.88 356 ALA A CA 1
ATOM 2394 C C . ALA A 1 356 ? 63.439 11.790 4.527 1.00 18.68 356 ALA A C 1
ATOM 2395 O O . ALA A 1 356 ? 63.370 12.292 5.657 1.00 19.41 356 ALA A O 1
ATOM 2397 N N . PRO A 1 357 ? 63.257 12.528 3.434 1.00 16.90 357 PRO A N 1
ATOM 2398 C CA . PRO A 1 357 ? 62.964 13.962 3.572 1.00 20.72 357 PRO A CA 1
ATOM 2399 C C . PRO A 1 357 ? 61.777 14.264 4.471 1.00 21.48 357 PRO A C 1
ATOM 2400 O O . PRO A 1 357 ? 61.781 15.288 5.156 1.00 22.19 357 PRO A O 1
ATOM 2404 N N . GLY A 1 358 ? 60.782 13.403 4.512 1.00 19.12 358 GLY A N 1
ATOM 2405 C CA . GLY A 1 358 ? 59.554 13.702 5.233 1.00 22.05 358 GLY A CA 1
ATOM 2406 C C . GLY A 1 358 ? 59.556 13.505 6.738 1.00 22.34 358 GLY A C 1
ATOM 2407 O O . GLY A 1 358 ? 58.521 13.758 7.373 1.00 19.64 358 GLY A O 1
ATOM 2408 N N . VAL A 1 359 ? 60.661 13.071 7.352 1.00 19.09 359 VAL A N 1
ATOM 2409 C CA . VAL A 1 359 ? 60.674 12.914 8.804 1.00 20.43 359 VAL A CA 1
ATOM 2410 C C . VAL A 1 359 ? 60.421 14.262 9.454 1.00 23.16 359 VAL A C 1
ATOM 2411 O O . VAL A 1 359 ? 60.989 15.278 9.040 1.00 22.67 359 VAL A O 1
ATOM 2415 N N . THR A 1 360 ? 59.561 14.280 10.481 1.00 18.70 360 THR A N 1
ATOM 2416 C CA . THR A 1 360 ? 59.334 15.467 11.298 1.00 19.20 360 THR A CA 1
ATOM 2417 C C . THR A 1 360 ? 59.603 15.147 12.762 1.00 16.64 360 THR A C 1
ATOM 2418 O O . THR A 1 360 ? 59.504 13.994 13.189 1.00 17.91 360 THR A O 1
ATOM 2422 N N . ALA A 1 361 ? 59.897 16.187 13.551 1.00 17.41 361 ALA A N 1
ATOM 2423 C CA . ALA A 1 361 ? 60.020 15.996 14.997 1.00 16.84 361 ALA A CA 1
ATOM 2424 C C . ALA A 1 361 ? 58.731 15.435 15.585 1.00 15.60 361 ALA A C 1
ATOM 2425 O O . ALA A 1 361 ? 58.751 14.572 16.483 1.00 14.97 361 ALA A O 1
ATOM 2427 N N . ALA A 1 362 ? 57.593 15.902 15.086 1.00 16.08 362 ALA A N 1
ATOM 2428 C CA . ALA A 1 362 ? 56.331 15.424 15.646 1.00 16.42 362 ALA A CA 1
ATOM 2429 C C . ALA A 1 362 ? 56.095 13.945 15.316 1.00 16.51 362 ALA A C 1
ATOM 2430 O O . ALA A 1 362 ? 55.639 13.176 16.178 1.00 15.58 362 ALA A O 1
ATOM 2432 N N . GLY A 1 363 ? 56.420 13.518 14.099 1.00 16.21 363 GLY A N 1
ATOM 2433 C CA . GLY A 1 363 ? 56.298 12.101 13.783 1.00 18.99 363 GLY A CA 1
ATOM 2434 C C . GLY A 1 363 ? 57.265 11.236 14.578 1.00 16.93 363 GLY A C 1
ATOM 2435 O O . GLY A 1 363 ? 56.924 10.122 15.001 1.00 14.56 363 GLY A O 1
ATOM 2436 N N . THR A 1 364 ? 58.494 11.717 14.763 1.00 15.61 364 THR A N 1
ATOM 2437 C CA . THR A 1 364 ? 59.466 10.989 15.569 1.00 16.84 364 THR A CA 1
ATOM 2438 C C . THR A 1 364 ? 58.977 10.826 17.007 1.00 17.50 364 THR A C 1
ATOM 2439 O O . THR A 1 364 ? 59.076 9.737 17.597 1.00 12.76 364 THR A O 1
ATOM 2443 N N . ALA A 1 365 ? 58.439 11.906 17.589 1.00 13.65 365 ALA A N 1
ATOM 2444 C CA . ALA A 1 365 ? 57.906 11.822 18.941 1.00 13.53 365 ALA A CA 1
ATOM 2445 C C . ALA A 1 365 ? 56.737 10.850 19.021 1.00 14.46 365 ALA A C 1
ATOM 2446 O O . ALA A 1 365 ? 56.589 10.135 20.021 1.00 16.71 365 ALA A O 1
ATOM 2448 N N . LEU A 1 366 ? 55.856 10.866 18.014 1.00 12.98 366 LEU A N 1
ATOM 2449 C CA . LEU A 1 366 ? 54.716 9.956 17.993 1.00 13.67 366 LEU A CA 1
ATOM 2450 C C . LEU A 1 366 ? 55.148 8.508 18.170 1.00 14.01 366 LEU A C 1
ATOM 2451 O O . LEU A 1 366 ? 54.447 7.703 18.804 1.00 13.52 366 LEU A O 1
ATOM 2456 N N . LEU A 1 367 ? 56.308 8.151 17.621 1.00 13.72 367 LEU A N 1
ATOM 2457 C CA . LEU A 1 367 ? 56.679 6.745 17.550 1.00 13.39 367 LEU A CA 1
ATOM 2458 C C . LEU A 1 367 ? 56.924 6.124 18.920 1.00 12.56 367 LEU A C 1
ATOM 2459 O O . LEU A 1 367 ? 56.870 4.895 19.048 1.00 14.27 367 LEU A O 1
ATOM 2464 N N . GLU A 1 368 ? 57.198 6.930 19.949 1.00 11.41 368 GLU A N 1
ATOM 2465 C CA . GLU A 1 368 ? 57.426 6.418 21.290 1.00 12.34 368 GLU A CA 1
ATOM 2466 C C . GLU A 1 368 ? 56.186 6.480 22.179 1.00 13.45 368 GLU A C 1
ATOM 2467 O O . GLU A 1 368 ? 56.226 5.980 23.303 1.00 13.89 368 GLU A O 1
ATOM 2473 N N . LYS A 1 369 ? 55.071 7.036 21.689 1.00 12.65 369 LYS A N 1
ATOM 2474 C CA . LYS A 1 369 ? 53.847 7.070 22.482 1.00 11.82 369 LYS A CA 1
ATOM 2475 C C . LYS A 1 369 ? 53.192 5.692 22.514 1.00 13.23 369 LYS A C 1
ATOM 2476 O O . LYS A 1 369 ? 53.275 4.933 21.533 1.00 12.20 369 LYS A O 1
ATOM 2482 N N . PRO A 1 370 ? 52.523 5.356 23.614 1.00 13.30 370 PRO A N 1
ATOM 2483 C CA . PRO A 1 370 ? 51.918 4.013 23.711 1.00 13.25 370 PRO A CA 1
ATOM 2484 C C . PRO A 1 370 ? 50.761 3.814 22.742 1.00 18.01 370 PRO A C 1
ATOM 2485 O O . PRO A 1 370 ? 50.103 4.755 22.295 1.00 14.85 370 PRO A O 1
ATOM 2489 N N . VAL A 1 371 ? 50.542 2.559 22.388 1.00 12.06 371 VAL A N 1
ATOM 2490 C CA . VAL A 1 371 ? 49.287 2.115 21.806 1.00 15.05 371 VAL A CA 1
ATOM 2491 C C . VAL A 1 371 ? 48.669 1.200 22.852 1.00 13.62 371 VAL A C 1
ATOM 2492 O O . VAL A 1 371 ? 49.226 0.134 23.160 1.00 14.29 371 VAL A O 1
ATOM 2496 N N . GLY A 1 372 ? 47.557 1.628 23.435 1.00 13.56 372 GLY A N 1
ATOM 2497 C CA . GLY A 1 372 ? 47.049 0.917 24.607 1.00 16.20 372 GLY A CA 1
ATOM 2498 C C . GLY A 1 372 ? 48.100 0.883 25.702 1.00 20.00 372 GLY A C 1
ATOM 2499 O O . GLY A 1 372 ? 48.661 1.912 26.086 1.00 12.55 372 GLY A O 1
ATOM 2500 N N . ASP A 1 373 ? 48.398 -0.313 26.216 1.00 13.11 373 ASP A N 1
ATOM 2501 C CA . ASP A 1 373 ? 49.410 -0.479 27.245 1.00 12.54 373 ASP A CA 1
ATOM 2502 C C . ASP A 1 373 ? 50.748 -0.951 26.670 1.00 13.05 373 ASP A C 1
ATOM 2503 O O . ASP A 1 373 ? 51.593 -1.466 27.418 1.00 14.46 373 ASP A O 1
ATOM 2508 N N . VAL A 1 374 ? 50.981 -0.704 25.380 1.00 12.44 374 VAL A N 1
ATOM 2509 C CA . VAL A 1 374 ? 52.186 -1.139 24.687 1.00 10.39 374 VAL A CA 1
ATOM 2510 C C . VAL A 1 374 ? 52.997 0.111 24.361 1.00 11.90 374 VAL A C 1
ATOM 2511 O O . VAL A 1 374 ? 52.544 0.974 23.594 1.00 12.32 374 VAL A O 1
ATOM 2515 N N . PHE A 1 375 ? 54.186 0.188 24.940 1.00 11.52 375 PHE A N 1
ATOM 2516 C CA . PHE A 1 375 ? 55.153 1.253 24.746 1.00 12.55 375 PHE A CA 1
ATOM 2517 C C . PHE A 1 375 ? 56.225 0.760 23.782 1.00 11.79 375 PHE A C 1
ATOM 2518 O O . PHE A 1 375 ? 56.235 -0.411 23.371 1.00 12.41 375 PHE A O 1
ATOM 2526 N N . TRP A 1 376 ? 57.122 1.682 23.393 1.00 14.08 376 TRP A N 1
ATOM 2527 C CA . TRP A 1 376 ? 58.101 1.440 22.338 1.00 11.76 376 TRP A CA 1
ATOM 2528 C C . TRP A 1 376 ? 59.435 2.087 22.673 1.00 11.21 376 TRP A C 1
ATOM 2529 O O . TRP A 1 376 ? 59.484 3.181 23.235 1.00 13.37 376 TRP A O 1
ATOM 2540 N N . ALA A 1 377 ? 60.504 1.416 22.296 1.00 10.69 377 ALA A N 1
ATOM 2541 C CA . ALA A 1 377 ? 61.842 1.998 22.371 1.00 12.11 377 ALA A CA 1
ATOM 2542 C C . ALA A 1 377 ? 62.709 1.415 21.267 1.00 12.39 377 ALA A C 1
ATOM 2543 O O . ALA A 1 377 ? 62.488 0.282 20.829 1.00 13.64 377 ALA A O 1
ATOM 2545 N N . GLY A 1 378 ? 63.712 2.191 20.834 1.00 11.01 378 GLY A N 1
ATOM 2546 C CA . GLY A 1 378 ? 64.724 1.688 19.920 1.00 12.94 378 GLY A CA 1
ATOM 2547 C C . GLY A 1 378 ? 65.537 2.809 19.304 1.00 12.10 378 GLY A C 1
ATOM 2548 O O . GLY A 1 378 ? 65.194 3.986 19.399 1.00 13.13 378 GLY A O 1
ATOM 2549 N N . GLU A 1 379 ? 66.633 2.416 18.638 1.00 10.84 379 GLU A N 1
ATOM 2550 C CA . GLU A 1 379 ? 67.498 3.413 18.016 1.00 12.24 379 GLU A CA 1
ATOM 2551 C C . GLU A 1 379 ? 66.748 4.263 16.990 1.00 13.60 379 GLU A C 1
ATOM 2552 O O . GLU A 1 379 ? 67.106 5.428 16.762 1.00 13.33 379 GLU A O 1
ATOM 2558 N N . TYR A 1 380 ? 65.719 3.697 16.361 1.00 12.12 380 TYR A N 1
ATOM 2559 C CA . TYR A 1 380 ? 65.082 4.354 15.224 1.00 10.67 380 TYR A CA 1
ATOM 2560 C C . TYR A 1 380 ? 64.202 5.529 15.621 1.00 16.45 380 TYR A C 1
ATOM 2561 O O . TYR A 1 380 ? 63.856 6.332 14.749 1.00 14.57 380 TYR A O 1
ATOM 2570 N N . SER A 1 381 ? 63.815 5.657 16.894 1.00 12.54 381 SER A N 1
ATOM 2571 C CA . SER A 1 381 ? 62.928 6.734 17.332 1.00 13.38 381 SER A CA 1
ATOM 2572 C C . SER A 1 381 ? 63.645 7.787 18.155 1.00 16.18 381 SER A C 1
ATOM 2573 O O . SER A 1 381 ? 63.011 8.723 18.631 1.00 15.90 381 SER A O 1
ATOM 2576 N N . GLU A 1 382 ? 64.943 7.681 18.301 1.00 15.67 382 GLU A N 1
ATOM 2577 C CA . GLU A 1 382 ? 65.708 8.727 18.975 1.00 15.30 382 GLU A CA 1
ATOM 2578 C C . GLU A 1 382 ? 65.762 9.978 18.101 1.00 17.88 382 GLU A C 1
ATOM 2579 O O . GLU A 1 382 ? 66.062 9.887 16.899 1.00 16.66 382 GLU A O 1
ATOM 2585 N N . PRO A 1 383 ? 65.505 11.143 18.645 1.00 15.10 383 PRO A N 1
ATOM 2586 C CA . PRO A 1 383 ? 65.492 12.340 17.791 1.00 22.38 383 PRO A CA 1
ATOM 2587 C C . PRO A 1 383 ? 66.840 12.985 17.502 1.00 20.79 383 PRO A C 1
ATOM 2588 O O . PRO A 1 383 ? 66.979 13.656 16.473 1.00 21.29 383 PRO A O 1
ATOM 2592 N N . GLU A 1 384 ? 67.831 12.805 18.366 1.00 18.27 384 GLU A N 1
ATOM 2593 C CA . GLU A 1 384 ? 69.131 13.434 18.171 1.00 18.89 384 GLU A CA 1
ATOM 2594 C C . GLU A 1 384 ? 70.201 12.410 17.818 1.00 17.65 384 GLU A C 1
ATOM 2595 O O . GLU A 1 384 ? 70.796 12.465 16.746 1.00 20.72 384 GLU A O 1
ATOM 2601 N N . PHE A 1 385 ? 70.459 11.460 18.708 1.00 13.57 385 PHE A N 1
ATOM 2602 C CA . PHE A 1 385 ? 71.425 10.396 18.467 1.00 12.54 385 PHE A CA 1
ATOM 2603 C C . PHE A 1 385 ? 70.773 9.286 17.659 1.00 17.09 385 PHE A C 1
ATOM 2604 O O . PHE A 1 385 ? 70.826 8.115 18.042 1.00 13.33 385 PHE A O 1
ATOM 2612 N N . VAL A 1 386 ? 70.173 9.654 16.514 1.00 19.24 386 VAL A N 1
ATOM 2613 C CA A VAL A 1 386 ? 69.416 8.704 15.698 0.50 20.02 386 VAL A CA 1
ATOM 2614 C CA B VAL A 1 386 ? 69.404 8.681 15.745 0.50 20.00 386 VAL A CA 1
ATOM 2615 C C . VAL A 1 386 ? 70.318 7.557 15.279 1.00 14.14 386 VAL A C 1
ATOM 2616 O O . VAL A 1 386 ? 71.436 7.788 14.799 1.00 15.38 386 VAL A O 1
ATOM 2623 N N . GLY A 1 387 ? 69.844 6.316 15.439 1.00 13.63 387 GLY A N 1
ATOM 2624 C CA . GLY A 1 387 ? 70.589 5.180 14.927 1.00 13.21 387 GLY A CA 1
ATOM 2625 C C . GLY A 1 387 ? 71.770 4.698 15.746 1.00 14.70 387 GLY A C 1
ATOM 2626 O O . GLY A 1 387 ? 72.400 3.701 15.364 1.00 15.00 387 GLY A O 1
ATOM 2627 N N . LEU A 1 388 ? 72.087 5.348 16.859 1.00 11.06 388 LEU A N 1
ATOM 2628 C CA . LEU A 1 388 ? 73.311 5.106 17.593 1.00 13.83 388 LEU A CA 1
ATOM 2629 C C . LEU A 1 388 ? 73.042 4.381 18.907 1.00 13.10 388 LEU A C 1
ATOM 2630 O O . LEU A 1 388 ? 71.919 4.363 19.417 1.00 13.98 388 LEU A O 1
ATOM 2635 N N . MET A 1 389 ? 74.108 3.816 19.476 1.00 12.82 389 MET A N 1
ATOM 2636 C CA . MET A 1 389 ? 73.980 3.188 20.796 1.00 12.89 389 MET A CA 1
ATOM 2637 C C . MET A 1 389 ? 73.419 4.157 21.847 1.00 10.26 389 MET A C 1
ATOM 2638 O O . MET A 1 389 ? 72.565 3.782 22.665 1.00 13.22 389 MET A O 1
ATOM 2643 N N . GLU A 1 390 ? 73.852 5.410 21.817 1.00 11.77 390 GLU A N 1
ATOM 2644 C CA . GLU A 1 390 ? 73.346 6.404 22.743 1.00 12.23 390 GLU A CA 1
ATOM 2645 C C . GLU A 1 390 ? 71.855 6.616 22.557 1.00 13.27 390 GLU A C 1
ATOM 2646 O O . GLU A 1 390 ? 71.115 6.799 23.539 1.00 14.48 390 GLU A O 1
ATOM 2652 N N . GLY A 1 391 ? 71.393 6.575 21.304 1.00 12.91 391 GLY A N 1
ATOM 2653 C CA . GLY A 1 391 ? 69.980 6.743 21.046 1.00 15.59 391 GLY A CA 1
ATOM 2654 C C . GLY A 1 391 ? 69.159 5.564 21.522 1.00 12.82 391 GLY A C 1
ATOM 2655 O O . GLY A 1 391 ? 68.051 5.740 22.038 1.00 11.51 391 GLY A O 1
ATOM 2656 N N . ALA A 1 392 ? 69.667 4.342 21.335 1.00 13.53 392 ALA A N 1
ATOM 2657 C CA . ALA A 1 392 ? 68.940 3.196 21.865 1.00 12.95 392 ALA A CA 1
ATOM 2658 C C . ALA A 1 392 ? 68.787 3.294 23.383 1.00 12.53 392 ALA A C 1
ATOM 2659 O O . ALA A 1 392 ? 67.700 3.055 23.938 1.00 11.46 392 ALA A O 1
ATOM 2661 N N . ILE A 1 393 ? 69.861 3.648 24.074 1.00 11.18 393 ILE A N 1
ATOM 2662 C CA . ILE A 1 393 ? 69.808 3.798 25.523 1.00 9.79 393 ILE A CA 1
ATOM 2663 C C . ILE A 1 393 ? 68.825 4.883 25.916 1.00 12.55 393 ILE A C 1
ATOM 2664 O O . ILE A 1 393 ? 67.977 4.693 26.805 1.00 13.26 393 ILE A O 1
ATOM 2669 N N . ARG A 1 394 ? 68.942 6.059 25.293 1.00 12.06 394 ARG A N 1
ATOM 2670 C CA . ARG A 1 394 ? 68.056 7.156 25.668 1.00 10.26 394 ARG A CA 1
ATOM 2671 C C . ARG A 1 394 ? 66.604 6.779 25.416 1.00 11.52 394 ARG A C 1
ATOM 2672 O O . ARG A 1 394 ? 65.710 7.095 26.213 1.00 12.71 394 ARG A O 1
ATOM 2680 N N . SER A 1 395 ? 66.343 6.082 24.313 1.00 11.75 395 SER A N 1
ATOM 2681 C CA . SER A 1 395 ? 64.979 5.663 24.016 1.00 11.80 395 SER A CA 1
ATOM 2682 C C . SER A 1 395 ? 64.450 4.674 25.052 1.00 10.59 395 SER A C 1
ATOM 2683 O O . SER A 1 395 ? 63.297 4.770 25.493 1.00 11.15 395 SER A O 1
ATOM 2686 N N . GLY A 1 396 ? 65.261 3.681 25.426 1.00 10.19 396 GLY A N 1
ATOM 2687 C CA . GLY A 1 396 ? 64.839 2.752 26.468 1.00 11.29 396 GLY A CA 1
ATOM 2688 C C . GLY A 1 396 ? 64.545 3.436 27.787 1.00 10.62 396 GLY A C 1
ATOM 2689 O O . GLY A 1 396 ? 63.542 3.146 28.444 1.00 11.67 396 GLY A O 1
ATOM 2690 N N . GLU A 1 397 ? 65.388 4.395 28.166 1.00 11.64 397 GLU A N 1
ATOM 2691 C CA . GLU A 1 397 ? 65.164 5.104 29.414 1.00 12.87 397 GLU A CA 1
ATOM 2692 C C . GLU A 1 397 ? 63.941 6.009 29.349 1.00 11.83 397 GLU A C 1
ATOM 2693 O O . GLU A 1 397 ? 63.212 6.097 30.331 1.00 14.09 397 GLU A O 1
ATOM 2699 N N . ARG A 1 398 ? 63.639 6.631 28.202 1.00 11.81 398 ARG A N 1
ATOM 2700 C CA . ARG A 1 398 ? 62.377 7.357 28.095 1.00 11.17 398 ARG A CA 1
ATOM 2701 C C . ARG A 1 398 ? 61.189 6.416 28.271 1.00 13.53 398 ARG A C 1
ATOM 2702 O O . ARG A 1 398 ? 60.209 6.754 28.939 1.00 11.44 398 ARG A O 1
ATOM 2710 N N . ALA A 1 399 ? 61.222 5.249 27.610 1.00 12.44 399 ALA A N 1
ATOM 2711 C CA . ALA A 1 399 ? 60.094 4.323 27.719 1.00 15.07 399 ALA A CA 1
ATOM 2712 C C . ALA A 1 399 ? 59.878 3.888 29.170 1.00 14.56 399 ALA A C 1
ATOM 2713 O O . ALA A 1 399 ? 58.737 3.827 29.642 1.00 11.80 399 ALA A O 1
ATOM 2715 N N . ALA A 1 400 ? 60.961 3.618 29.902 1.00 12.31 400 ALA A N 1
ATOM 2716 C CA . ALA A 1 400 ? 60.830 3.280 31.323 1.00 11.85 400 ALA A CA 1
ATOM 2717 C C . ALA A 1 400 ? 60.102 4.383 32.095 1.00 12.75 400 ALA A C 1
ATOM 2718 O O . ALA A 1 400 ? 59.209 4.106 32.900 1.00 15.30 400 ALA A O 1
ATOM 2720 N N . GLY A 1 401 ? 60.439 5.644 31.829 1.00 16.81 401 GLY A N 1
ATOM 2721 C CA . GLY A 1 401 ? 59.743 6.741 32.490 1.00 19.57 401 GLY A CA 1
ATOM 2722 C C . GLY A 1 401 ? 58.262 6.790 32.163 1.00 16.31 401 GLY A C 1
ATOM 2723 O O . GLY A 1 401 ? 57.429 7.040 33.042 1.00 16.52 401 GLY A O 1
ATOM 2724 N N . ARG A 1 402 ? 57.902 6.552 30.896 1.00 14.27 402 ARG A N 1
ATOM 2725 C CA . ARG A 1 402 ? 56.485 6.531 30.539 1.00 14.52 402 ARG A CA 1
ATOM 2726 C C . ARG A 1 402 ? 55.757 5.376 31.225 1.00 19.01 402 ARG A C 1
ATOM 2727 O O . ARG A 1 402 ? 54.589 5.503 31.632 1.00 17.09 402 ARG A O 1
ATOM 2735 N N . VAL A 1 403 ? 56.402 4.218 31.291 1.00 15.04 403 VAL A N 1
ATOM 2736 C CA . VAL A 1 403 ? 55.804 3.068 31.953 1.00 19.53 403 VAL A CA 1
ATOM 2737 C C . VAL A 1 403 ? 55.556 3.380 33.424 1.00 18.19 403 VAL A C 1
ATOM 2738 O O . VAL A 1 403 ? 54.498 3.043 33.976 1.00 18.30 403 VAL A O 1
ATOM 2742 N N . MET A 1 404 ? 56.524 4.007 34.095 1.00 15.86 404 MET A N 1
ATOM 2743 C CA . MET A 1 404 ? 56.297 4.311 35.506 1.00 18.25 404 MET A CA 1
ATOM 2744 C C . MET A 1 404 ? 55.092 5.247 35.681 1.00 25.24 404 MET A C 1
ATOM 2745 O O . MET A 1 404 ? 54.286 5.033 36.588 1.00 25.96 404 MET A O 1
ATOM 2750 N N . GLN A 1 405 ? 54.887 6.219 34.778 1.00 23.83 405 GLN A N 1
ATOM 2751 C CA . GLN A 1 405 ? 53.670 7.043 34.865 1.00 18.35 405 GLN A CA 1
ATOM 2752 C C . GLN A 1 405 ? 52.396 6.214 34.646 1.00 25.78 405 GLN A C 1
ATOM 2753 O O . GLN A 1 405 ? 51.423 6.339 35.403 1.00 28.20 405 GLN A O 1
ATOM 2755 N N . ARG A 1 406 ? 52.392 5.316 33.665 1.00 21.20 406 ARG A N 1
ATOM 2756 C CA . ARG A 1 406 ? 51.217 4.462 33.446 1.00 20.45 406 ARG A CA 1
ATOM 2757 C C . ARG A 1 406 ? 50.909 3.578 34.658 1.00 26.74 406 ARG A C 1
ATOM 2758 O O . ARG A 1 406 ? 49.737 3.392 35.031 1.00 27.81 406 ARG A O 1
ATOM 2766 N N . LEU A 1 407 ? 51.936 2.991 35.276 1.00 19.79 407 LEU A N 1
ATOM 2767 C CA . LEU A 1 407 ? 51.652 2.098 36.395 1.00 26.28 407 LEU A CA 1
ATOM 2768 C C . LEU A 1 407 ? 51.141 2.882 37.596 1.00 30.44 407 LEU A C 1
ATOM 2769 O O . LEU A 1 407 ? 50.309 2.372 38.362 1.00 27.55 407 LEU A O 1
ATOM 2774 N N . GLU A 1 408 ? 51.647 4.110 37.781 1.00 23.85 408 GLU A N 1
ATOM 2775 C CA . GLU A 1 408 ? 51.120 4.998 38.818 1.00 25.96 408 GLU A CA 1
ATOM 2776 C C . GLU A 1 408 ? 49.643 5.285 38.566 1.00 32.34 408 GLU A C 1
ATOM 2777 O O . GLU A 1 408 ? 48.833 5.328 39.502 1.00 37.50 408 GLU A O 1
ATOM 2780 N N . THR A 1 409 ? 49.269 5.440 37.294 1.00 31.10 409 THR A N 1
ATOM 2781 C CA . THR A 1 409 ? 47.870 5.646 36.928 1.00 28.97 409 THR A CA 1
ATOM 2782 C C . THR A 1 409 ? 47.030 4.409 37.221 1.00 36.29 409 THR A C 1
ATOM 2783 O O . THR A 1 409 ? 45.982 4.500 37.870 1.00 44.49 409 THR A O 1
ATOM 2787 N N . LYS A 1 410 ? 47.457 3.244 36.733 1.00 29.27 410 LYS A N 1
ATOM 2788 C CA . LYS A 1 410 ? 46.669 2.034 36.960 1.00 38.66 410 LYS A CA 1
ATOM 2789 C C . LYS A 1 410 ? 46.416 1.800 38.446 1.00 40.13 410 LYS A C 1
ATOM 2790 O O . LYS A 1 410 ? 45.361 1.274 38.823 1.00 42.78 410 LYS A O 1
ATOM 2796 N N . SER A 1 411 ? 47.365 2.168 39.297 1.00 40.80 411 SER A N 1
ATOM 2797 C CA . SER A 1 411 ? 47.197 2.037 40.741 1.00 48.21 411 SER A CA 1
ATOM 2798 C C . SER A 1 411 ? 46.361 3.190 41.288 1.00 46.20 411 SER A C 1
ATOM 2799 O O . SER A 1 411 ?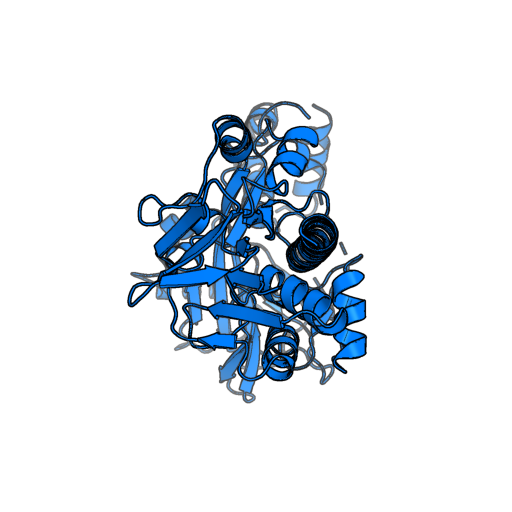 45.259 2.979 41.787 1.00 58.50 411 SER A O 1
#

Secondary structure (DSSP, 8-state):
-EEEEE--BHHHHHHHHHHHHTT-EEEEEESSSSSBTT--EEEEEETTEEEEEESS---B-TT-HHHHHHHHHTT--EEE----TTHHHHHHHHHHH---SBHHHHHTTS-S-HHHHHHHHHHHHHHH-S-TTTSBGGGGT---EEETT-TTHHHHHHHHHHGGGEEET--EEEEEE-TTS-EEEEESS-EEEESEEEE---HHHHT-TTSB----HHHHHHHTTEEEE-EEEEEEE-SS----EEEEETTTTEEEEE-B-TTSSBPSEEEEEEESHHHHHHHTTTT-THHHHHHHHHHTTTS---TT---EEEEGGG-TTT-SSEEEE-TT--HHHHHHTTS-BTTEEE--GGG-SSSTTSHHHHHHHHHHHHHHHHHHHHHH-

Organism: Paenarthrobacter nicotinovorans (NCBI:txid29320)

Foldseek 3Di:
DEEEEEAQALLSLLLVLVLVVVVHHYAYEHQAPAGHQQFDWDWDQFLVGIDIDTQGAFWDDPPLVLVVVLCVVLVWDWDWFQAVVCLLVVQLVVLVVVFFAFQVVSLVVGDPPPVSSLLNQLVLQLVLLAHSNFFTSVSSVDGIIGIAPGNSVSSRSSVVVSPPSYDYNWAWAEWDADPVAWIWTDTPPGIDIGRFYEYAAALCLVVDPSHHYDDDPLLVVQSVFKAFRWKKKKKAFFNDFDNWDWADDSLQSKIWTWTDHPVRTTHRMIIMMHGHVVSVVVCPCPPCVVSVVVVVCVRPVVTGTDPPIGMDMNGQCPPSRHNHRFIGGGSPNDLVSLVVNQDDDGRYGYAYLCSQDPNRGHSSRSSVRSNVSSVVNVVVVVVVD

Nearest PDB structures (foldseek):
  7rt0-assembly1_A  TM=1.003E+00  e=9.874E-82  Paenarthrobacter nicotinovorans
  2c75-assembly1_B  TM=8.367E-01  e=1.782E-27  Homo sapiens
  2z5x-assembly1_A  TM=8.366E-01  e=1.738E-26  Homo sapiens
  2bxs-assembly2_B  TM=8.309E-01  e=8.086E-26  Homo sapiens
  1b37-assembly2_B  TM=7.411E-01  e=1.913E-23  Zea mays